Protein AF-A0A7J3TZ33-F1 (afdb_monomer_lite)

Structure (mmCIF, N/CA/C/O backbone):
data_AF-A0A7J3TZ33-F1
#
_entry.id   AF-A0A7J3TZ33-F1
#
loop_
_atom_site.group_PDB
_atom_site.id
_atom_site.type_symbol
_atom_site.label_atom_id
_atom_site.label_alt_id
_atom_site.label_comp_id
_atom_site.label_asym_id
_atom_site.label_entity_id
_atom_site.label_seq_id
_atom_site.pdbx_PDB_ins_code
_atom_site.Cartn_x
_atom_site.Cartn_y
_atom_site.Cartn_z
_atom_site.occupancy
_atom_site.B_iso_or_equiv
_atom_site.auth_seq_id
_atom_site.auth_comp_id
_atom_site.auth_asym_id
_atom_site.auth_atom_id
_atom_site.pdbx_PDB_model_num
ATOM 1 N N . CYS A 1 1 ? 7.069 -10.954 -41.367 1.00 76.12 1 CYS A N 1
ATOM 2 C CA . CYS A 1 1 ? 6.094 -12.069 -41.362 1.00 76.12 1 CYS A CA 1
ATOM 3 C C . CYS A 1 1 ? 5.142 -12.076 -40.155 1.00 76.12 1 CYS A C 1
ATOM 5 O O . CYS A 1 1 ? 4.259 -12.917 -40.161 1.00 76.12 1 CYS A O 1
ATOM 7 N N . LYS A 1 2 ? 5.271 -11.183 -39.148 1.00 78.31 2 LYS A N 1
ATOM 8 C CA . LYS A 1 2 ? 4.417 -11.164 -37.933 1.00 78.31 2 LYS A CA 1
ATOM 9 C C . LYS A 1 2 ? 4.372 -12.495 -37.147 1.00 78.31 2 LYS A C 1
ATOM 11 O O . LYS A 1 2 ? 3.469 -12.707 -36.351 1.00 78.31 2 LYS A O 1
ATOM 16 N N . SER A 1 3 ? 5.336 -13.392 -37.360 1.00 86.69 3 SER A N 1
ATOM 17 C CA . SER A 1 3 ? 5.457 -14.635 -36.595 1.00 86.69 3 SER A CA 1
ATOM 18 C C . SER A 1 3 ? 6.171 -14.384 -35.269 1.00 86.69 3 SER A C 1
ATOM 20 O O . SER A 1 3 ? 7.001 -13.475 -35.183 1.00 86.69 3 SER A O 1
ATOM 22 N N . ALA A 1 4 ? 5.901 -15.226 -34.269 1.00 86.56 4 ALA A N 1
ATOM 23 C CA . ALA A 1 4 ? 6.617 -15.198 -32.999 1.00 86.56 4 ALA A CA 1
ATOM 24 C C . ALA A 1 4 ? 8.135 -15.276 -33.227 1.00 86.56 4 ALA A C 1
ATOM 26 O O . ALA A 1 4 ? 8.623 -16.086 -34.023 1.00 86.56 4 ALA A O 1
ATOM 27 N N . THR A 1 5 ? 8.876 -14.401 -32.553 1.00 88.81 5 THR A N 1
ATOM 28 C CA . THR A 1 5 ? 10.336 -14.420 -32.583 1.00 88.81 5 THR A CA 1
ATOM 29 C C . THR A 1 5 ? 10.857 -15.542 -31.690 1.00 88.81 5 THR A C 1
ATOM 31 O O . THR A 1 5 ? 10.235 -15.914 -30.697 1.00 88.81 5 THR A O 1
ATOM 34 N N . VAL A 1 6 ? 12.010 -16.102 -32.056 1.00 87.88 6 VAL A N 1
ATOM 35 C CA . VAL A 1 6 ? 12.703 -17.111 -31.248 1.00 87.88 6 VAL A CA 1
ATOM 36 C C . VAL A 1 6 ? 13.848 -16.458 -30.477 1.00 87.88 6 VAL A C 1
ATOM 38 O O . VAL A 1 6 ? 14.518 -15.578 -31.029 1.00 87.88 6 VAL A O 1
ATOM 41 N N . PRO A 1 7 ? 14.095 -16.861 -29.219 1.00 88.19 7 PRO A N 1
ATOM 42 C CA . PRO A 1 7 ? 15.221 -16.343 -28.460 1.00 88.19 7 PRO A CA 1
ATOM 43 C C . PRO A 1 7 ? 16.536 -16.706 -29.156 1.00 88.19 7 PRO A C 1
ATOM 45 O O . PRO A 1 7 ? 16.714 -17.815 -29.663 1.00 88.19 7 PRO A O 1
ATOM 48 N N . VAL A 1 8 ? 17.466 -15.754 -29.168 1.00 90.50 8 VAL A N 1
ATOM 49 C CA . VAL A 1 8 ? 18.818 -15.942 -29.694 1.00 90.50 8 VAL A CA 1
ATOM 50 C C . VAL A 1 8 ? 19.797 -15.730 -28.553 1.00 90.50 8 VAL A C 1
ATOM 52 O O . VAL A 1 8 ? 19.795 -14.687 -27.904 1.00 90.50 8 VAL A O 1
ATOM 55 N N . TYR A 1 9 ? 20.650 -16.720 -28.325 1.00 91.62 9 TYR A N 1
ATOM 56 C CA . TYR A 1 9 ? 21.665 -16.698 -27.287 1.00 91.62 9 TYR A CA 1
ATOM 57 C C . TYR A 1 9 ? 23.018 -16.299 -27.873 1.00 91.62 9 TYR A C 1
ATOM 59 O O . TYR A 1 9 ? 23.329 -16.579 -29.029 1.00 91.62 9 TYR A O 1
ATOM 67 N N . TYR A 1 10 ? 23.850 -15.653 -27.068 1.00 93.31 10 TYR A N 1
ATOM 68 C CA . TYR A 1 10 ? 25.165 -15.170 -27.461 1.00 93.31 10 TYR A CA 1
ATOM 69 C C . TYR A 1 10 ? 26.276 -15.945 -26.749 1.00 93.31 10 TYR A C 1
ATOM 71 O O . TYR A 1 10 ? 26.330 -16.010 -25.519 1.00 93.31 10 TYR A O 1
ATOM 79 N N . CYS A 1 11 ? 27.199 -16.514 -27.521 1.00 92.62 11 CYS A N 1
ATOM 80 C CA . CYS A 1 11 ? 28.381 -17.182 -26.996 1.00 92.62 11 CYS A CA 1
ATOM 81 C C . CYS A 1 11 ? 29.552 -16.199 -26.873 1.00 92.62 11 CYS A C 1
ATOM 83 O O . CYS A 1 11 ? 30.149 -15.808 -27.875 1.00 92.62 11 CYS A O 1
ATOM 85 N N . ALA A 1 12 ? 29.946 -15.867 -25.639 1.00 90.44 12 ALA A N 1
ATOM 86 C CA . ALA A 1 12 ? 31.067 -14.959 -25.375 1.00 90.44 12 ALA A CA 1
ATOM 87 C C . ALA A 1 12 ? 32.441 -15.538 -25.765 1.00 90.44 12 ALA A C 1
ATOM 89 O O . ALA A 1 12 ? 33.366 -14.782 -26.043 1.00 90.44 12 ALA A O 1
ATOM 90 N N . LYS A 1 13 ? 32.584 -16.871 -25.807 1.00 90.75 13 LYS A N 1
ATOM 91 C CA . LYS A 1 13 ? 33.843 -17.538 -26.183 1.00 90.75 13 LYS A CA 1
ATOM 92 C C . LYS A 1 13 ? 34.093 -17.488 -27.690 1.00 90.75 13 LYS A C 1
ATOM 94 O O . LYS A 1 13 ? 35.225 -17.329 -28.127 1.00 90.75 13 LYS A O 1
ATOM 99 N N . CYS A 1 14 ? 33.028 -17.657 -28.465 1.00 89.94 14 CYS A N 1
ATOM 100 C CA . CYS A 1 14 ? 33.084 -17.887 -29.909 1.00 89.94 14 CYS A CA 1
ATOM 101 C C . CYS A 1 14 ? 32.556 -16.679 -30.705 1.00 89.94 14 CYS A C 1
ATOM 103 O O . CYS A 1 14 ? 32.548 -16.707 -31.932 1.00 89.94 14 CYS A O 1
ATOM 105 N N . ASN A 1 15 ? 32.136 -15.625 -29.990 1.00 90.00 15 ASN A N 1
ATOM 106 C CA . ASN A 1 15 ? 31.544 -14.389 -30.500 1.00 90.00 15 ASN A CA 1
ATOM 107 C C . ASN A 1 15 ? 30.464 -14.648 -31.564 1.00 90.00 15 ASN A C 1
ATOM 109 O O . ASN A 1 15 ? 30.427 -14.010 -32.614 1.00 90.00 15 ASN A O 1
ATOM 113 N N . SER A 1 16 ? 29.617 -15.648 -31.309 1.00 88.81 16 SER A N 1
ATOM 114 C CA . SER A 1 16 ? 28.619 -16.141 -32.256 1.00 88.81 16 SER A CA 1
ATOM 115 C C . SER A 1 16 ? 27.260 -16.303 -31.591 1.00 88.81 16 SER A C 1
ATOM 117 O O . SER A 1 16 ? 27.166 -16.549 -30.386 1.00 88.81 16 SER A O 1
ATOM 119 N N . TYR A 1 17 ? 26.209 -16.222 -32.397 1.00 89.88 17 TYR A N 1
ATOM 120 C CA . TYR A 1 17 ? 24.844 -16.481 -31.961 1.00 89.88 17 TYR A CA 1
ATOM 121 C C . TYR A 1 17 ? 24.526 -17.979 -32.013 1.00 89.88 17 TYR A C 1
ATOM 123 O O . TYR A 1 17 ? 25.014 -18.687 -32.892 1.00 89.88 17 TYR A O 1
ATOM 131 N N . SER A 1 18 ? 23.723 -18.450 -31.064 1.00 87.81 18 SER A N 1
ATOM 132 C CA . SER A 1 18 ? 23.205 -19.815 -30.967 1.00 87.81 18 SER A CA 1
ATOM 133 C C . SER A 1 18 ? 21.698 -19.760 -30.742 1.00 87.81 18 SER A C 1
ATOM 135 O O . SER A 1 18 ? 21.190 -18.835 -30.107 1.00 87.81 18 SER A O 1
ATOM 137 N N . ARG A 1 19 ? 20.972 -20.763 -31.235 1.00 88.25 19 ARG A N 1
ATOM 138 C CA . ARG A 1 19 ? 19.548 -20.952 -30.905 1.00 88.25 19 ARG A CA 1
ATOM 139 C C . ARG A 1 19 ? 19.346 -21.649 -29.559 1.00 88.25 19 ARG A C 1
ATOM 141 O O . ARG A 1 19 ? 18.232 -21.675 -29.050 1.00 88.25 19 ARG A O 1
ATOM 148 N N . PHE A 1 20 ? 20.418 -22.189 -28.987 1.00 87.44 20 PHE A N 1
ATOM 149 C CA . PHE A 1 20 ? 20.400 -22.979 -27.762 1.00 87.44 20 PHE A CA 1
ATOM 150 C C . PHE A 1 20 ? 21.227 -22.314 -26.655 1.00 87.44 20 PHE A C 1
ATOM 152 O O . PHE A 1 20 ? 22.157 -21.545 -26.925 1.00 87.44 20 PHE A O 1
ATOM 159 N N . GLU A 1 21 ? 20.928 -22.666 -25.401 1.00 89.50 21 GLU A N 1
ATOM 160 C CA . GLU A 1 21 ? 21.710 -22.240 -24.229 1.00 89.50 21 GLU A CA 1
ATOM 161 C C . GLU A 1 21 ? 23.150 -22.764 -24.253 1.00 89.50 21 GLU A C 1
ATOM 163 O O . GLU A 1 21 ? 24.018 -22.214 -23.579 1.00 89.50 21 GLU A O 1
ATOM 168 N N . GLU A 1 22 ? 23.425 -23.794 -25.047 1.00 92.19 22 GLU A N 1
ATOM 169 C CA . GLU A 1 22 ? 24.765 -24.293 -25.312 1.00 92.19 22 GLU A CA 1
ATOM 170 C C . GLU A 1 22 ? 25.208 -23.895 -26.726 1.00 92.19 22 GLU A C 1
ATOM 172 O O . GLU A 1 22 ? 24.427 -23.882 -27.682 1.00 92.19 22 GLU A O 1
ATOM 177 N N . CYS A 1 23 ? 26.473 -23.505 -26.875 1.00 89.00 23 CYS A N 1
ATOM 178 C CA . CYS A 1 23 ? 27.002 -23.107 -28.171 1.00 89.00 23 CYS A CA 1
ATOM 179 C C . CYS A 1 23 ? 27.248 -24.330 -29.060 1.00 89.00 23 CYS A C 1
ATOM 181 O O . CYS A 1 23 ? 28.104 -25.154 -28.746 1.00 89.00 23 CYS A O 1
ATOM 183 N N . GLU A 1 24 ? 26.613 -24.375 -30.230 1.00 87.88 24 GLU A N 1
ATOM 184 C CA . GLU A 1 24 ? 26.772 -25.465 -31.208 1.00 87.88 24 GLU A CA 1
ATOM 185 C C . GLU A 1 24 ? 28.229 -25.675 -31.661 1.00 87.88 24 GLU A C 1
ATOM 187 O O . GLU A 1 24 ? 28.624 -26.782 -32.013 1.00 87.88 24 GLU A O 1
ATOM 192 N N . ARG A 1 25 ? 29.055 -24.619 -31.630 1.00 89.25 25 ARG A N 1
ATOM 193 C CA . ARG A 1 25 ? 30.458 -24.678 -32.075 1.00 89.25 25 ARG A CA 1
ATOM 194 C C . ARG A 1 25 ? 31.427 -25.123 -30.991 1.00 89.25 25 ARG A C 1
ATOM 196 O O . ARG A 1 25 ? 32.400 -25.807 -31.281 1.00 89.25 25 ARG A O 1
ATOM 203 N N . CYS A 1 26 ? 31.222 -24.661 -29.762 1.00 90.75 26 CYS A N 1
ATOM 204 C CA . CYS A 1 26 ? 32.241 -24.753 -28.718 1.00 90.75 26 CYS A CA 1
ATOM 205 C C . CYS A 1 26 ? 31.731 -25.259 -27.371 1.00 90.75 26 CYS A C 1
ATOM 207 O O . CYS A 1 26 ? 32.499 -25.254 -26.407 1.00 90.75 26 CYS A O 1
ATOM 209 N N . ARG A 1 27 ? 30.464 -25.696 -27.310 1.00 90.31 27 ARG A N 1
ATOM 210 C CA . ARG A 1 27 ? 29.812 -26.342 -26.159 1.00 90.31 27 ARG A CA 1
ATOM 211 C C . ARG A 1 27 ? 29.824 -25.537 -24.856 1.00 90.31 27 ARG A C 1
ATOM 213 O O . ARG A 1 27 ? 29.514 -26.032 -23.781 1.00 90.31 27 ARG A O 1
ATOM 220 N N . SER A 1 28 ? 30.201 -24.263 -24.925 1.00 90.25 28 SER A N 1
ATOM 221 C CA . SER A 1 28 ? 30.142 -23.355 -23.785 1.00 90.25 28 SER A CA 1
ATOM 222 C C . SER A 1 28 ? 28.728 -22.825 -23.601 1.00 90.25 28 SER A C 1
ATOM 224 O O . SER A 1 28 ? 28.017 -22.601 -24.582 1.00 90.25 28 SER A O 1
ATOM 226 N N . LYS A 1 29 ? 28.370 -22.529 -22.352 1.00 91.88 29 LYS A N 1
ATOM 227 C CA . LYS A 1 29 ? 27.116 -21.860 -22.011 1.00 91.88 29 LYS A CA 1
ATOM 228 C C . LYS A 1 29 ? 27.022 -20.487 -22.690 1.00 91.88 29 LYS A C 1
ATOM 230 O O . LYS A 1 29 ? 27.936 -19.667 -22.580 1.00 91.88 29 LYS A O 1
ATOM 235 N N . CYS A 1 30 ? 25.923 -20.251 -23.390 1.00 92.19 30 CYS A N 1
ATOM 236 C CA . CYS A 1 30 ? 25.575 -18.988 -24.017 1.00 92.19 30 CYS A CA 1
ATOM 237 C C . CYS A 1 30 ? 24.790 -18.103 -23.043 1.00 92.19 30 CYS A C 1
ATOM 239 O O . CYS A 1 30 ? 24.064 -18.582 -22.172 1.00 92.19 30 CYS A O 1
ATOM 241 N N . ASN A 1 31 ? 24.907 -16.792 -23.225 1.00 91.94 31 ASN A N 1
ATOM 242 C CA . ASN A 1 31 ? 24.143 -15.808 -22.475 1.00 91.94 31 ASN A CA 1
ATOM 243 C C . ASN A 1 31 ? 22.873 -15.431 -23.250 1.00 91.94 31 ASN A C 1
ATOM 245 O O . ASN A 1 31 ? 22.946 -15.239 -24.464 1.00 91.94 31 ASN A O 1
ATOM 249 N N . PRO A 1 32 ? 21.725 -15.252 -22.580 1.00 91.25 32 PRO A N 1
ATOM 250 C CA . PRO A 1 32 ? 20.488 -14.808 -23.231 1.00 91.25 32 PRO A CA 1
ATOM 251 C C . PRO A 1 32 ? 20.525 -13.335 -23.674 1.00 91.25 32 PRO A C 1
ATOM 253 O O . PRO A 1 32 ? 19.590 -12.850 -24.296 1.00 91.25 32 PRO A O 1
ATOM 256 N N . PHE A 1 33 ? 21.602 -12.614 -23.358 1.00 91.12 33 PHE A N 1
ATOM 257 C CA . PHE A 1 33 ? 21.797 -11.215 -23.711 1.00 91.12 33 PHE A CA 1
ATOM 258 C C . PHE A 1 33 ? 23.273 -10.921 -23.979 1.00 91.12 33 PHE A C 1
ATOM 260 O O . PHE A 1 33 ? 24.169 -11.637 -23.524 1.00 91.12 33 PHE A O 1
ATOM 267 N N . HIS A 1 34 ? 23.527 -9.822 -24.681 1.00 89.81 34 HIS A N 1
ATOM 268 C CA . HIS A 1 34 ? 24.853 -9.236 -24.841 1.00 89.81 34 HIS A CA 1
ATOM 269 C C . HIS A 1 34 ? 24.728 -7.709 -24.904 1.00 89.81 34 HIS A C 1
ATOM 271 O O . HIS A 1 34 ? 23.631 -7.179 -25.069 1.00 89.81 34 HIS A O 1
ATOM 277 N N . ALA A 1 35 ? 25.834 -6.990 -24.710 1.00 89.06 35 ALA A N 1
ATOM 278 C CA . ALA A 1 35 ? 25.821 -5.535 -24.811 1.00 89.06 35 ALA A CA 1
ATOM 279 C C . ALA A 1 35 ? 25.653 -5.122 -26.280 1.00 89.06 35 ALA A C 1
ATOM 281 O O . ALA A 1 35 ? 26.503 -5.435 -27.113 1.00 89.06 35 ALA A O 1
ATOM 282 N N . THR A 1 36 ? 24.572 -4.404 -26.578 1.00 87.25 36 THR A N 1
ATOM 283 C CA . THR A 1 36 ? 24.213 -3.999 -27.941 1.00 87.25 36 THR A CA 1
ATOM 284 C C . THR A 1 36 ? 23.823 -2.526 -27.957 1.00 87.25 36 THR A C 1
ATOM 286 O O . THR A 1 36 ? 23.148 -2.045 -27.046 1.00 87.25 36 THR A O 1
ATOM 289 N N . ASN A 1 37 ? 24.222 -1.808 -29.006 1.00 90.50 37 ASN A N 1
ATOM 290 C CA . ASN A 1 37 ? 23.741 -0.451 -29.249 1.00 90.50 37 ASN A CA 1
ATOM 291 C C . ASN A 1 37 ? 22.349 -0.520 -29.878 1.00 90.50 37 ASN A C 1
ATOM 293 O O . ASN A 1 37 ? 22.191 -1.057 -30.973 1.00 90.50 37 ASN A O 1
ATOM 297 N N . ILE A 1 38 ? 21.351 0.030 -29.189 1.00 89.12 38 ILE A N 1
ATOM 298 C CA . ILE A 1 38 ? 19.960 0.039 -29.644 1.00 89.12 38 ILE A CA 1
ATOM 299 C C . ILE A 1 38 ? 19.601 1.462 -30.100 1.00 89.12 38 ILE A C 1
ATOM 301 O O . ILE A 1 38 ? 19.714 2.393 -29.295 1.00 89.12 38 ILE A O 1
ATOM 305 N N . PRO A 1 39 ? 19.158 1.671 -31.355 1.00 90.31 39 PRO A N 1
ATOM 306 C CA . PRO A 1 39 ? 18.742 2.981 -31.850 1.00 90.31 39 PRO A CA 1
ATOM 307 C C . PRO A 1 39 ? 17.340 3.343 -31.327 1.00 90.31 39 PRO A C 1
ATOM 309 O O . PRO A 1 39 ? 16.362 3.343 -32.071 1.00 90.31 39 PRO A O 1
ATOM 312 N N . LEU A 1 40 ? 17.242 3.658 -30.031 1.00 86.81 40 LEU A N 1
ATOM 313 C CA . LEU A 1 40 ? 15.968 3.901 -29.337 1.00 86.81 40 LEU A CA 1
ATOM 314 C C . LEU A 1 40 ? 15.111 4.987 -29.996 1.00 86.81 40 LEU A C 1
ATOM 316 O O . LEU A 1 40 ? 13.901 4.834 -30.073 1.00 86.81 40 LEU A O 1
ATOM 320 N N . GLN A 1 41 ? 15.724 6.054 -30.517 1.00 86.31 41 GLN A N 1
ATOM 321 C CA . GLN A 1 41 ? 14.985 7.128 -31.190 1.00 86.31 41 GLN A CA 1
ATOM 322 C C . GLN A 1 41 ? 14.211 6.639 -32.418 1.00 86.31 41 GLN A C 1
ATOM 324 O O . GLN A 1 41 ? 13.108 7.115 -32.665 1.00 86.31 41 GLN A O 1
ATOM 329 N N . ASN A 1 42 ? 14.778 5.703 -33.183 1.00 89.88 42 ASN A N 1
ATOM 330 C CA . ASN A 1 42 ? 14.108 5.166 -34.364 1.00 89.88 42 ASN A CA 1
ATOM 331 C C . ASN A 1 42 ? 12.957 4.255 -33.941 1.00 89.88 42 ASN A C 1
ATOM 333 O O . ASN A 1 42 ? 11.849 4.423 -34.430 1.00 89.88 42 ASN A O 1
ATOM 337 N N . ILE A 1 43 ? 13.201 3.383 -32.955 1.00 89.38 43 ILE A N 1
ATOM 338 C CA . ILE A 1 43 ? 12.175 2.490 -32.400 1.00 89.38 43 ILE A CA 1
ATOM 339 C C . ILE A 1 43 ? 10.985 3.299 -31.877 1.00 89.38 43 ILE A C 1
ATOM 341 O O . ILE A 1 43 ? 9.849 2.991 -32.213 1.00 89.38 43 ILE A O 1
ATOM 345 N N . LEU A 1 44 ? 11.237 4.361 -31.105 1.00 87.50 44 LEU A N 1
ATOM 346 C CA . LEU A 1 44 ? 10.176 5.219 -30.578 1.00 87.50 44 LEU A CA 1
ATOM 347 C C . LEU A 1 44 ? 9.356 5.857 -31.706 1.00 87.50 44 LEU A C 1
ATOM 349 O O . LEU A 1 44 ? 8.137 5.745 -31.688 1.00 87.50 44 LEU A O 1
ATOM 353 N N . LYS A 1 45 ? 10.007 6.441 -32.722 1.00 86.81 45 LYS A N 1
ATOM 354 C CA . LYS A 1 45 ? 9.310 7.054 -33.868 1.00 86.81 45 LYS A CA 1
ATOM 355 C C . LYS A 1 45 ? 8.495 6.050 -34.680 1.00 86.81 45 LYS A C 1
ATOM 357 O O . LYS A 1 45 ? 7.435 6.395 -35.197 1.00 86.81 45 LYS A O 1
ATOM 362 N N . ASP A 1 46 ? 9.003 4.834 -34.843 1.00 89.38 46 ASP A N 1
ATOM 363 C CA . ASP A 1 46 ? 8.307 3.784 -35.583 1.00 89.38 46 ASP A CA 1
ATOM 364 C C . ASP A 1 46 ? 7.077 3.299 -34.809 1.00 89.38 46 ASP A C 1
ATOM 366 O O . ASP A 1 46 ? 6.010 3.126 -35.397 1.00 89.38 46 ASP A O 1
ATOM 370 N N . VAL A 1 47 ? 7.193 3.169 -33.484 1.00 89.06 47 VAL A N 1
ATOM 371 C CA . VAL A 1 47 ? 6.072 2.816 -32.607 1.00 89.06 47 VAL A CA 1
ATOM 372 C C . VAL A 1 47 ? 5.026 3.933 -32.538 1.00 89.06 47 VAL A C 1
ATOM 374 O O . VAL A 1 47 ? 3.836 3.648 -32.622 1.00 89.06 47 VAL A O 1
ATOM 377 N N . GLU A 1 48 ? 5.430 5.202 -32.455 1.00 87.25 48 GLU A N 1
ATOM 378 C CA . GLU A 1 48 ? 4.509 6.349 -32.517 1.00 87.25 48 GLU A CA 1
ATOM 379 C C . GLU A 1 48 ? 3.657 6.323 -33.788 1.00 87.25 48 GLU A C 1
ATOM 381 O O . GLU A 1 48 ? 2.434 6.472 -33.736 1.00 87.25 48 GLU A O 1
ATOM 386 N N . LYS A 1 49 ? 4.295 6.069 -34.938 1.00 88.06 49 LYS A N 1
ATOM 387 C CA . LYS A 1 49 ? 3.598 5.925 -36.221 1.00 88.06 49 LYS A CA 1
ATOM 388 C C . LYS A 1 49 ? 2.670 4.716 -36.240 1.00 88.06 49 LYS A C 1
ATOM 390 O O . LYS A 1 49 ? 1.579 4.820 -36.788 1.00 88.06 49 LYS A O 1
ATOM 395 N N . LEU A 1 50 ? 3.103 3.591 -35.667 1.00 87.12 50 LEU A N 1
ATOM 396 C CA . LEU A 1 50 ? 2.310 2.365 -35.595 1.00 87.12 50 LEU A CA 1
ATOM 397 C C . LEU A 1 50 ? 1.035 2.570 -34.768 1.00 87.12 50 LEU A C 1
ATOM 399 O O . LEU A 1 50 ? -0.041 2.163 -35.193 1.00 87.12 50 LEU A O 1
ATOM 403 N N . LEU A 1 51 ? 1.161 3.207 -33.602 1.00 86.81 51 LEU A N 1
ATOM 404 C CA . LEU A 1 51 ? 0.048 3.454 -32.686 1.00 86.81 51 LEU A CA 1
ATOM 405 C C . LEU A 1 51 ? -0.801 4.668 -33.097 1.00 86.81 51 LEU A C 1
ATOM 407 O O . LEU A 1 51 ? -1.902 4.843 -32.581 1.00 86.81 51 LEU A O 1
ATOM 411 N N . GLY A 1 52 ? -0.300 5.517 -34.002 1.00 85.44 52 GLY A N 1
ATOM 412 C CA . GLY A 1 52 ? -0.950 6.772 -34.384 1.00 85.44 52 GLY A CA 1
ATOM 413 C C . GLY A 1 52 ? -0.968 7.804 -33.252 1.00 85.44 52 GLY A C 1
ATOM 414 O O . GLY A 1 52 ? -1.878 8.627 -33.182 1.00 85.44 52 GLY A O 1
ATOM 415 N N . ILE A 1 53 ? 0.013 7.748 -32.347 1.00 83.38 53 ILE A N 1
ATOM 416 C CA . ILE A 1 53 ? 0.116 8.609 -31.162 1.00 83.38 53 ILE A CA 1
ATOM 417 C C . ILE A 1 53 ? 1.368 9.471 -31.291 1.00 83.38 53 ILE A C 1
ATOM 419 O O . ILE A 1 53 ? 2.429 8.984 -31.662 1.00 83.38 53 ILE A O 1
ATOM 423 N N . THR A 1 54 ? 1.256 10.755 -30.954 1.00 76.69 54 THR A N 1
ATOM 424 C CA . THR A 1 54 ? 2.416 11.640 -30.784 1.00 76.69 54 THR A CA 1
ATOM 425 C C . THR A 1 54 ? 2.736 11.763 -29.301 1.00 76.69 54 THR A C 1
ATOM 427 O O . THR A 1 54 ? 1.874 12.157 -28.513 1.00 76.69 54 THR A O 1
ATOM 430 N N . ILE A 1 55 ? 3.964 11.430 -28.909 1.00 68.69 55 ILE A N 1
ATOM 431 C CA . ILE A 1 55 ? 4.412 11.536 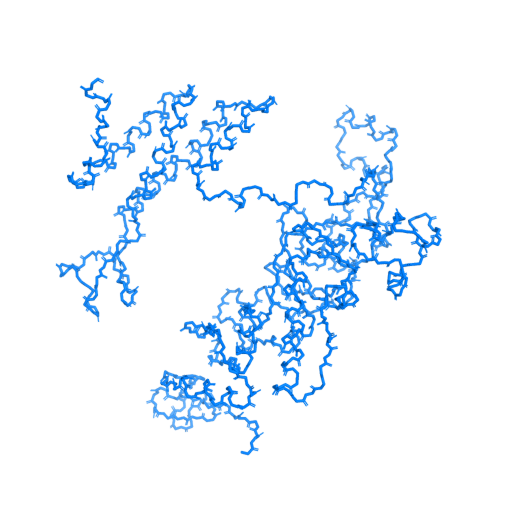-27.524 1.00 68.69 55 ILE A CA 1
ATOM 432 C C . ILE A 1 55 ? 4.604 13.020 -27.182 1.00 68.69 55 ILE A C 1
ATOM 434 O O . ILE A 1 55 ? 5.549 13.667 -27.627 1.00 68.69 55 ILE A O 1
ATOM 438 N N . GLY A 1 56 ? 3.696 13.569 -26.374 1.00 64.88 56 GLY A N 1
ATOM 439 C CA . GLY A 1 56 ? 3.841 14.908 -25.788 1.00 64.88 56 GLY A CA 1
ATOM 440 C C . GLY A 1 56 ? 4.636 14.931 -24.475 1.00 64.88 56 GLY A C 1
ATOM 441 O O . GLY A 1 56 ? 4.961 16.010 -23.981 1.00 64.88 56 GLY A O 1
ATOM 442 N N . SER A 1 57 ? 4.935 13.763 -23.894 1.00 70.06 57 SER A N 1
ATOM 443 C CA . SER A 1 57 ? 5.487 13.600 -22.543 1.00 70.06 57 SER A CA 1
ATOM 444 C C . SER A 1 57 ? 6.806 12.812 -22.518 1.00 70.06 57 SER A C 1
ATOM 446 O O . SER A 1 57 ? 7.169 12.100 -23.447 1.00 70.06 57 SER A O 1
ATOM 448 N N . GLU A 1 58 ? 7.578 12.943 -21.441 1.00 84.56 58 GLU A N 1
ATOM 449 C CA . GLU A 1 58 ? 8.814 12.173 -21.265 1.00 84.56 58 GLU A CA 1
ATOM 450 C C . GLU A 1 58 ? 8.504 10.687 -20.988 1.00 84.56 58 GLU A C 1
ATOM 452 O O . GLU A 1 58 ? 7.912 10.353 -19.961 1.00 84.56 58 GLU A O 1
ATOM 457 N N . VAL A 1 59 ? 8.965 9.779 -21.857 1.00 87.12 59 VAL A N 1
ATOM 458 C CA . VAL A 1 59 ? 8.906 8.326 -21.610 1.00 87.12 59 VAL A CA 1
ATOM 459 C C . VAL A 1 59 ? 10.097 7.904 -20.751 1.00 87.12 59 VAL A C 1
ATOM 461 O O . VAL A 1 59 ? 11.243 7.867 -21.209 1.00 87.12 59 VAL A O 1
ATOM 464 N N . LYS A 1 60 ? 9.833 7.564 -19.488 1.00 89.00 60 LYS A N 1
ATOM 465 C CA . LYS A 1 60 ? 10.869 7.137 -18.539 1.00 89.00 60 LYS A CA 1
ATOM 466 C C . LYS A 1 60 ? 11.127 5.637 -18.656 1.00 89.00 60 LYS A C 1
ATOM 468 O O . LYS A 1 60 ? 10.248 4.825 -18.397 1.00 89.00 60 LYS A O 1
ATOM 473 N N . GLY A 1 61 ? 12.359 5.276 -19.007 1.00 90.06 61 GLY A N 1
ATOM 474 C CA . GLY A 1 61 ? 12.834 3.890 -19.019 1.00 90.06 61 GLY A CA 1
ATOM 475 C C . GLY A 1 61 ? 13.653 3.517 -17.780 1.00 90.06 61 GLY A C 1
ATOM 476 O O . GLY A 1 61 ? 13.998 4.356 -16.945 1.00 90.06 61 GLY A O 1
ATOM 477 N N . VAL A 1 62 ? 14.035 2.242 -17.690 1.00 91.12 62 VAL A N 1
ATOM 478 C CA . VAL A 1 62 ? 14.972 1.759 -16.666 1.00 91.12 62 VAL A CA 1
ATOM 479 C C . VAL A 1 62 ? 16.422 1.930 -17.117 1.00 91.12 62 VAL A C 1
ATOM 481 O O . VAL A 1 62 ? 16.758 1.755 -18.286 1.00 91.12 62 VAL A O 1
ATOM 484 N N . LYS A 1 63 ? 17.328 2.209 -16.171 1.00 88.44 63 LYS A N 1
ATOM 485 C CA . LYS A 1 63 ? 18.770 2.327 -16.458 1.00 88.44 63 LYS A CA 1
ATOM 486 C C . LYS A 1 63 ? 19.390 1.015 -16.967 1.00 88.44 63 LYS A C 1
ATOM 488 O O . LYS A 1 63 ? 20.403 1.035 -17.661 1.00 88.44 63 LYS A O 1
ATOM 493 N N . GLY A 1 64 ? 18.819 -0.118 -16.578 1.00 90.00 64 GLY A N 1
ATOM 494 C CA . GLY A 1 64 ? 19.229 -1.443 -17.018 1.00 90.00 64 GLY A CA 1
ATOM 495 C C . GLY A 1 64 ? 18.231 -2.488 -16.541 1.00 90.00 64 GLY A C 1
ATOM 496 O O . GLY A 1 64 ? 17.660 -2.354 -15.460 1.00 90.00 64 GLY A O 1
ATOM 497 N N . LEU A 1 65 ? 18.020 -3.520 -17.352 1.00 92.12 65 LEU A N 1
ATOM 498 C CA . LEU A 1 65 ? 17.093 -4.601 -17.032 1.00 92.12 65 LEU A CA 1
ATOM 499 C C . LEU A 1 65 ? 17.663 -5.441 -15.886 1.00 92.12 65 LEU A C 1
ATOM 501 O O . LEU A 1 65 ? 18.841 -5.805 -15.899 1.00 92.12 65 LEU A O 1
ATOM 505 N N . MET A 1 66 ? 16.844 -5.739 -14.880 1.00 90.06 66 MET A N 1
ATOM 506 C CA . MET A 1 66 ? 17.261 -6.482 -13.681 1.00 90.06 66 MET A CA 1
ATOM 507 C C . MET A 1 66 ? 16.850 -7.954 -13.710 1.00 90.06 66 MET A C 1
ATOM 509 O O . MET A 1 66 ? 17.379 -8.743 -12.932 1.00 90.06 66 MET A O 1
ATOM 513 N N . ASN A 1 67 ? 15.967 -8.338 -14.628 1.00 92.12 67 ASN A N 1
ATOM 514 C CA . ASN A 1 67 ? 15.581 -9.726 -14.839 1.00 92.12 67 ASN A CA 1
ATOM 515 C C . ASN A 1 67 ? 16.746 -10.596 -15.347 1.00 92.12 67 ASN A C 1
ATOM 517 O O . ASN A 1 67 ? 17.772 -10.103 -15.844 1.00 92.12 67 ASN A O 1
ATOM 521 N N . LYS A 1 68 ? 16.555 -11.913 -15.225 1.00 90.44 68 LYS A N 1
ATOM 522 C CA . LYS A 1 68 ? 17.540 -12.954 -15.554 1.00 90.44 68 LYS A CA 1
ATOM 523 C C . LYS A 1 68 ? 17.997 -12.893 -17.012 1.00 90.44 68 LYS A C 1
ATOM 525 O O . LYS A 1 68 ? 19.188 -12.963 -17.303 1.00 90.44 68 LYS A O 1
ATOM 530 N N . ASN A 1 69 ? 17.043 -12.708 -17.925 1.00 90.81 69 ASN A N 1
ATOM 531 C CA . ASN A 1 69 ? 17.283 -12.815 -19.365 1.00 90.81 69 ASN A CA 1
ATOM 532 C C . ASN A 1 69 ? 17.469 -11.465 -20.077 1.00 90.81 69 ASN A C 1
ATOM 534 O O . ASN A 1 69 ? 17.691 -11.463 -21.280 1.00 90.81 69 ASN A O 1
ATOM 538 N N . LYS A 1 70 ? 17.382 -10.326 -19.372 1.00 92.50 70 LYS A N 1
ATOM 539 C CA . LYS A 1 70 ? 17.398 -8.973 -19.974 1.00 92.50 70 LYS A CA 1
ATOM 540 C C . LYS A 1 70 ? 16.362 -8.813 -21.090 1.00 92.50 70 LYS A C 1
ATOM 542 O O . LYS A 1 70 ? 16.623 -8.144 -22.083 1.00 92.50 70 LYS A O 1
ATOM 547 N N . ILE A 1 71 ? 15.184 -9.411 -20.903 1.00 90.88 71 ILE A N 1
ATOM 548 C CA . ILE A 1 71 ? 14.046 -9.251 -21.814 1.00 90.88 71 ILE A CA 1
ATOM 549 C C . ILE A 1 71 ? 13.384 -7.903 -21.494 1.00 90.88 71 ILE A C 1
ATOM 551 O O . ILE A 1 71 ? 12.962 -7.719 -20.348 1.00 90.88 71 ILE A O 1
ATOM 555 N N . PRO A 1 72 ? 13.338 -6.945 -22.433 1.00 92.25 72 PRO A N 1
ATOM 556 C CA . PRO A 1 72 ? 12.600 -5.705 -22.238 1.00 92.25 72 PRO A CA 1
ATOM 557 C C . PRO A 1 72 ? 11.095 -5.939 -22.405 1.00 92.25 72 PRO A C 1
ATOM 559 O O . PRO A 1 72 ? 10.672 -6.830 -23.141 1.00 92.25 72 PRO A O 1
ATOM 562 N N . GLU A 1 73 ? 10.295 -5.103 -21.752 1.00 94.75 73 GLU A N 1
ATOM 563 C CA . GLU A 1 73 ? 8.879 -4.964 -22.087 1.00 94.75 73 GLU A CA 1
ATOM 564 C C . GLU A 1 73 ? 8.728 -4.291 -23.472 1.00 94.75 73 GLU A C 1
ATOM 566 O O . GLU A 1 73 ? 9.573 -3.456 -23.826 1.00 94.75 73 GLU A O 1
ATOM 571 N N . PRO A 1 74 ? 7.687 -4.627 -24.263 1.00 93.50 74 PRO A N 1
ATOM 572 C CA . PRO A 1 74 ? 7.358 -3.899 -25.488 1.00 93.50 74 PRO A CA 1
ATOM 573 C C . PRO A 1 74 ? 7.248 -2.384 -25.261 1.00 93.50 74 PRO A C 1
ATOM 575 O O . PRO A 1 74 ? 6.634 -1.918 -24.299 1.00 93.50 74 PRO A O 1
ATOM 578 N N . VAL A 1 75 ? 7.854 -1.605 -26.159 1.00 92.25 75 VAL A N 1
ATOM 579 C CA . VAL A 1 75 ? 7.970 -0.140 -26.030 1.00 92.25 75 VAL A CA 1
ATOM 580 C C . VAL A 1 75 ? 6.608 0.540 -26.189 1.00 92.25 75 VAL A C 1
ATOM 582 O O . VAL A 1 75 ? 6.360 1.575 -25.573 1.00 92.25 75 VAL A O 1
ATOM 585 N N . GLU A 1 76 ? 5.715 -0.080 -26.957 1.00 93.38 76 GLU A N 1
ATOM 586 C CA . GLU A 1 76 ? 4.320 0.298 -27.157 1.00 93.38 76 GLU A CA 1
ATOM 587 C C . GLU A 1 76 ? 3.614 0.532 -25.817 1.00 93.38 76 GLU A C 1
ATOM 589 O O . GLU A 1 76 ? 3.045 1.601 -25.593 1.00 93.38 76 GLU A O 1
ATOM 594 N N . LYS A 1 77 ? 3.737 -0.423 -24.885 1.00 95.06 77 LYS A N 1
ATOM 595 C CA . LYS A 1 77 ? 3.138 -0.336 -23.546 1.00 95.06 77 LYS A CA 1
ATOM 596 C C . LYS A 1 77 ? 3.701 0.848 -22.761 1.00 95.06 77 LYS A C 1
ATOM 598 O O . LYS A 1 77 ? 2.955 1.603 -22.145 1.00 95.06 77 LYS A O 1
ATOM 603 N N . GLY A 1 78 ? 5.017 1.061 -22.825 1.00 93.00 78 GLY A N 1
ATOM 604 C CA . GLY A 1 78 ? 5.681 2.193 -22.172 1.00 93.00 78 GLY A CA 1
ATOM 605 C C . GLY A 1 78 ? 5.198 3.559 -22.677 1.00 93.00 78 GLY A C 1
ATOM 606 O O . GLY A 1 78 ? 5.020 4.478 -21.878 1.00 93.00 78 GLY A O 1
ATOM 607 N N . ILE A 1 79 ? 4.941 3.684 -23.983 1.00 92.00 79 ILE A N 1
ATOM 608 C CA . ILE A 1 79 ? 4.401 4.907 -24.597 1.00 92.00 79 ILE A CA 1
ATOM 609 C C . ILE A 1 79 ? 2.963 5.159 -24.143 1.00 92.00 79 ILE A C 1
ATOM 611 O O . ILE A 1 79 ? 2.641 6.277 -23.738 1.00 92.00 79 ILE A O 1
ATOM 615 N N . LEU A 1 80 ? 2.119 4.125 -24.158 1.00 93.81 80 LEU A N 1
ATOM 616 C CA . LEU A 1 80 ? 0.735 4.231 -23.694 1.00 93.81 80 LEU A CA 1
ATOM 617 C C . LEU A 1 80 ? 0.677 4.645 -22.217 1.00 93.81 80 LEU A C 1
ATOM 619 O O . LEU A 1 80 ? -0.044 5.573 -21.865 1.00 93.81 80 LEU A O 1
ATOM 623 N N . ARG A 1 81 ? 1.516 4.066 -21.350 1.00 94.50 81 ARG A N 1
ATOM 624 C CA . ARG A 1 81 ? 1.582 4.486 -19.939 1.00 94.50 81 ARG A CA 1
ATOM 625 C C . ARG A 1 81 ? 2.035 5.932 -19.767 1.00 94.50 81 ARG A C 1
ATOM 627 O O . ARG A 1 81 ? 1.454 6.660 -18.968 1.00 94.50 81 ARG A O 1
ATOM 634 N N . ALA A 1 82 ? 3.034 6.374 -20.530 1.00 91.94 82 ALA A N 1
ATOM 635 C CA . ALA A 1 82 ? 3.515 7.754 -20.476 1.00 91.94 82 ALA A CA 1
ATOM 636 C C . ALA A 1 82 ? 2.461 8.772 -20.944 1.00 91.94 82 ALA A C 1
ATOM 638 O O . ALA A 1 82 ? 2.426 9.893 -20.429 1.00 91.94 82 ALA A O 1
ATOM 639 N N . LYS A 1 83 ? 1.593 8.388 -21.888 1.00 91.69 83 LYS A N 1
ATOM 640 C CA . LYS A 1 83 ? 0.443 9.195 -22.319 1.00 91.69 83 LYS A CA 1
ATOM 641 C C . LYS A 1 83 ? -0.551 9.425 -21.173 1.00 91.69 83 LYS A C 1
ATOM 643 O O . LYS A 1 83 ? -1.038 10.540 -21.032 1.00 91.69 83 LYS A O 1
ATOM 648 N N . HIS A 1 84 ? -0.776 8.412 -20.335 1.00 92.38 84 HIS A N 1
ATOM 649 C CA . HIS A 1 84 ? -1.651 8.476 -19.155 1.00 92.38 84 HIS A CA 1
ATOM 650 C C . HIS A 1 84 ? -0.941 8.938 -17.867 1.00 92.38 84 HIS A C 1
ATOM 652 O O . HIS A 1 84 ? -1.526 8.937 -16.790 1.00 92.38 84 HIS A O 1
ATOM 658 N N . GLY A 1 85 ? 0.342 9.318 -17.937 1.00 92.31 85 GLY A N 1
ATOM 659 C CA . GLY A 1 85 ? 1.110 9.735 -16.756 1.00 92.31 85 GLY A CA 1
ATOM 660 C C . GLY A 1 85 ? 1.351 8.618 -15.729 1.00 92.31 85 GLY A C 1
ATOM 661 O O . GLY A 1 85 ? 1.637 8.907 -14.568 1.00 92.31 85 GLY A O 1
ATOM 662 N N . LEU A 1 86 ? 1.255 7.353 -16.144 1.00 94.69 86 LEU A N 1
ATOM 663 C CA . LEU A 1 86 ? 1.341 6.184 -15.271 1.00 94.69 86 LEU A CA 1
ATOM 664 C C . LEU A 1 86 ? 2.785 5.704 -15.098 1.00 94.69 86 LEU A C 1
ATOM 666 O O . LEU A 1 86 ? 3.608 5.752 -16.017 1.00 94.69 86 LEU A O 1
ATOM 670 N N . THR A 1 87 ? 3.088 5.181 -13.911 1.00 93.31 87 THR A N 1
ATOM 671 C CA . THR A 1 87 ? 4.385 4.575 -13.583 1.00 93.31 87 THR A CA 1
ATOM 672 C C . THR A 1 87 ? 4.237 3.092 -13.292 1.00 93.31 87 THR A C 1
ATOM 674 O O . THR A 1 87 ? 3.272 2.682 -12.655 1.00 93.31 87 THR A O 1
ATOM 677 N N . ILE A 1 88 ? 5.222 2.299 -13.711 1.00 93.62 88 ILE A N 1
ATOM 678 C CA . ILE A 1 88 ? 5.213 0.843 -13.529 1.00 93.62 88 ILE A CA 1
ATOM 679 C C . ILE A 1 88 ? 5.989 0.406 -12.297 1.00 93.62 88 ILE A C 1
ATOM 681 O O . ILE A 1 88 ? 6.946 1.061 -11.870 1.00 93.62 88 ILE A O 1
ATOM 685 N N . TYR A 1 89 ? 5.630 -0.767 -11.793 1.00 93.94 89 TYR A N 1
ATOM 686 C CA . TYR A 1 89 ? 6.453 -1.512 -10.864 1.00 93.94 89 TYR A CA 1
ATOM 687 C C . TYR A 1 89 ? 7.355 -2.538 -11.573 1.00 93.94 89 TYR A C 1
ATOM 689 O O . TYR A 1 89 ? 7.269 -2.765 -12.779 1.00 93.94 89 TYR A O 1
ATOM 697 N N . LYS A 1 90 ? 8.268 -3.158 -10.814 1.00 92.25 90 LYS A N 1
ATOM 698 C CA . LYS A 1 90 ? 9.332 -4.053 -11.305 1.00 92.25 90 LYS A CA 1
ATOM 699 C C . LYS A 1 90 ? 8.839 -5.307 -12.044 1.00 92.25 90 LYS A C 1
ATOM 701 O O . LYS A 1 90 ? 9.645 -5.971 -12.684 1.00 92.25 90 LYS A O 1
ATOM 706 N N . ASP A 1 91 ? 7.563 -5.650 -11.923 1.00 93.12 91 ASP A N 1
ATOM 707 C CA . ASP A 1 91 ? 6.931 -6.830 -12.518 1.00 93.12 91 ASP A CA 1
ATOM 708 C C . ASP A 1 91 ? 6.029 -6.508 -13.724 1.00 93.12 91 ASP A C 1
ATOM 710 O O . ASP A 1 91 ? 5.451 -7.430 -14.296 1.00 93.12 91 ASP A O 1
ATOM 714 N N . GLY A 1 92 ? 5.956 -5.229 -14.119 1.00 94.56 92 GLY A N 1
ATOM 715 C CA . GLY A 1 92 ? 5.149 -4.722 -15.233 1.00 94.56 92 GLY A CA 1
ATOM 716 C C . GLY A 1 92 ? 3.780 -4.171 -14.826 1.00 94.56 92 GLY A C 1
ATOM 717 O O . GLY A 1 92 ? 3.168 -3.455 -15.614 1.00 94.56 92 GLY A O 1
ATOM 718 N N . THR A 1 93 ? 3.326 -4.437 -13.598 1.00 96.62 93 THR A N 1
ATOM 719 C CA . THR A 1 93 ? 2.022 -3.971 -13.098 1.00 96.62 93 THR A CA 1
ATOM 720 C C . THR A 1 93 ? 2.050 -2.507 -12.664 1.00 96.62 93 THR A C 1
ATOM 722 O O . THR A 1 93 ? 3.109 -1.938 -12.366 1.00 96.62 93 THR A O 1
ATOM 725 N N . ILE A 1 94 ? 0.870 -1.895 -12.599 1.00 97.19 94 ILE A N 1
ATOM 726 C CA . ILE A 1 94 ? 0.643 -0.561 -12.054 1.00 97.19 94 ILE A CA 1
ATOM 727 C C . ILE A 1 94 ? -0.039 -0.715 -10.697 1.00 97.19 94 ILE A C 1
ATOM 729 O O . ILE A 1 94 ? -1.134 -1.263 -10.588 1.00 97.19 94 ILE A O 1
ATOM 733 N N . ARG A 1 95 ? 0.629 -0.224 -9.651 1.00 94.00 95 ARG A N 1
ATOM 734 C CA . ARG A 1 95 ? 0.171 -0.331 -8.262 1.00 94.00 95 ARG A CA 1
ATOM 735 C C . ARG A 1 95 ? -0.069 1.043 -7.654 1.00 94.00 95 ARG A C 1
ATOM 737 O O . ARG A 1 95 ? 0.665 1.985 -7.961 1.00 94.00 95 ARG A O 1
ATOM 744 N N . PHE A 1 96 ? -0.974 1.097 -6.687 1.00 95.50 96 PHE A N 1
ATOM 745 C CA . PHE A 1 96 ? -1.119 2.238 -5.789 1.00 95.50 96 PHE A CA 1
ATOM 746 C C . PHE A 1 96 ? -1.109 1.772 -4.344 1.00 95.50 96 PHE A C 1
ATOM 748 O O . PHE A 1 96 ? -1.890 0.899 -3.976 1.00 95.50 96 PHE A O 1
ATOM 755 N N . ASP A 1 97 ? -0.230 2.366 -3.544 1.00 94.38 97 ASP A N 1
ATOM 756 C CA . ASP A 1 97 ? -0.052 2.007 -2.142 1.00 94.38 97 ASP A CA 1
ATOM 757 C C . ASP A 1 97 ? -0.858 2.956 -1.250 1.00 94.38 97 ASP A C 1
ATOM 759 O O . ASP A 1 97 ? -0.791 4.179 -1.410 1.00 94.38 97 ASP A O 1
ATOM 763 N N . ALA A 1 98 ? -1.590 2.407 -0.286 1.00 94.12 98 ALA A N 1
ATOM 764 C CA . ALA A 1 98 ? -2.242 3.171 0.773 1.00 94.12 98 ALA A CA 1
ATOM 765 C C . ALA A 1 98 ? -2.301 2.357 2.069 1.00 94.12 98 ALA A C 1
ATOM 767 O O . ALA A 1 98 ? -2.273 1.131 2.047 1.00 94.12 98 ALA A O 1
ATOM 768 N N . THR A 1 99 ? -2.358 3.042 3.209 1.00 94.25 99 THR A N 1
ATOM 769 C CA . THR A 1 99 ? -2.465 2.386 4.521 1.00 94.25 99 THR A CA 1
ATOM 770 C C . THR A 1 99 ? -3.781 1.617 4.617 1.00 94.25 99 THR A C 1
ATOM 772 O O . THR A 1 99 ? -4.809 2.094 4.137 1.00 94.25 99 THR A O 1
ATOM 775 N N . ASN A 1 100 ? -3.764 0.433 5.219 1.00 94.69 100 ASN A N 1
ATOM 776 C CA . ASN A 1 100 ? -4.970 -0.360 5.411 1.00 94.69 100 ASN A CA 1
ATOM 777 C C . ASN A 1 100 ? -5.756 0.102 6.654 1.00 94.69 100 ASN A C 1
ATOM 779 O O . ASN A 1 100 ? -5.206 0.641 7.614 1.00 94.69 100 ASN A O 1
ATOM 783 N N . ALA A 1 101 ? -7.077 -0.060 6.619 1.00 95.50 101 ALA A N 1
ATOM 784 C CA . ALA A 1 101 ? -7.942 0.161 7.771 1.00 95.50 101 ALA A CA 1
ATOM 785 C C . ALA A 1 101 ? -9.113 -0.839 7.758 1.00 95.50 101 ALA A C 1
ATOM 787 O O . ALA A 1 101 ? -9.723 -1.056 6.704 1.00 95.50 101 ALA A O 1
ATOM 788 N N . PRO A 1 102 ? -9.452 -1.459 8.900 1.00 95.81 102 PRO A N 1
ATOM 789 C CA . PRO A 1 102 ? -10.540 -2.417 8.975 1.00 95.81 102 PRO A CA 1
ATOM 790 C C . PRO A 1 102 ? -11.883 -1.687 8.972 1.00 95.81 102 PRO A C 1
ATOM 792 O O . PRO A 1 102 ? -12.053 -0.669 9.644 1.00 95.81 102 PRO A O 1
ATOM 795 N N . LEU A 1 103 ? -12.850 -2.229 8.237 1.00 96.88 103 LEU A N 1
ATOM 796 C CA . LEU A 1 103 ? -14.223 -1.742 8.197 1.00 96.88 103 LEU A CA 1
ATOM 797 C C . LEU A 1 103 ? -15.180 -2.931 8.149 1.00 96.88 103 LEU A C 1
ATOM 799 O O . LEU A 1 103 ? -15.041 -3.796 7.294 1.00 96.88 103 LEU A O 1
ATOM 803 N N . THR A 1 104 ? -16.149 -2.986 9.059 1.00 96.69 104 THR A N 1
ATOM 804 C CA . THR A 1 104 ? -17.133 -4.085 9.121 1.00 96.69 104 THR A CA 1
ATOM 805 C C . THR A 1 104 ? -18.521 -3.649 8.672 1.00 96.69 104 THR A C 1
ATOM 807 O O . THR A 1 104 ? -19.307 -4.472 8.209 1.00 96.69 104 THR A O 1
ATOM 810 N N . ALA A 1 105 ? -18.821 -2.355 8.771 1.00 96.88 105 ALA A N 1
ATOM 811 C CA . ALA A 1 105 ? -20.081 -1.775 8.345 1.00 96.88 105 ALA A CA 1
ATOM 812 C C . ALA A 1 105 ? -19.885 -0.340 7.848 1.00 96.88 105 ALA A C 1
ATOM 814 O O . ALA A 1 105 ? -18.959 0.348 8.274 1.00 96.88 105 ALA A O 1
ATOM 815 N N . PHE A 1 106 ? -20.755 0.108 6.949 1.00 97.56 106 PHE A N 1
ATOM 816 C CA . PHE A 1 106 ? -20.680 1.428 6.319 1.00 97.56 106 PHE A CA 1
ATOM 817 C C . PHE A 1 106 ? -22.074 1.954 5.983 1.00 97.56 106 PHE A C 1
ATOM 819 O O . PHE A 1 106 ? -23.027 1.182 5.864 1.00 97.56 106 PHE A O 1
ATOM 826 N N . LYS A 1 107 ? -22.198 3.269 5.800 1.00 97.25 107 LYS A N 1
ATOM 827 C CA . LYS A 1 107 ? -23.397 3.888 5.223 1.00 97.25 107 LYS A CA 1
ATOM 828 C C . LYS A 1 107 ? -23.150 4.229 3.753 1.00 97.25 107 LYS A C 1
ATOM 830 O O . LYS A 1 107 ? -22.073 4.742 3.434 1.00 97.25 107 LYS A O 1
ATOM 835 N N . PRO A 1 108 ? -24.122 4.025 2.846 1.00 97.12 108 PRO A N 1
ATOM 836 C CA . PRO A 1 108 ? -23.990 4.415 1.440 1.00 97.12 108 PRO A CA 1
ATOM 837 C C . PRO A 1 108 ? -23.501 5.858 1.231 1.00 97.12 108 PRO A C 1
ATOM 839 O O . PRO A 1 108 ? -22.649 6.115 0.377 1.00 97.12 108 PRO A O 1
ATOM 842 N N . GLU A 1 109 ? -23.989 6.798 2.049 1.00 95.88 109 GLU A N 1
ATOM 843 C CA . GLU A 1 109 ? -23.607 8.214 1.974 1.00 95.88 109 GLU A CA 1
ATOM 844 C C . GLU A 1 109 ? -22.121 8.470 2.280 1.00 95.88 109 GLU A C 1
ATOM 846 O O . GLU A 1 109 ? -21.535 9.419 1.759 1.00 95.88 109 GLU A O 1
ATOM 851 N N . GLU A 1 110 ? -21.486 7.616 3.087 1.00 96.25 110 GLU A N 1
ATOM 852 C CA . GLU A 1 110 ? -20.081 7.766 3.479 1.00 96.25 110 GLU A CA 1
ATOM 853 C C . GLU A 1 110 ? -19.123 7.403 2.346 1.00 96.25 110 GLU A C 1
ATOM 855 O O . GLU A 1 110 ? -18.030 7.966 2.256 1.00 96.25 110 GLU A O 1
ATOM 860 N N . ILE A 1 111 ? -19.539 6.469 1.489 1.00 96.88 111 ILE A N 1
ATOM 861 C CA . ILE A 1 111 ? -18.728 5.929 0.393 1.00 96.88 111 ILE A CA 1
ATOM 862 C C . ILE A 1 111 ? -19.094 6.534 -0.968 1.00 96.88 111 ILE A C 1
ATOM 864 O O . ILE A 1 111 ? -18.527 6.144 -1.989 1.00 96.88 111 ILE A O 1
ATOM 868 N N . GLY A 1 112 ? -20.042 7.477 -0.987 1.00 94.25 112 GLY A N 1
ATOM 869 C CA . GLY A 1 112 ? -20.421 8.238 -2.176 1.00 94.25 112 GLY A CA 1
ATOM 870 C C . GLY A 1 112 ? -21.147 7.429 -3.251 1.00 94.25 112 GLY A C 1
ATOM 871 O O . GLY A 1 112 ? -21.051 7.785 -4.423 1.00 94.25 112 GLY A O 1
ATOM 872 N N . VAL A 1 113 ? -21.860 6.358 -2.882 1.00 95.75 113 VAL A N 1
ATOM 873 C CA . VAL A 1 113 ? -22.556 5.476 -3.836 1.00 95.75 113 VAL A CA 1
ATOM 874 C C . VAL A 1 113 ? -24.056 5.446 -3.561 1.00 95.75 113 VAL A C 1
ATOM 876 O O . VAL A 1 113 ? -24.503 5.427 -2.416 1.00 95.75 113 VAL A O 1
ATOM 879 N N . SER A 1 114 ? -24.853 5.463 -4.633 1.00 96.06 114 SER A N 1
ATOM 880 C CA . SER A 1 114 ? -26.313 5.430 -4.527 1.00 96.06 114 SER A CA 1
ATOM 881 C C . SER A 1 114 ? -26.828 4.071 -4.046 1.00 96.06 114 SER A C 1
ATOM 883 O O . SER A 1 114 ? -26.256 3.018 -4.341 1.00 96.06 114 SER A O 1
ATOM 885 N N . VAL A 1 115 ? -27.970 4.095 -3.357 1.00 96.75 115 VAL A N 1
ATOM 886 C CA . VAL A 1 115 ? -28.669 2.891 -2.886 1.00 96.75 115 VAL A CA 1
ATOM 887 C C . VAL A 1 115 ? -28.961 1.917 -4.033 1.00 96.75 115 VAL A C 1
ATOM 889 O O . VAL A 1 115 ? -28.763 0.714 -3.880 1.00 96.75 115 VAL A O 1
ATOM 892 N N . ASP A 1 116 ? -29.373 2.416 -5.200 1.00 96.38 116 ASP A N 1
ATOM 893 C CA . ASP A 1 116 ? -29.710 1.569 -6.349 1.00 96.38 116 ASP A CA 1
ATOM 894 C C . ASP A 1 116 ? -28.501 0.806 -6.899 1.00 96.38 116 ASP A C 1
ATOM 896 O O . ASP A 1 116 ? -28.631 -0.337 -7.338 1.00 96.38 116 ASP A O 1
ATOM 900 N N . VAL A 1 117 ? -27.315 1.420 -6.871 1.00 96.50 117 VAL A N 1
ATOM 901 C CA . VAL A 1 117 ? -26.070 0.751 -7.269 1.00 96.50 117 VAL A CA 1
ATOM 902 C C . VAL A 1 117 ? -25.701 -0.324 -6.250 1.00 96.50 117 VAL A C 1
ATOM 904 O O . VAL A 1 117 ? -25.398 -1.447 -6.646 1.00 96.50 117 VAL A O 1
ATOM 907 N N . LEU A 1 118 ? -25.799 -0.036 -4.949 1.00 97.62 118 LEU A N 1
ATOM 908 C CA . LEU A 1 118 ? -25.506 -1.019 -3.901 1.00 97.62 118 LEU A CA 1
ATOM 909 C C . LEU A 1 118 ? -26.452 -2.226 -3.949 1.00 97.62 118 LEU A C 1
ATOM 911 O O . LEU A 1 118 ? -25.987 -3.360 -3.847 1.00 97.62 118 LEU A O 1
ATOM 915 N N . LYS A 1 119 ? -27.746 -2.015 -4.217 1.00 97.12 119 LYS A N 1
ATOM 916 C CA . LYS A 1 119 ? -28.702 -3.111 -4.453 1.00 97.12 119 LYS A CA 1
ATOM 917 C C . LYS A 1 119 ? -28.272 -4.018 -5.602 1.00 97.12 119 LYS A C 1
ATOM 919 O O . LYS A 1 119 ? -28.272 -5.235 -5.462 1.00 97.12 119 LYS A O 1
ATOM 924 N N . LYS A 1 120 ? -27.818 -3.447 -6.726 1.00 97.06 120 LYS A N 1
ATOM 925 C CA . LYS A 1 120 ? -27.290 -4.235 -7.861 1.00 97.06 120 LYS A CA 1
ATOM 926 C C . LYS A 1 120 ? -26.041 -5.041 -7.497 1.00 97.06 120 LYS A C 1
ATOM 928 O O . LYS A 1 120 ? -25.788 -6.071 -8.114 1.00 97.06 120 LYS A O 1
ATOM 933 N N . LEU A 1 121 ? -25.267 -4.584 -6.512 1.00 97.19 121 LEU A N 1
ATOM 934 C CA . LEU A 1 121 ? -24.093 -5.290 -5.995 1.00 97.19 121 LEU A CA 1
ATOM 935 C C . LEU A 1 121 ? -24.435 -6.378 -4.962 1.00 97.19 121 LEU A C 1
ATOM 937 O O . LEU A 1 121 ? -23.530 -7.126 -4.577 1.00 97.19 121 LEU A O 1
ATOM 941 N N . GLY A 1 122 ? -25.704 -6.482 -4.551 1.00 97.19 122 GLY A N 1
ATOM 942 C CA . GLY A 1 122 ? -26.231 -7.485 -3.620 1.00 97.19 122 GLY A CA 1
ATOM 943 C C . GLY A 1 122 ? -26.647 -6.942 -2.248 1.00 97.19 122 GLY A C 1
ATOM 944 O O . GLY A 1 122 ? -27.126 -7.707 -1.419 1.00 97.19 122 GLY A O 1
ATOM 945 N N . TYR A 1 123 ? -26.484 -5.642 -1.985 1.00 97.38 123 TYR A N 1
ATOM 946 C CA . TYR A 1 123 ? -26.838 -5.044 -0.695 1.00 97.38 123 TYR A CA 1
ATOM 947 C C . TYR A 1 123 ? -28.337 -4.732 -0.610 1.00 97.38 123 TYR A C 1
ATOM 949 O O . TYR A 1 123 ? -28.781 -3.637 -0.957 1.00 97.38 123 TYR A O 1
ATOM 957 N N . ASP A 1 124 ? -29.119 -5.692 -0.116 1.00 96.19 124 ASP A N 1
ATOM 958 C CA . ASP A 1 124 ? -30.583 -5.567 -0.048 1.00 96.19 124 ASP A CA 1
ATOM 959 C C . ASP A 1 124 ? -31.116 -5.132 1.321 1.00 96.19 124 ASP A C 1
ATOM 961 O O . ASP A 1 124 ? -32.222 -4.588 1.414 1.00 96.19 124 ASP A O 1
ATOM 965 N N . ARG A 1 125 ? -30.363 -5.401 2.393 1.00 96.50 125 ARG A N 1
ATOM 966 C CA . ARG A 1 125 ? -30.804 -5.208 3.778 1.00 96.50 125 ARG A CA 1
ATOM 967 C C . ARG A 1 125 ? -29.753 -4.514 4.625 1.00 96.50 125 ARG A C 1
ATOM 969 O O . ARG A 1 125 ? -28.562 -4.762 4.462 1.00 96.50 125 ARG A O 1
ATOM 976 N N . ASP A 1 126 ? -30.225 -3.686 5.547 1.00 96.44 126 ASP A N 1
ATOM 977 C CA . ASP A 1 126 ? -29.403 -3.068 6.578 1.00 96.44 126 ASP A CA 1
ATOM 978 C C . ASP A 1 126 ? -29.017 -4.059 7.687 1.00 96.44 126 ASP A C 1
ATOM 980 O O . ASP A 1 126 ? -29.461 -5.211 7.720 1.00 96.44 126 ASP A O 1
ATOM 984 N N . VAL A 1 127 ? -28.178 -3.600 8.613 1.00 95.25 127 VAL A N 1
ATOM 985 C CA . VAL A 1 127 ? -27.686 -4.390 9.757 1.00 95.25 127 VAL A CA 1
ATOM 986 C C . VAL A 1 127 ? -28.805 -4.889 10.682 1.00 95.25 127 VAL A C 1
ATOM 988 O O . VAL A 1 127 ? -28.608 -5.861 11.405 1.00 95.25 127 VAL A O 1
ATOM 991 N N . ASN A 1 128 ? -29.986 -4.261 10.646 1.00 94.38 128 ASN A N 1
ATOM 992 C CA . ASN A 1 128 ? -31.168 -4.660 11.414 1.00 94.38 128 ASN A CA 1
ATOM 993 C C . ASN A 1 128 ? -32.098 -5.594 10.614 1.00 94.38 128 ASN A C 1
ATOM 995 O O . ASN A 1 128 ? -33.137 -6.015 11.120 1.00 94.38 128 ASN A O 1
ATOM 999 N N . GLY A 1 129 ? -31.749 -5.910 9.364 1.00 95.12 129 GLY A N 1
ATOM 1000 C CA . GLY A 1 129 ? -32.536 -6.743 8.462 1.00 95.12 129 GLY A CA 1
ATOM 1001 C C . GLY A 1 129 ? -33.630 -5.996 7.693 1.00 95.12 129 GLY A C 1
ATOM 1002 O O . GLY A 1 129 ? -34.378 -6.639 6.947 1.00 95.12 129 GLY A O 1
ATOM 1003 N N . ASN A 1 130 ? -33.740 -4.671 7.820 1.00 97.19 130 ASN A N 1
ATOM 1004 C CA . ASN A 1 130 ? -34.726 -3.888 7.075 1.00 97.19 130 ASN A CA 1
ATOM 1005 C C . ASN A 1 130 ? -34.278 -3.693 5.620 1.00 97.19 130 ASN A C 1
ATOM 1007 O O . ASN A 1 130 ? -33.077 -3.625 5.364 1.00 97.19 130 ASN A O 1
ATOM 1011 N N . PRO A 1 131 ? -35.207 -3.565 4.653 1.00 97.44 131 PRO A N 1
ATOM 1012 C CA . PRO A 1 131 ? -34.852 -3.256 3.271 1.00 97.44 131 PRO A CA 1
ATOM 1013 C C . PRO A 1 131 ? -34.050 -1.954 3.157 1.00 97.44 131 PRO A C 1
ATOM 1015 O O . PRO A 1 131 ? -34.378 -0.959 3.806 1.00 97.44 131 PRO A O 1
ATOM 1018 N N . LEU A 1 132 ? -33.034 -1.948 2.294 1.00 96.94 132 LEU A N 1
ATOM 1019 C CA . LEU A 1 132 ? -32.263 -0.747 1.988 1.00 96.94 132 LEU A CA 1
ATOM 1020 C C . LEU A 1 132 ? -33.123 0.231 1.170 1.00 96.94 132 LEU A C 1
ATOM 1022 O O . LEU A 1 132 ? -33.563 -0.078 0.060 1.00 96.94 132 LEU A O 1
ATOM 1026 N N . ILE A 1 133 ? -33.372 1.416 1.708 1.00 96.56 133 ILE A N 1
ATOM 1027 C CA . ILE A 1 133 ? -34.196 2.469 1.102 1.00 96.56 133 ILE A CA 1
ATOM 1028 C C . ILE A 1 133 ? -33.510 3.837 1.126 1.00 96.56 133 ILE A C 1
ATOM 1030 O O . ILE A 1 133 ? -33.784 4.655 0.252 1.00 96.56 133 ILE A O 1
ATOM 1034 N N . GLU A 1 134 ? -32.599 4.080 2.070 1.00 95.50 134 GLU A N 1
ATOM 1035 C CA . GLU A 1 134 ? -31.959 5.381 2.272 1.00 95.50 134 GLU A CA 1
ATOM 1036 C C . GLU A 1 134 ? -30.442 5.272 2.483 1.00 95.50 134 GLU A C 1
ATOM 1038 O O . GLU A 1 134 ? -29.912 4.230 2.864 1.00 95.50 134 GLU A O 1
ATOM 1043 N N . GLY A 1 135 ? -29.727 6.371 2.224 1.00 95.31 135 GLY A N 1
ATOM 1044 C CA . GLY A 1 135 ? -28.262 6.411 2.282 1.00 95.31 135 GLY A CA 1
ATOM 1045 C C . GLY A 1 135 ? -27.659 6.466 3.689 1.00 95.31 135 GLY A C 1
ATOM 1046 O O . GLY A 1 135 ? -26.45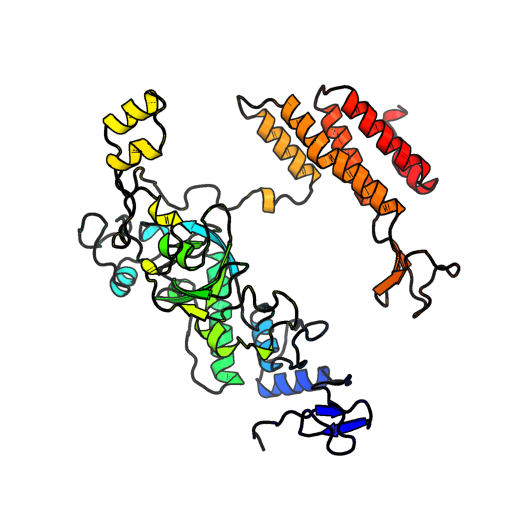6 6.261 3.828 1.00 95.31 135 GLY A O 1
ATOM 1047 N N . SER A 1 136 ? -28.478 6.726 4.711 1.00 95.81 136 SER A N 1
ATOM 1048 C CA . SER A 1 136 ? -28.108 6.765 6.133 1.00 95.81 136 SER A CA 1
ATOM 1049 C C . SER A 1 136 ? -28.154 5.397 6.814 1.00 95.81 136 SER A C 1
ATOM 1051 O O . SER A 1 136 ? -27.636 5.252 7.926 1.00 95.81 136 SER A O 1
ATOM 1053 N N . GLN A 1 137 ? -28.771 4.399 6.171 1.00 96.25 137 GLN A N 1
ATOM 1054 C CA . GLN A 1 137 ? -28.826 3.036 6.687 1.00 96.25 137 GLN A CA 1
ATOM 1055 C C . GLN A 1 137 ? -27.435 2.417 6.725 1.00 96.25 137 GLN A C 1
ATOM 1057 O O . GLN A 1 137 ? -26.634 2.563 5.803 1.00 96.25 137 GLN A O 1
ATOM 1062 N N . LEU A 1 138 ? -27.164 1.696 7.806 1.00 96.62 138 LEU A N 1
ATOM 1063 C CA . LEU A 1 138 ? -25.894 1.026 8.009 1.00 96.62 138 LEU A CA 1
ATOM 1064 C C . LEU A 1 138 ? -25.958 -0.393 7.436 1.00 96.62 138 LEU A C 1
ATOM 1066 O O . LEU A 1 138 ? -26.886 -1.142 7.735 1.00 96.62 138 LEU A O 1
ATOM 1070 N N . LEU A 1 139 ? -24.972 -0.756 6.624 1.00 97.38 139 LEU A N 1
ATOM 1071 C CA . LEU A 1 139 ? -24.867 -2.034 5.925 1.00 97.38 139 LEU A CA 1
ATOM 1072 C C . LEU A 1 139 ? -23.628 -2.786 6.418 1.00 97.38 139 LEU A C 1
ATOM 1074 O O . LEU A 1 139 ? -22.578 -2.168 6.582 1.00 97.38 139 LEU A O 1
ATOM 1078 N N . TYR A 1 140 ? -23.721 -4.105 6.612 1.00 97.69 140 TYR A N 1
ATOM 1079 C CA . TYR A 1 140 ? -22.532 -4.942 6.814 1.00 97.69 140 TYR A CA 1
ATOM 1080 C C . TYR A 1 140 ? -21.725 -5.015 5.520 1.00 97.69 140 TYR A C 1
ATOM 1082 O O . TYR A 1 140 ? -22.297 -5.276 4.468 1.00 97.69 140 TYR A O 1
ATOM 1090 N N . LEU A 1 141 ? -20.413 -4.801 5.595 1.00 98.00 141 LEU A N 1
ATOM 1091 C CA . LEU A 1 141 ? -19.513 -4.880 4.448 1.00 98.00 141 LEU A CA 1
ATOM 1092 C C . LEU A 1 141 ? -19.261 -6.339 4.061 1.00 98.00 141 LEU A C 1
ATOM 1094 O O . LEU A 1 141 ? -18.854 -7.136 4.906 1.00 98.00 141 LEU A O 1
ATOM 1098 N N . TYR A 1 142 ? -19.432 -6.688 2.784 1.00 97.56 142 TYR A N 1
ATOM 1099 C CA . TYR A 1 142 ? -19.101 -8.041 2.343 1.00 97.56 142 TYR A CA 1
ATOM 1100 C C . TYR A 1 142 ? -17.592 -8.330 2.408 1.00 97.56 142 TYR A C 1
ATOM 1102 O O . TYR A 1 142 ? -16.779 -7.433 2.181 1.00 97.56 142 TYR A O 1
ATOM 1110 N N . PRO A 1 143 ? -17.182 -9.593 2.642 1.00 96.69 143 PRO A N 1
ATOM 1111 C CA . PRO A 1 143 ? -15.796 -9.920 2.985 1.00 96.69 143 PRO A CA 1
ATOM 1112 C C . PRO A 1 143 ? -14.732 -9.575 1.942 1.00 96.69 143 PRO A C 1
ATOM 1114 O O . PRO A 1 143 ? -13.566 -9.502 2.299 1.00 96.69 143 PRO A O 1
ATOM 1117 N N . GLN A 1 144 ? -15.090 -9.408 0.667 1.00 97.94 144 GLN A N 1
ATOM 1118 C CA . GLN A 1 144 ? -14.160 -9.029 -0.408 1.00 97.94 144 GLN A CA 1
ATOM 1119 C C . GLN A 1 144 ? -14.504 -7.674 -1.035 1.00 97.94 144 GLN A C 1
ATOM 1121 O O . GLN A 1 144 ? -13.928 -7.305 -2.058 1.00 97.94 144 GLN A O 1
ATOM 1126 N N . ASP A 1 145 ? -15.428 -6.928 -0.438 1.00 98.56 145 ASP A N 1
ATOM 1127 C CA . ASP A 1 145 ? -15.755 -5.585 -0.890 1.00 98.56 145 ASP A CA 1
ATOM 1128 C C . ASP A 1 145 ? -14.822 -4.564 -0.230 1.00 98.56 145 ASP A C 1
ATOM 1130 O O . ASP A 1 145 ? -14.462 -4.668 0.946 1.00 98.56 145 ASP A O 1
ATOM 1134 N N . VAL A 1 146 ? -14.392 -3.586 -1.025 1.00 98.44 146 VAL A N 1
ATOM 1135 C CA . VAL A 1 146 ? -13.344 -2.631 -0.666 1.00 98.44 146 VAL A CA 1
ATOM 1136 C C . VAL A 1 146 ? -13.795 -1.215 -1.006 1.00 98.44 146 VAL A C 1
ATOM 1138 O O . VAL A 1 146 ? -14.372 -0.952 -2.065 1.00 98.44 146 VAL A O 1
ATOM 1141 N N . VAL A 1 147 ? -13.491 -0.287 -0.105 1.00 98.50 147 VAL A N 1
ATOM 1142 C CA . VAL A 1 147 ? -13.733 1.146 -0.255 1.00 98.50 147 VAL A CA 1
ATOM 1143 C C . VAL A 1 147 ? -12.382 1.855 -0.345 1.00 98.50 147 VAL A C 1
ATOM 1145 O O . VAL A 1 147 ? -11.547 1.757 0.556 1.00 98.50 147 VAL A O 1
ATOM 1148 N N . LEU A 1 148 ? -12.160 2.573 -1.446 1.00 98.19 148 LEU A N 1
ATOM 1149 C CA . LEU A 1 148 ? -10.847 3.125 -1.791 1.00 98.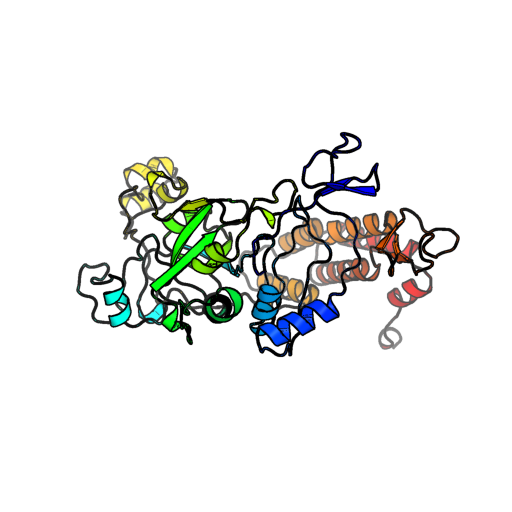19 148 LEU A CA 1
ATOM 1150 C C . LEU A 1 148 ? -10.738 4.643 -1.548 1.00 98.19 148 LEU A C 1
ATOM 1152 O O . LEU A 1 148 ? -11.742 5.359 -1.573 1.00 98.19 148 LEU A O 1
ATOM 1156 N N . PRO A 1 149 ? -9.523 5.188 -1.364 1.00 97.06 149 PRO A N 1
ATOM 1157 C CA . PRO A 1 149 ? -9.288 6.630 -1.418 1.00 97.06 149 PRO A CA 1
ATOM 1158 C C . PRO A 1 149 ? -9.664 7.225 -2.781 1.00 97.06 149 PRO A C 1
ATOM 1160 O O . PRO A 1 149 ? -9.273 6.691 -3.820 1.00 97.06 149 PRO A O 1
ATOM 1163 N N . LYS A 1 150 ? -10.329 8.387 -2.812 1.00 96.12 150 LYS A N 1
ATOM 1164 C CA . LYS A 1 150 ? -10.669 9.067 -4.081 1.00 96.12 150 LYS A CA 1
ATOM 1165 C C . LYS A 1 150 ? -9.449 9.372 -4.954 1.00 96.12 150 LYS A C 1
ATOM 1167 O O . LYS A 1 150 ? -9.519 9.172 -6.162 1.00 96.12 150 LYS A O 1
ATOM 1172 N N . GLU A 1 151 ? -8.342 9.811 -4.347 1.00 93.88 151 GLU A N 1
ATOM 1173 C CA . GLU A 1 151 ? -7.083 10.095 -5.062 1.00 93.88 151 GLU A CA 1
ATOM 1174 C C . GLU A 1 151 ? -6.516 8.833 -5.743 1.00 93.88 151 GLU A C 1
ATOM 1176 O O . GLU A 1 151 ? -5.955 8.897 -6.838 1.00 93.88 151 GLU A O 1
ATOM 1181 N N . MET A 1 152 ? -6.698 7.664 -5.119 1.00 96.38 152 MET A N 1
ATOM 1182 C CA . MET A 1 152 ? -6.321 6.384 -5.716 1.00 96.38 152 MET A CA 1
ATOM 1183 C C . MET A 1 152 ? -7.245 6.049 -6.890 1.00 96.38 152 MET A C 1
ATOM 1185 O O . MET A 1 152 ? -6.755 5.691 -7.958 1.00 96.38 152 MET A O 1
ATOM 1189 N N . CYS A 1 153 ? -8.560 6.220 -6.728 1.00 96.75 153 CYS A N 1
ATOM 1190 C CA . CYS A 1 153 ? -9.529 5.977 -7.797 1.00 96.75 153 CYS A CA 1
ATOM 1191 C C . CYS A 1 153 ? -9.271 6.841 -9.037 1.00 96.75 153 CYS A C 1
ATOM 1193 O O . CYS A 1 153 ? -9.377 6.323 -10.140 1.00 96.75 153 CYS A O 1
ATOM 1195 N N . ASP A 1 154 ? -8.875 8.111 -8.881 1.00 95.81 154 ASP A N 1
ATOM 1196 C CA . ASP A 1 154 ? -8.464 8.958 -10.018 1.00 95.81 154 ASP A CA 1
ATOM 1197 C C . ASP A 1 154 ? -7.373 8.299 -10.854 1.00 95.81 154 ASP A C 1
ATOM 1199 O O . ASP A 1 154 ? -7.428 8.271 -12.080 1.00 95.81 154 ASP A O 1
ATOM 1203 N N . SER A 1 155 ? -6.392 7.720 -10.170 1.00 96.62 155 SER A N 1
ATOM 1204 C CA . SER A 1 155 ? -5.285 7.057 -10.839 1.00 96.62 155 SER A CA 1
ATOM 1205 C C . SER A 1 155 ? -5.721 5.724 -11.458 1.00 96.62 155 SER A C 1
ATOM 1207 O O . SER A 1 155 ? -5.252 5.372 -12.535 1.00 96.62 155 SER A O 1
ATOM 1209 N N . LEU A 1 156 ? -6.657 4.997 -10.834 1.00 97.81 156 LEU A N 1
ATOM 1210 C CA . LEU A 1 156 ? -7.228 3.767 -11.399 1.00 97.81 156 LEU A CA 1
ATOM 1211 C C . LEU A 1 156 ? -8.071 4.025 -12.658 1.00 97.81 156 LEU A C 1
ATOM 1213 O O . LEU A 1 156 ? -8.068 3.178 -13.546 1.00 97.81 156 LEU A O 1
ATOM 1217 N N . VAL A 1 157 ? -8.744 5.177 -12.775 1.00 97.88 157 VAL A N 1
ATOM 1218 C CA . VAL A 1 157 ? -9.433 5.583 -14.018 1.00 97.88 157 VAL A CA 1
ATOM 1219 C C . VAL A 1 157 ? -8.432 5.726 -15.169 1.00 97.88 157 VAL A C 1
ATOM 1221 O O . VAL A 1 157 ? -8.677 5.233 -16.273 1.00 97.88 157 VAL A O 1
ATOM 1224 N N . GLU A 1 158 ? -7.269 6.328 -14.908 1.00 97.38 158 GLU A N 1
ATOM 1225 C CA . GLU A 1 158 ? -6.195 6.415 -15.903 1.00 97.38 158 GLU A CA 1
ATOM 1226 C C . GLU A 1 158 ? -5.630 5.034 -16.254 1.00 97.38 158 GLU A C 1
ATOM 1228 O O . GLU A 1 158 ? -5.378 4.755 -17.425 1.00 97.38 158 GLU A O 1
ATOM 1233 N N . VAL A 1 159 ? -5.489 4.130 -15.274 1.00 98.06 159 VAL A N 1
ATOM 1234 C CA . VAL A 1 159 ? -5.085 2.738 -15.545 1.00 98.06 159 VAL A CA 1
ATOM 1235 C C . VAL A 1 159 ? -6.118 2.013 -16.407 1.00 98.06 159 VAL A C 1
ATOM 1237 O O . VAL A 1 159 ? -5.734 1.341 -17.359 1.00 98.06 159 VAL A O 1
ATOM 1240 N N . ALA A 1 160 ? -7.412 2.156 -16.122 1.00 98.19 160 ALA A N 1
ATOM 1241 C CA . ALA A 1 160 ? -8.476 1.560 -16.929 1.00 98.19 160 ALA A CA 1
ATOM 1242 C C . ALA A 1 160 ? -8.440 2.072 -18.379 1.00 98.19 160 ALA A C 1
ATOM 1244 O O . ALA A 1 160 ? -8.481 1.274 -19.315 1.00 98.19 160 ALA A O 1
ATOM 1245 N N . SER A 1 161 ? -8.260 3.385 -18.559 1.00 97.38 161 SER A N 1
ATOM 1246 C CA . SER A 1 161 ? -8.110 4.013 -19.879 1.00 97.38 161 SER A CA 1
ATOM 1247 C C . SER A 1 161 ? -6.873 3.500 -20.624 1.00 97.38 161 SER A C 1
ATOM 1249 O O . SER A 1 161 ? -6.945 3.184 -21.811 1.00 97.38 161 SER A O 1
ATOM 1251 N N . PHE A 1 162 ? -5.749 3.351 -19.917 1.00 97.00 162 PHE A N 1
ATOM 1252 C CA . PHE A 1 162 ? -4.537 2.739 -20.455 1.00 97.00 162 PHE A CA 1
ATOM 1253 C C . PHE A 1 162 ? -4.784 1.298 -20.921 1.00 97.00 162 PHE A C 1
ATOM 1255 O O . PHE A 1 162 ? -4.373 0.954 -22.028 1.00 97.00 162 PHE A O 1
ATOM 1262 N N . ILE A 1 163 ? -5.462 0.471 -20.118 1.00 98.25 163 ILE A N 1
ATOM 1263 C CA . ILE A 1 163 ? -5.757 -0.926 -20.470 1.00 98.25 163 ILE A CA 1
ATOM 1264 C C . ILE A 1 163 ? -6.645 -0.992 -21.714 1.00 98.25 163 ILE A C 1
ATOM 1266 O O . ILE A 1 163 ? -6.390 -1.796 -22.605 1.00 98.25 163 ILE A O 1
ATOM 1270 N N . ASP A 1 164 ? -7.655 -0.133 -21.818 1.00 98.12 164 ASP A N 1
ATOM 1271 C CA . ASP A 1 164 ? -8.534 -0.087 -22.988 1.00 98.12 164 ASP A CA 1
ATOM 1272 C C . ASP A 1 164 ? -7.787 0.324 -24.264 1.00 98.12 164 ASP A C 1
ATOM 1274 O O . ASP A 1 164 ? -7.985 -0.260 -25.335 1.00 98.12 164 ASP A O 1
ATOM 1278 N N . GLU A 1 165 ? -6.884 1.303 -24.170 1.00 96.06 165 GLU A N 1
ATOM 1279 C CA . GLU A 1 165 ? -6.019 1.664 -25.291 1.00 96.06 165 GLU A CA 1
ATOM 1280 C C . GLU A 1 165 ? -5.013 0.566 -25.634 1.00 96.06 165 GLU A C 1
ATOM 1282 O O . GLU A 1 165 ? -4.759 0.323 -26.812 1.00 96.06 165 GLU A O 1
ATOM 1287 N N . GLU A 1 166 ? -4.468 -0.122 -24.637 1.00 96.88 166 GLU A N 1
ATOM 1288 C CA . GLU A 1 166 ? -3.589 -1.271 -24.815 1.00 96.88 166 GLU A CA 1
ATOM 1289 C C . GLU A 1 166 ? -4.311 -2.424 -25.528 1.00 96.88 166 GLU A C 1
ATOM 1291 O O . GLU A 1 166 ? -3.798 -2.965 -26.512 1.00 96.88 166 GLU A O 1
ATOM 1296 N N . LEU A 1 167 ? -5.533 -2.754 -25.112 1.00 97.88 167 LEU A N 1
ATOM 1297 C CA . LEU A 1 167 ?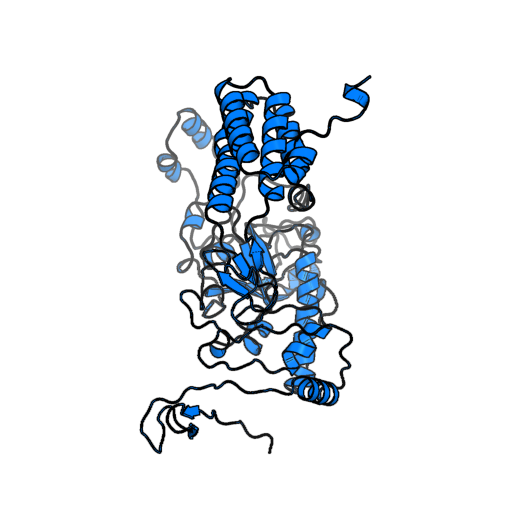 -6.379 -3.749 -25.767 1.00 97.88 167 LEU A CA 1
ATOM 1298 C C . LEU A 1 167 ? -6.629 -3.386 -27.237 1.00 97.88 167 LEU A C 1
ATOM 1300 O O . LEU A 1 167 ? -6.399 -4.207 -28.125 1.00 97.88 167 LEU A O 1
ATOM 1304 N N . ARG A 1 168 ? -7.000 -2.136 -27.517 1.00 96.31 168 ARG A N 1
ATOM 1305 C CA . ARG A 1 168 ? -7.344 -1.679 -28.870 1.00 96.31 168 ARG A CA 1
ATOM 1306 C C . ARG A 1 168 ? -6.134 -1.520 -29.793 1.00 96.31 168 ARG A C 1
ATOM 1308 O O . ARG A 1 168 ? -6.159 -1.958 -30.943 1.00 96.31 168 ARG A O 1
ATOM 1315 N N . LEU A 1 169 ? -5.087 -0.845 -29.325 1.00 94.50 169 LEU A N 1
ATOM 1316 C CA . LEU A 1 169 ? -3.962 -0.419 -30.162 1.00 94.50 169 LEU A CA 1
ATOM 1317 C C . LEU A 1 169 ? -2.845 -1.458 -30.228 1.00 94.50 169 LEU A C 1
ATOM 1319 O O . LEU A 1 169 ? -2.216 -1.585 -31.276 1.00 94.50 169 LEU A O 1
ATOM 1323 N N . PHE A 1 170 ? -2.602 -2.193 -29.140 1.00 94.00 170 PHE A N 1
ATOM 1324 C CA . PHE A 1 170 ? -1.536 -3.193 -29.083 1.00 94.00 170 PHE A CA 1
ATOM 1325 C C . PHE A 1 170 ? -2.058 -4.611 -29.332 1.00 94.00 170 PHE A C 1
ATOM 1327 O O . PHE A 1 170 ? -1.472 -5.346 -30.126 1.00 94.00 170 PHE A O 1
ATOM 1334 N N . TYR A 1 171 ? -3.166 -4.996 -28.692 1.00 94.81 171 TYR A N 1
ATOM 1335 C CA . TYR A 1 171 ? -3.735 -6.342 -28.843 1.00 94.81 171 TYR A CA 1
ATOM 1336 C C . TYR A 1 171 ? -4.782 -6.466 -29.957 1.00 94.81 171 TYR A C 1
ATOM 1338 O O . TYR A 1 171 ? -5.093 -7.585 -30.362 1.00 94.81 171 TYR A O 1
ATOM 1346 N N . HIS A 1 172 ? -5.281 -5.347 -30.490 1.00 94.31 172 HIS A N 1
ATOM 1347 C CA . HIS A 1 172 ? -6.317 -5.299 -31.528 1.00 94.31 172 HIS A CA 1
ATOM 1348 C C . HIS A 1 172 ? -7.621 -6.015 -31.138 1.00 94.31 172 HIS A C 1
ATOM 1350 O O . HIS A 1 172 ? -8.232 -6.701 -31.957 1.00 94.31 172 HIS A O 1
ATOM 1356 N N . VAL A 1 173 ? -8.040 -5.847 -29.884 1.00 96.94 173 VAL A N 1
ATOM 1357 C CA . VAL A 1 173 ? -9.310 -6.347 -29.341 1.00 96.94 173 VAL A CA 1
ATOM 1358 C C . VAL A 1 173 ? -10.136 -5.203 -28.753 1.00 96.94 173 VAL A C 1
ATOM 1360 O O . VAL A 1 173 ? -9.632 -4.096 -28.558 1.00 96.94 173 VAL A O 1
ATOM 1363 N N . GLU A 1 174 ? -11.418 -5.461 -28.498 1.00 96.88 174 GLU A N 1
ATOM 1364 C CA . GLU A 1 174 ? -12.326 -4.452 -27.951 1.00 96.88 174 GLU A CA 1
ATOM 1365 C C . GLU A 1 174 ? -11.906 -3.996 -26.537 1.00 96.88 174 GLU A C 1
ATOM 1367 O O . GLU A 1 174 ? -11.424 -4.817 -25.747 1.00 96.88 174 GLU A O 1
ATOM 1372 N N . PRO A 1 175 ? -12.105 -2.707 -26.199 1.00 97.00 175 PRO A N 1
ATOM 1373 C CA . PRO A 1 175 ? -11.963 -2.190 -24.839 1.00 97.00 175 PRO A CA 1
ATOM 1374 C C . PRO A 1 175 ? -12.811 -2.960 -23.821 1.00 97.00 175 PRO A C 1
ATOM 1376 O O . PRO A 1 175 ? -13.917 -3.407 -24.135 1.00 97.00 175 PRO A O 1
ATOM 1379 N N . TYR A 1 176 ? -12.326 -3.062 -22.584 1.00 97.38 176 TYR A N 1
ATOM 1380 C CA . TYR A 1 176 ? -13.002 -3.798 -21.515 1.00 97.38 176 TYR A CA 1
ATOM 1381 C C . TYR A 1 176 ? -13.696 -2.872 -20.512 1.00 97.38 176 TYR A C 1
ATOM 1383 O O . TYR A 1 176 ? -14.870 -3.074 -20.211 1.00 97.38 176 TYR A O 1
ATOM 1391 N N . TYR A 1 177 ? -12.987 -1.873 -19.980 1.00 96.88 177 TYR A N 1
ATOM 1392 C CA . TYR A 1 177 ? -13.471 -1.075 -18.853 1.00 96.88 177 TYR A CA 1
ATOM 1393 C C . TYR A 1 177 ? -14.455 0.010 -19.294 1.00 96.88 177 TYR A C 1
ATOM 1395 O O . TYR A 1 177 ? -15.536 0.123 -18.726 1.00 96.88 177 TYR A O 1
ATOM 1403 N N . ASN A 1 178 ? -14.099 0.802 -20.306 1.00 96.00 178 ASN A N 1
ATOM 1404 C CA . ASN A 1 178 ? -14.846 1.970 -20.781 1.00 96.00 178 ASN A CA 1
ATOM 1405 C C . ASN A 1 178 ? -15.217 2.969 -19.661 1.00 96.00 178 ASN A C 1
ATOM 1407 O O . ASN A 1 178 ? -16.243 3.647 -19.731 1.00 96.00 178 ASN A O 1
ATOM 1411 N N . ILE A 1 179 ? -14.363 3.064 -18.641 1.00 95.62 179 ILE A N 1
ATOM 1412 C CA . ILE A 1 179 ? -14.533 3.890 -17.438 1.00 95.62 179 ILE A CA 1
ATOM 1413 C C . ILE A 1 179 ? -14.153 5.338 -17.746 1.00 95.62 179 ILE A C 1
ATOM 1415 O O . ILE A 1 179 ? -13.108 5.595 -18.344 1.00 95.62 179 ILE A O 1
ATOM 1419 N N . ARG A 1 180 ? -14.977 6.299 -17.312 1.00 93.75 180 ARG A N 1
ATOM 1420 C CA . ARG A 1 180 ? -14.692 7.739 -17.456 1.00 93.75 180 ARG A CA 1
ATOM 1421 C C . ARG A 1 180 ? -14.636 8.465 -16.127 1.00 93.75 180 ARG A C 1
ATOM 1423 O O . ARG A 1 180 ? -13.933 9.469 -16.018 1.00 93.75 180 ARG A O 1
ATOM 1430 N N . THR A 1 181 ? -15.384 7.996 -15.137 1.00 95.25 181 THR A N 1
ATOM 1431 C CA . THR A 1 181 ? -15.423 8.606 -13.809 1.00 95.25 181 THR A CA 1
ATOM 1432 C C . THR A 1 181 ? -15.142 7.582 -12.715 1.00 95.25 181 THR A C 1
ATOM 1434 O O . THR A 1 181 ? -15.048 6.380 -12.959 1.00 95.25 181 THR A O 1
ATOM 1437 N N . ARG A 1 182 ? -14.973 8.059 -11.476 1.00 94.69 182 ARG A N 1
ATOM 1438 C CA . ARG A 1 182 ? -14.713 7.180 -10.324 1.00 94.69 182 ARG A CA 1
ATOM 1439 C C . ARG A 1 182 ? -15.899 6.268 -10.034 1.00 94.69 182 ARG A C 1
ATOM 1441 O O . ARG A 1 182 ? -15.714 5.156 -9.559 1.00 94.69 182 ARG A O 1
ATOM 1448 N N . GLU A 1 183 ? -17.106 6.750 -10.296 1.00 95.12 183 GLU A N 1
ATOM 1449 C CA . GLU A 1 183 ? -18.354 6.019 -10.098 1.00 95.12 183 GLU A CA 1
ATOM 1450 C C . GLU A 1 183 ? -18.423 4.788 -11.006 1.00 95.12 183 GLU A C 1
ATOM 1452 O O . GLU A 1 183 ? -18.914 3.750 -10.572 1.00 95.12 183 GLU A O 1
ATOM 1457 N N . ASP A 1 184 ? -17.847 4.865 -12.210 1.00 96.00 184 ASP A N 1
ATOM 1458 C CA . ASP A 1 184 ? -17.786 3.738 -13.143 1.00 96.00 184 ASP A CA 1
ATOM 1459 C C . ASP A 1 184 ? -16.853 2.613 -12.652 1.00 96.00 184 ASP A C 1
ATOM 1461 O O . ASP A 1 184 ? -16.980 1.483 -13.106 1.00 96.00 184 ASP A O 1
ATOM 1465 N N . LEU A 1 185 ? -15.934 2.872 -11.705 1.00 97.06 185 LEU A N 1
ATOM 1466 C CA . LEU A 1 185 ? -15.089 1.825 -11.101 1.00 97.06 185 LEU A CA 1
ATOM 1467 C C . LEU A 1 185 ? -15.877 0.894 -10.169 1.00 97.06 185 LEU A C 1
ATOM 1469 O O . LEU A 1 185 ? -15.403 -0.198 -9.847 1.00 97.06 185 LEU A O 1
ATOM 1473 N N . VAL A 1 186 ? -17.052 1.316 -9.699 1.00 97.94 186 VAL A N 1
ATOM 1474 C CA . VAL A 1 186 ? -17.856 0.545 -8.749 1.00 97.94 186 VAL A CA 1
ATOM 1475 C C . VAL A 1 186 ? -18.306 -0.770 -9.393 1.00 97.94 186 VAL A C 1
ATOM 1477 O O . VAL A 1 186 ? -18.918 -0.797 -10.455 1.00 97.94 186 VAL A O 1
ATOM 1480 N N . GLY A 1 187 ? -18.001 -1.884 -8.730 1.00 97.31 187 GLY A N 1
ATOM 1481 C CA . GLY A 1 187 ? -18.251 -3.243 -9.206 1.00 97.31 187 GLY A CA 1
ATOM 1482 C C . GLY A 1 187 ? -17.064 -3.892 -9.922 1.00 97.31 187 GLY A C 1
ATOM 1483 O O . GLY A 1 187 ? -17.051 -5.117 -10.055 1.00 97.31 187 GLY A O 1
ATOM 1484 N N . HIS A 1 188 ? -16.042 -3.129 -10.327 1.00 98.19 188 HIS A N 1
ATOM 1485 C CA . HIS A 1 188 ? -14.843 -3.705 -10.932 1.00 98.19 188 HIS A CA 1
ATOM 1486 C C . HIS A 1 188 ? -13.942 -4.385 -9.898 1.00 98.19 188 HIS A C 1
ATOM 1488 O O . HIS A 1 188 ? -13.886 -4.015 -8.720 1.00 98.19 188 HIS A O 1
ATOM 1494 N N . LEU A 1 189 ? -13.234 -5.412 -10.369 1.00 98.44 189 LEU A N 1
ATOM 1495 C CA . LEU A 1 189 ? -12.358 -6.232 -9.547 1.00 98.44 189 LEU A CA 1
ATOM 1496 C C . LEU A 1 189 ? -10.939 -5.669 -9.499 1.00 98.44 189 LEU A C 1
ATOM 1498 O O . LEU A 1 189 ? -10.356 -5.262 -10.508 1.00 98.44 189 LEU A O 1
ATOM 1502 N N . ILE A 1 190 ? -10.369 -5.735 -8.308 1.00 98.38 190 ILE A N 1
ATOM 1503 C CA . ILE A 1 190 ? -9.000 -5.358 -7.992 1.00 98.38 190 ILE A CA 1
ATOM 1504 C C . ILE A 1 190 ? -8.266 -6.537 -7.370 1.00 98.38 190 ILE A C 1
ATOM 1506 O O . ILE A 1 190 ? -8.868 -7.481 -6.861 1.00 98.38 190 ILE A O 1
ATOM 1510 N N . LEU A 1 191 ? -6.947 -6.453 -7.380 1.00 98.12 191 LEU A N 1
ATOM 1511 C CA . LEU A 1 191 ? -6.065 -7.254 -6.558 1.00 98.12 191 LEU A CA 1
ATOM 1512 C C . LEU A 1 191 ? -5.528 -6.380 -5.433 1.00 98.12 191 LEU A C 1
ATOM 1514 O O . LEU A 1 191 ? -4.924 -5.338 -5.690 1.00 98.12 191 LEU A O 1
ATOM 1518 N N . GLY A 1 192 ? -5.734 -6.825 -4.199 1.00 96.94 192 GLY A N 1
ATOM 1519 C CA . GLY A 1 192 ? -4.999 -6.331 -3.046 1.00 96.94 192 GLY A CA 1
ATOM 1520 C C . GLY A 1 192 ? -3.783 -7.205 -2.811 1.00 96.94 192 GLY A C 1
ATOM 1521 O O . GLY A 1 192 ? -3.922 -8.419 -2.653 1.00 96.94 192 GLY A O 1
ATOM 1522 N N . ILE A 1 193 ? -2.603 -6.601 -2.761 1.00 94.81 193 ILE A N 1
ATOM 1523 C CA . ILE A 1 193 ? -1.367 -7.275 -2.377 1.00 94.81 193 ILE A CA 1
ATOM 1524 C C . ILE A 1 193 ? -0.684 -6.490 -1.273 1.00 94.81 193 ILE A C 1
ATOM 1526 O O . ILE A 1 193 ? -0.632 -5.265 -1.303 1.00 94.81 193 ILE A O 1
ATOM 1530 N N . SER A 1 194 ? -0.133 -7.209 -0.310 1.00 91.25 194 SER A N 1
ATOM 1531 C CA . SER A 1 194 ? 0.597 -6.588 0.779 1.00 91.25 194 SER A CA 1
ATOM 1532 C C . SER A 1 194 ? 2.107 -6.715 0.584 1.00 91.25 194 SER A C 1
ATOM 1534 O O . SER A 1 194 ? 2.569 -7.688 -0.030 1.00 91.25 194 SER A O 1
ATOM 1536 N N . PRO A 1 195 ? 2.905 -5.780 1.128 1.00 86.12 195 PRO A N 1
ATOM 1537 C CA . PRO A 1 195 ? 4.355 -5.865 1.086 1.00 86.12 195 PRO A CA 1
ATOM 1538 C C . PRO A 1 195 ? 4.860 -7.209 1.612 1.00 86.12 195 PRO A C 1
ATOM 1540 O O . PRO A 1 195 ? 4.244 -7.843 2.463 1.00 86.12 195 PRO A O 1
ATOM 1543 N N . HIS A 1 196 ? 6.008 -7.645 1.129 1.00 87.12 196 HIS A N 1
ATOM 1544 C CA . HIS A 1 196 ? 6.700 -8.879 1.474 1.00 87.12 196 HIS A CA 1
ATOM 1545 C C . HIS A 1 196 ? 5.901 -10.174 1.251 1.00 87.12 196 HIS A C 1
ATOM 1547 O O . HIS A 1 196 ? 6.298 -11.222 1.758 1.00 87.12 196 HIS A O 1
ATOM 1553 N N . THR A 1 197 ? 4.822 -10.131 0.462 1.00 88.94 197 THR A N 1
ATOM 1554 C CA . THR A 1 197 ? 4.012 -11.310 0.117 1.00 88.94 197 THR A CA 1
ATOM 1555 C C . THR A 1 197 ? 4.041 -11.625 -1.381 1.00 88.94 197 THR A C 1
ATOM 1557 O O . THR A 1 197 ? 4.570 -10.862 -2.191 1.00 88.94 197 THR A O 1
ATOM 1560 N N . LEU A 1 198 ? 3.513 -12.798 -1.741 1.00 88.19 198 LEU A N 1
ATOM 1561 C CA . LEU A 1 198 ? 3.378 -13.294 -3.121 1.00 88.19 198 LEU A CA 1
ATOM 1562 C C . LEU A 1 198 ? 1.918 -13.589 -3.499 1.00 88.19 198 LEU A C 1
ATOM 1564 O O . LEU A 1 198 ? 1.639 -13.995 -4.627 1.00 88.19 198 LEU A O 1
ATOM 1568 N N . GLY A 1 199 ? 1.016 -13.466 -2.524 1.00 88.50 199 GLY A N 1
ATOM 1569 C CA . GLY A 1 199 ? -0.403 -13.745 -2.658 1.00 88.50 199 GLY A CA 1
ATOM 1570 C C . GLY A 1 199 ? -1.171 -12.438 -2.755 1.00 88.50 199 GLY A C 1
ATOM 1571 O O . GLY A 1 199 ? -1.076 -11.600 -1.864 1.00 88.50 199 GLY A O 1
ATOM 1572 N N . ALA A 1 200 ? -1.928 -12.282 -3.829 1.00 95.00 200 ALA A N 1
ATOM 1573 C CA . ALA A 1 200 ? -2.902 -11.221 -3.981 1.00 95.00 200 ALA A CA 1
ATOM 1574 C C . ALA A 1 200 ? -4.303 -11.792 -3.757 1.00 95.00 200 ALA A C 1
ATOM 1576 O O . ALA A 1 200 ? -4.598 -12.898 -4.208 1.00 95.00 200 ALA A O 1
ATOM 1577 N N . ILE A 1 201 ? -5.175 -11.044 -3.093 1.00 97.00 201 ILE A N 1
ATOM 1578 C CA . ILE A 1 201 ? -6.589 -11.397 -2.951 1.00 97.00 201 ILE A CA 1
ATOM 1579 C C . ILE A 1 201 ? -7.430 -10.529 -3.879 1.00 97.00 201 ILE A C 1
ATOM 1581 O O . ILE A 1 201 ? -7.187 -9.328 -4.019 1.00 97.00 201 ILE A O 1
ATOM 1585 N N . VAL A 1 202 ? -8.427 -11.138 -4.516 1.00 98.31 202 VAL A N 1
ATOM 1586 C CA . VAL A 1 202 ? -9.406 -10.390 -5.301 1.00 98.31 202 VAL A CA 1
ATOM 1587 C C . VAL A 1 202 ? -10.288 -9.571 -4.359 1.00 98.31 202 VAL A C 1
ATOM 1589 O O . VAL A 1 202 ? -10.768 -10.067 -3.340 1.00 98.31 202 VAL A O 1
ATOM 1592 N N . GLY A 1 203 ? -10.501 -8.308 -4.695 1.00 98.25 203 GLY A N 1
ATOM 1593 C CA . GLY A 1 203 ? -11.494 -7.447 -4.067 1.00 98.25 203 GLY A CA 1
ATOM 1594 C C . GLY A 1 203 ? -12.411 -6.832 -5.117 1.00 98.25 203 GLY A C 1
ATOM 1595 O O . GLY A 1 203 ? -12.065 -6.788 -6.298 1.00 98.25 203 GLY A O 1
ATOM 1596 N N . ARG A 1 204 ? -13.571 -6.341 -4.695 1.00 98.62 204 ARG A N 1
ATOM 1597 C CA . ARG A 1 204 ? -14.509 -5.593 -5.534 1.00 98.62 204 ARG A CA 1
ATOM 1598 C C . ARG A 1 204 ? -14.655 -4.180 -4.986 1.00 98.62 204 ARG A C 1
ATOM 1600 O O . ARG A 1 204 ? -14.897 -3.992 -3.798 1.00 98.62 204 ARG A O 1
ATOM 1607 N N . ILE A 1 205 ? -14.504 -3.183 -5.852 1.00 98.62 205 ILE A N 1
ATOM 1608 C CA . ILE A 1 205 ? -14.671 -1.781 -5.461 1.00 98.62 205 ILE A CA 1
ATOM 1609 C C . ILE A 1 205 ? -16.161 -1.519 -5.248 1.00 98.62 205 ILE A C 1
ATOM 1611 O O . ILE A 1 205 ? -16.952 -1.743 -6.161 1.00 98.62 205 ILE A O 1
ATOM 1615 N N . ILE A 1 206 ? -16.552 -1.016 -4.079 1.00 98.44 206 ILE A N 1
ATOM 1616 C CA . ILE A 1 206 ? -17.959 -0.668 -3.804 1.00 98.44 206 ILE A CA 1
ATOM 1617 C C . ILE A 1 206 ? -18.205 0.819 -3.590 1.00 98.44 206 ILE A C 1
ATOM 1619 O O . ILE A 1 206 ? -19.355 1.237 -3.521 1.00 98.44 206 ILE A O 1
ATOM 1623 N N . GLY A 1 207 ? -17.145 1.614 -3.488 1.00 97.81 207 GLY A N 1
ATOM 1624 C CA . GLY A 1 207 ? -17.235 3.051 -3.288 1.00 97.81 207 GLY A CA 1
ATOM 1625 C C . GLY A 1 207 ? -15.892 3.652 -2.917 1.00 97.81 207 GLY A C 1
ATOM 1626 O O . GLY A 1 207 ? -14.848 2.993 -2.973 1.00 97.81 207 GLY A O 1
ATOM 1627 N N . PHE A 1 208 ? -15.918 4.925 -2.548 1.00 97.19 208 PHE A N 1
ATOM 1628 C CA . PHE A 1 208 ? -14.705 5.689 -2.315 1.00 97.19 208 PHE A CA 1
ATOM 1629 C C . PHE A 1 208 ? -14.888 6.770 -1.255 1.00 97.19 208 PHE A C 1
ATOM 1631 O O . PHE A 1 208 ? -15.970 7.314 -1.057 1.00 97.19 208 PHE A O 1
ATOM 1638 N N . THR A 1 209 ? -13.799 7.126 -0.581 1.00 96.12 209 THR A N 1
ATOM 1639 C CA . THR A 1 209 ? -13.819 8.103 0.512 1.00 96.12 209 THR A CA 1
ATOM 1640 C C . THR A 1 209 ? -12.740 9.166 0.348 1.00 96.12 209 THR A C 1
ATOM 1642 O O . THR A 1 209 ? -11.753 8.975 -0.360 1.00 96.12 209 THR A O 1
ATOM 1645 N N . ASP A 1 210 ? -12.896 10.296 1.041 1.00 93.62 210 ASP A N 1
ATOM 1646 C CA . ASP A 1 210 ? -11.850 11.329 1.107 1.00 93.62 210 ASP A CA 1
ATOM 1647 C C . ASP A 1 210 ? -10.716 10.980 2.097 1.00 93.62 210 ASP A C 1
ATOM 1649 O O . ASP A 1 210 ? -9.953 11.861 2.496 1.00 93.62 210 ASP A O 1
ATOM 1653 N N . SER A 1 211 ? -10.645 9.733 2.570 1.00 92.31 211 SER A N 1
ATOM 1654 C CA . SER A 1 211 ? -9.564 9.272 3.442 1.00 92.31 211 SER A CA 1
ATOM 1655 C C . SER A 1 211 ? -8.301 8.938 2.637 1.00 92.31 211 SER A C 1
ATOM 1657 O O . SER A 1 211 ? -8.313 8.934 1.408 1.00 92.31 211 SER A O 1
ATOM 1659 N N . GLN A 1 212 ? -7.204 8.642 3.337 1.00 91.88 212 GLN A N 1
ATOM 1660 C CA . GLN A 1 212 ? -5.958 8.139 2.741 1.00 91.88 212 GLN A CA 1
ATOM 1661 C C . GLN A 1 212 ? -5.758 6.636 2.982 1.00 91.88 212 GLN A C 1
ATOM 1663 O O . GLN A 1 212 ? -4.632 6.149 2.884 1.00 91.88 212 GLN A O 1
ATOM 1668 N N . VAL A 1 213 ? -6.826 5.918 3.344 1.00 94.44 213 VAL A N 1
ATOM 1669 C CA . VAL A 1 213 ? -6.753 4.509 3.736 1.00 94.44 213 VAL A CA 1
ATOM 1670 C C . VAL A 1 213 ? -7.642 3.632 2.864 1.00 94.44 213 VAL A C 1
ATOM 1672 O O . VAL A 1 213 ? -8.683 4.067 2.371 1.00 94.44 213 VAL A O 1
ATOM 1675 N N . VAL A 1 214 ? -7.224 2.384 2.681 1.00 96.88 214 VAL A N 1
ATOM 1676 C CA . VAL A 1 214 ? -8.039 1.331 2.076 1.00 96.88 214 VAL A CA 1
ATOM 1677 C C . VAL A 1 214 ? -8.898 0.721 3.170 1.00 96.88 214 VAL A C 1
ATOM 1679 O O . VAL A 1 214 ? -8.394 0.008 4.040 1.00 96.88 214 VAL A O 1
ATOM 1682 N N . PHE A 1 215 ? -10.197 0.996 3.116 1.00 97.62 215 PHE A N 1
ATOM 1683 C CA . PHE A 1 215 ? -11.161 0.359 3.998 1.00 97.62 215 PHE A CA 1
ATOM 1684 C C . PHE A 1 215 ? -11.612 -0.965 3.391 1.00 97.62 215 PHE A C 1
ATOM 1686 O O . PHE A 1 215 ? -12.082 -1.009 2.253 1.00 97.62 215 PHE A O 1
ATOM 1693 N N . ALA A 1 216 ? -11.491 -2.045 4.151 1.00 97.56 216 ALA A N 1
ATOM 1694 C CA . ALA A 1 216 ? -11.966 -3.356 3.733 1.00 97.56 216 ALA A CA 1
ATOM 1695 C C . ALA A 1 216 ? -12.342 -4.203 4.945 1.00 97.56 216 ALA A C 1
ATOM 1697 O O . ALA A 1 216 ? -11.971 -3.890 6.082 1.00 97.56 216 ALA A O 1
ATOM 1698 N N . HIS A 1 217 ? -13.044 -5.302 4.680 1.00 97.19 217 HIS A N 1
ATOM 1699 C CA . HIS A 1 217 ? -13.386 -6.261 5.715 1.00 97.19 217 HIS A CA 1
ATOM 1700 C C . HIS A 1 217 ? -12.111 -6.791 6.399 1.00 97.19 217 HIS A C 1
ATOM 1702 O O . HIS A 1 217 ? -11.146 -7.120 5.702 1.00 97.19 217 HIS A O 1
ATOM 1708 N N . PRO A 1 218 ? -12.082 -6.940 7.737 1.00 95.75 218 PRO A N 1
ATOM 1709 C CA . PRO A 1 218 ? -10.917 -7.459 8.453 1.00 95.75 218 PRO A CA 1
ATOM 1710 C C . PRO A 1 218 ? -10.390 -8.800 7.902 1.00 95.75 218 PRO A C 1
ATOM 1712 O O . PRO A 1 218 ? -9.179 -8.982 7.778 1.00 95.75 218 PRO A O 1
ATOM 1715 N N . PHE A 1 219 ? -11.280 -9.705 7.464 1.00 96.06 219 PHE A N 1
ATOM 1716 C CA . PHE A 1 219 ? -10.872 -10.941 6.775 1.00 96.06 219 PHE A CA 1
ATOM 1717 C C . PHE A 1 219 ? -10.050 -10.668 5.505 1.00 96.06 219 PHE A C 1
ATOM 1719 O O . PHE A 1 219 ? -9.080 -11.375 5.246 1.00 96.06 219 PHE A O 1
ATOM 1726 N N . TRP A 1 220 ? -10.406 -9.655 4.708 1.00 96.31 220 TRP A N 1
ATOM 1727 C CA . TRP A 1 220 ? -9.691 -9.307 3.475 1.00 96.31 220 TRP A CA 1
ATOM 1728 C C . TRP A 1 220 ? -8.281 -8.785 3.751 1.00 96.31 220 TRP A C 1
ATOM 1730 O O . TRP A 1 220 ? -7.344 -9.059 2.998 1.00 96.31 220 TRP A O 1
ATOM 1740 N N . HIS A 1 221 ? -8.112 -8.041 4.846 1.00 95.06 221 HIS A N 1
ATOM 1741 C CA . HIS A 1 221 ? -6.797 -7.616 5.327 1.00 95.06 221 HIS A CA 1
ATOM 1742 C C . HIS A 1 221 ? -5.952 -8.813 5.746 1.00 95.06 221 HIS A C 1
ATOM 1744 O O . HIS A 1 221 ? -4.859 -8.998 5.204 1.00 95.06 221 HIS A O 1
ATOM 1750 N N . GLN A 1 222 ? -6.514 -9.714 6.553 1.00 93.44 222 GLN A N 1
ATOM 1751 C CA . GLN A 1 222 ? -5.778 -10.884 7.028 1.00 93.44 222 GLN A CA 1
ATOM 1752 C C . GLN A 1 222 ? -5.505 -11.954 5.973 1.00 93.44 222 GLN A C 1
ATOM 1754 O O . GLN A 1 222 ? -4.494 -12.651 6.051 1.00 93.44 222 GLN A O 1
ATOM 1759 N N . ALA A 1 223 ? -6.322 -12.053 4.925 1.00 93.50 223 ALA A N 1
ATOM 1760 C CA . ALA A 1 223 ? -6.034 -12.942 3.800 1.00 93.50 223 ALA A CA 1
ATOM 1761 C C . ALA A 1 223 ? -4.719 -12.590 3.086 1.00 93.50 223 ALA A C 1
ATOM 1763 O O . ALA A 1 223 ? -4.085 -13.448 2.471 1.00 93.50 223 ALA A O 1
ATOM 1764 N N . LYS A 1 224 ? -4.272 -11.336 3.200 1.00 91.38 224 LYS A N 1
ATOM 1765 C CA . LYS A 1 224 ? -2.980 -10.875 2.683 1.00 91.38 224 LYS A CA 1
ATOM 1766 C C . LYS A 1 224 ? -1.851 -10.975 3.714 1.00 91.38 224 LYS A C 1
ATOM 1768 O O . LYS A 1 224 ? -0.753 -10.492 3.449 1.00 91.38 224 LYS A O 1
ATOM 1773 N N . ARG A 1 225 ? -2.101 -11.624 4.860 1.00 87.12 225 ARG A N 1
ATOM 1774 C CA . ARG A 1 225 ? -1.180 -11.761 6.002 1.00 87.12 225 ARG A CA 1
ATOM 1775 C C . ARG A 1 225 ? -0.706 -10.407 6.527 1.00 87.12 225 ARG A C 1
ATOM 1777 O O . ARG A 1 225 ? 0.499 -10.181 6.665 1.00 87.12 225 ARG A O 1
ATOM 1784 N N . ARG A 1 226 ? -1.655 -9.490 6.728 1.00 84.56 226 ARG A N 1
ATOM 1785 C CA . ARG A 1 226 ? -1.385 -8.151 7.242 1.00 84.56 226 ARG A CA 1
ATOM 1786 C C . ARG A 1 226 ? -2.329 -7.758 8.345 1.00 84.56 226 ARG A C 1
ATOM 1788 O O . ARG A 1 226 ? -3.549 -7.876 8.218 1.00 84.56 226 ARG A O 1
ATOM 1795 N N . ASP A 1 227 ? -1.715 -7.138 9.335 1.00 84.44 227 ASP A N 1
ATOM 1796 C CA . ASP A 1 227 ? -2.411 -6.483 10.412 1.00 84.44 227 ASP A CA 1
ATOM 1797 C C . ASP A 1 227 ? -2.820 -5.074 10.005 1.00 84.44 227 ASP A C 1
ATOM 1799 O O . ASP A 1 227 ? -2.358 -4.499 9.018 1.00 84.44 227 ASP A O 1
ATOM 1803 N N . CYS A 1 228 ? -3.743 -4.519 10.775 1.00 89.69 228 CYS A N 1
ATOM 1804 C CA . CYS A 1 228 ? -4.170 -3.134 10.644 1.00 89.69 228 CYS A CA 1
ATOM 1805 C C . CYS A 1 228 ? -3.465 -2.246 11.683 1.00 89.69 228 CYS A C 1
ATOM 1807 O O . CYS A 1 228 ? -4.114 -1.474 12.386 1.00 89.69 228 CYS A O 1
ATOM 1809 N N . ASP A 1 229 ? -2.144 -2.384 11.821 1.00 89.62 229 ASP A N 1
ATOM 1810 C CA . ASP A 1 229 ? -1.299 -1.663 12.788 1.00 89.62 229 ASP A CA 1
ATOM 1811 C C . ASP A 1 229 ? -0.487 -0.510 12.154 1.00 89.62 229 ASP A C 1
ATOM 1813 O O . ASP A 1 229 ? 0.421 0.051 12.771 1.00 89.62 229 ASP A O 1
ATOM 1817 N N . GLY A 1 230 ? -0.856 -0.111 10.932 1.00 87.38 230 GLY A N 1
ATOM 1818 C CA . GLY A 1 230 ? -0.168 0.909 10.132 1.00 87.38 230 GLY A CA 1
ATOM 1819 C C . GLY A 1 230 ? 0.460 0.369 8.847 1.00 87.38 230 GLY A C 1
ATOM 1820 O O . GLY A 1 230 ? 1.104 1.134 8.120 1.00 87.38 230 GLY A O 1
ATOM 1821 N N . ASP A 1 231 ? 0.261 -0.916 8.560 1.00 89.75 231 ASP A N 1
ATOM 1822 C CA . ASP A 1 231 ? 0.653 -1.553 7.311 1.00 89.75 231 ASP A CA 1
ATOM 1823 C C . ASP A 1 231 ? -0.058 -0.955 6.079 1.00 89.75 231 ASP A C 1
ATOM 1825 O O . ASP A 1 231 ? -1.078 -0.263 6.148 1.00 89.75 231 ASP A O 1
ATOM 1829 N N . GLY A 1 232 ? 0.544 -1.175 4.911 1.00 89.94 232 GLY A N 1
ATOM 1830 C CA . GLY A 1 232 ? 0.034 -0.701 3.628 1.00 89.94 232 GLY A CA 1
ATOM 1831 C C . GLY A 1 232 ? -0.436 -1.837 2.736 1.00 89.94 232 GLY A C 1
ATOM 1832 O O . GLY A 1 232 ? 0.140 -2.923 2.748 1.00 89.94 232 GLY A O 1
ATOM 1833 N N . ASP A 1 233 ? -1.425 -1.538 1.906 1.00 92.69 233 ASP A N 1
ATOM 1834 C CA . ASP A 1 233 ? -1.877 -2.377 0.809 1.00 92.69 233 ASP A CA 1
ATOM 1835 C C . ASP A 1 233 ? -1.566 -1.709 -0.528 1.00 92.69 233 ASP A C 1
ATOM 1837 O O . ASP A 1 233 ? -1.746 -0.502 -0.705 1.00 92.69 233 ASP A O 1
ATOM 1841 N N . SER A 1 234 ? -1.125 -2.519 -1.484 1.00 94.69 234 SER A N 1
ATOM 1842 C CA . SER A 1 234 ? -1.006 -2.152 -2.887 1.00 94.69 234 SER A CA 1
ATOM 1843 C C . SER A 1 234 ? -2.244 -2.635 -3.641 1.00 94.69 234 SER A C 1
ATOM 1845 O O . SER A 1 234 ? -2.591 -3.818 -3.589 1.00 94.69 234 SER A O 1
ATOM 1847 N N . ILE A 1 235 ? -2.883 -1.737 -4.383 1.00 97.56 235 ILE A N 1
ATOM 1848 C CA . ILE A 1 235 ? -4.057 -2.029 -5.209 1.00 97.56 235 ILE A CA 1
ATOM 1849 C C . ILE A 1 235 ? -3.666 -2.036 -6.687 1.00 97.56 235 ILE A C 1
ATOM 1851 O O . ILE A 1 235 ? -2.994 -1.117 -7.159 1.00 97.56 235 ILE A O 1
ATOM 1855 N N . ILE A 1 236 ? -4.093 -3.074 -7.409 1.00 97.94 236 ILE A N 1
ATOM 1856 C CA . ILE A 1 236 ? -3.862 -3.273 -8.848 1.00 97.94 236 ILE A CA 1
ATOM 1857 C C . ILE A 1 236 ? -5.210 -3.603 -9.505 1.00 97.94 236 ILE A C 1
ATOM 1859 O O . ILE A 1 236 ? -5.969 -4.407 -8.966 1.00 97.94 236 ILE A O 1
ATOM 1863 N N . LEU A 1 237 ? -5.533 -3.027 -10.669 1.00 98.19 237 LEU A N 1
ATOM 1864 C CA . LEU A 1 237 ? -6.712 -3.470 -11.431 1.00 98.19 237 LEU A CA 1
ATOM 1865 C C . LEU A 1 237 ? -6.509 -4.908 -11.918 1.00 98.19 237 LEU A C 1
ATOM 1867 O O . LEU A 1 237 ? -5.456 -5.241 -12.456 1.00 98.19 237 LEU A O 1
ATOM 1871 N N . LEU A 1 238 ? -7.524 -5.763 -11.774 1.00 97.75 238 LEU A N 1
ATOM 1872 C CA . LEU A 1 238 ? -7.370 -7.198 -12.033 1.00 97.75 238 LEU A CA 1
ATOM 1873 C C . LEU A 1 238 ? -6.845 -7.497 -13.450 1.00 97.75 238 LEU A C 1
ATOM 1875 O O . LEU A 1 238 ? -5.944 -8.317 -13.621 1.00 97.75 238 LEU A O 1
ATOM 1879 N N . LEU A 1 239 ? -7.374 -6.807 -14.465 1.00 97.69 239 LEU A N 1
ATOM 1880 C CA . LEU A 1 239 ? -6.949 -7.014 -15.852 1.00 97.69 239 LEU A CA 1
ATOM 1881 C C . LEU A 1 239 ? -5.533 -6.486 -16.140 1.00 97.69 239 LEU A C 1
ATOM 1883 O O . LEU A 1 239 ? -4.849 -7.063 -16.982 1.00 97.69 239 LEU A O 1
ATOM 1887 N N . ASP A 1 240 ? -5.063 -5.458 -15.418 1.00 98.12 240 ASP A N 1
ATOM 1888 C CA . ASP A 1 240 ? -3.673 -4.989 -15.537 1.00 98.12 240 ASP A CA 1
ATOM 1889 C C . ASP A 1 240 ? -2.706 -6.108 -15.153 1.00 98.12 240 ASP A C 1
ATOM 1891 O O . ASP A 1 240 ? -1.779 -6.427 -15.895 1.00 98.12 240 ASP A O 1
ATOM 1895 N N . ALA A 1 241 ? -2.976 -6.774 -14.027 1.00 96.50 241 ALA A N 1
ATOM 1896 C CA . ALA A 1 241 ? -2.166 -7.898 -13.589 1.00 96.50 241 ALA A CA 1
ATOM 1897 C C . ALA A 1 241 ? -2.137 -9.013 -14.644 1.00 96.50 241 ALA A C 1
ATOM 1899 O O . ALA A 1 241 ? -1.072 -9.544 -14.928 1.00 96.50 241 ALA A O 1
ATOM 1900 N N . PHE A 1 242 ? -3.260 -9.342 -15.287 1.00 96.44 242 PHE A N 1
ATOM 1901 C CA . PHE A 1 242 ? -3.273 -10.395 -16.308 1.00 96.44 242 PHE A CA 1
ATOM 1902 C C . PHE A 1 242 ? -2.539 -10.031 -17.604 1.00 96.44 242 PHE A C 1
ATOM 1904 O O . PHE A 1 242 ? -1.914 -10.905 -18.205 1.00 96.44 242 PHE A O 1
ATOM 1911 N N . LEU A 1 243 ? -2.608 -8.775 -18.046 1.00 97.31 243 LEU A N 1
ATOM 1912 C CA . LEU A 1 243 ? -1.997 -8.345 -19.309 1.00 97.31 243 LEU A CA 1
ATOM 1913 C C . LEU A 1 243 ? -0.517 -7.979 -19.168 1.00 97.31 243 LEU A C 1
ATOM 1915 O O . LEU A 1 243 ? 0.258 -8.173 -20.111 1.00 97.31 243 LEU A O 1
ATOM 1919 N N . ASN A 1 244 ? -0.130 -7.429 -18.016 1.00 97.50 244 ASN A N 1
ATOM 1920 C CA . ASN A 1 244 ? 1.142 -6.727 -17.858 1.00 97.50 244 ASN A CA 1
ATOM 1921 C C . ASN A 1 244 ? 2.119 -7.399 -16.897 1.00 97.50 244 ASN A C 1
ATOM 1923 O O . ASN A 1 244 ? 3.326 -7.171 -17.009 1.00 97.50 244 ASN A O 1
ATOM 1927 N N . PHE A 1 245 ? 1.651 -8.282 -16.013 1.00 96.38 245 PHE A N 1
ATOM 1928 C CA . PHE A 1 245 ? 2.553 -9.071 -15.182 1.00 96.38 245 PHE A CA 1
ATOM 1929 C C . PHE A 1 245 ? 3.335 -10.096 -16.011 1.00 96.38 245 PHE A C 1
ATOM 1931 O O . PHE A 1 245 ? 2.783 -10.848 -16.817 1.00 96.38 245 PHE A O 1
ATOM 1938 N N . SER A 1 246 ? 4.633 -10.218 -15.734 1.00 94.06 246 SER A N 1
ATOM 1939 C CA . SER A 1 246 ? 5.413 -11.368 -16.186 1.00 94.06 246 SER A CA 1
ATOM 1940 C C . SER A 1 246 ? 6.522 -11.730 -15.211 1.00 94.06 246 SER A C 1
ATOM 1942 O O . SER A 1 246 ? 7.339 -10.892 -14.823 1.00 94.06 246 SER A O 1
ATOM 1944 N N . LYS A 1 247 ? 6.664 -13.032 -14.920 1.00 92.38 247 LYS A N 1
ATOM 1945 C CA . LYS A 1 247 ? 7.825 -13.563 -14.179 1.00 92.38 247 LYS A CA 1
ATOM 1946 C C . LYS A 1 247 ? 9.148 -13.241 -14.879 1.00 92.38 247 LYS A C 1
ATOM 1948 O O . LYS A 1 247 ? 10.189 -13.205 -14.231 1.00 92.38 247 LYS A O 1
ATOM 1953 N N . HIS A 1 248 ? 9.120 -12.997 -16.192 1.00 92.12 248 HIS A N 1
ATOM 1954 C CA . HIS A 1 248 ? 10.300 -12.595 -16.945 1.00 92.12 248 HIS A CA 1
ATOM 1955 C C . HIS A 1 248 ? 10.726 -11.152 -16.681 1.00 92.12 248 HIS A C 1
ATOM 1957 O O . HIS A 1 248 ? 11.858 -10.832 -17.020 1.00 92.12 248 HIS A O 1
ATOM 1963 N N . TYR A 1 249 ? 9.895 -10.293 -16.086 1.00 93.19 249 TYR A N 1
ATOM 1964 C CA . TYR A 1 249 ? 10.270 -8.921 -15.713 1.00 93.19 249 TYR A CA 1
ATOM 1965 C C . TYR A 1 249 ? 10.846 -8.831 -14.300 1.00 93.19 249 TYR A C 1
ATOM 1967 O O . TYR A 1 249 ? 11.689 -7.974 -14.027 1.00 93.19 249 TYR A O 1
ATOM 1975 N N . VAL A 1 250 ? 10.476 -9.781 -13.441 1.00 92.75 250 VAL A N 1
ATOM 1976 C CA . VAL A 1 250 ? 10.906 -9.837 -12.046 1.00 92.75 250 VAL A CA 1
ATOM 1977 C C . VAL A 1 250 ? 12.445 -9.856 -11.924 1.00 92.75 250 VAL A C 1
ATOM 1979 O O . VAL A 1 250 ? 13.116 -10.608 -12.642 1.00 92.75 250 VAL A O 1
ATOM 1982 N N . PRO A 1 251 ? 13.035 -9.050 -11.015 1.00 92.31 251 PRO A N 1
ATOM 1983 C CA . PRO A 1 251 ? 14.476 -9.032 -10.780 1.00 92.31 251 PRO A CA 1
ATOM 1984 C C . PRO A 1 251 ? 15.056 -10.397 -10.393 1.00 92.31 251 PRO A C 1
ATOM 1986 O O . PRO A 1 251 ? 14.517 -11.089 -9.532 1.00 92.31 251 PRO A O 1
ATOM 1989 N N . ASP A 1 252 ? 16.219 -10.732 -10.956 1.00 90.69 252 ASP A N 1
ATOM 1990 C CA . ASP A 1 252 ? 16.993 -11.928 -10.593 1.00 90.69 252 ASP A CA 1
ATOM 1991 C C . ASP A 1 252 ? 17.859 -11.645 -9.355 1.00 90.69 252 ASP A C 1
ATOM 1993 O O . ASP A 1 252 ? 19.079 -11.485 -9.424 1.00 90.69 252 ASP A O 1
ATOM 1997 N N . ALA A 1 253 ? 17.193 -11.445 -8.220 1.00 87.62 253 ALA A N 1
ATOM 1998 C CA . ALA A 1 253 ? 17.812 -11.159 -6.933 1.00 87.62 253 ALA A CA 1
ATOM 1999 C C . ALA A 1 253 ? 16.998 -11.782 -5.793 1.00 87.62 253 ALA A C 1
ATOM 2001 O O . ALA A 1 253 ? 15.802 -12.047 -5.935 1.00 87.62 253 ALA A O 1
ATOM 2002 N N . ALA A 1 254 ? 17.637 -11.981 -4.637 1.00 82.38 254 ALA A N 1
ATOM 2003 C CA . ALA A 1 254 ? 16.943 -12.422 -3.431 1.00 82.38 254 ALA A CA 1
ATOM 2004 C C . ALA A 1 254 ? 15.801 -11.448 -3.091 1.00 82.38 254 ALA A C 1
ATOM 2006 O O . ALA A 1 254 ? 16.008 -10.236 -3.037 1.00 82.38 254 ALA A O 1
ATOM 2007 N N . GLY A 1 255 ? 14.590 -11.980 -2.911 1.00 82.94 255 GLY A N 1
ATOM 2008 C CA . GLY A 1 255 ? 13.388 -11.176 -2.672 1.00 82.94 255 GLY A CA 1
ATOM 2009 C C . GLY A 1 255 ? 12.810 -10.487 -3.914 1.00 82.94 255 GLY A C 1
ATOM 2010 O O . GLY A 1 255 ? 11.835 -9.756 -3.788 1.00 82.94 255 GLY A O 1
ATOM 2011 N N . GLY A 1 256 ? 13.352 -10.726 -5.116 1.00 84.44 256 GLY A N 1
ATOM 2012 C CA . GLY A 1 256 ? 12.839 -10.139 -6.358 1.00 84.44 256 GLY A CA 1
ATOM 2013 C C . GLY A 1 256 ? 11.372 -10.480 -6.621 1.00 84.44 256 GLY A C 1
ATOM 2014 O O . GLY A 1 256 ? 10.631 -9.615 -7.070 1.00 84.44 256 GLY A O 1
ATOM 2015 N N . LEU A 1 257 ? 10.948 -11.700 -6.276 1.00 87.56 257 LEU A N 1
ATOM 2016 C CA . LEU A 1 257 ? 9.564 -12.163 -6.421 1.00 87.56 257 LEU A CA 1
ATOM 2017 C C . LEU A 1 257 ? 8.593 -11.513 -5.432 1.00 87.56 257 LEU A C 1
ATOM 2019 O O . LEU A 1 257 ? 7.408 -11.458 -5.734 1.00 87.56 257 LEU A O 1
ATOM 2023 N N . MET A 1 258 ? 9.062 -11.037 -4.276 1.00 87.94 258 MET A N 1
ATOM 2024 C CA . MET A 1 258 ? 8.179 -10.439 -3.269 1.00 87.94 258 MET A CA 1
ATOM 2025 C C . MET A 1 258 ? 7.480 -9.201 -3.832 1.00 87.94 258 MET A C 1
ATOM 2027 O O . MET A 1 258 ? 8.047 -8.493 -4.672 1.00 87.94 258 MET A O 1
ATOM 2031 N N . ASP A 1 259 ? 6.278 -8.924 -3.340 1.00 87.81 259 ASP A N 1
ATOM 2032 C CA . ASP A 1 259 ? 5.417 -7.814 -3.765 1.00 87.81 259 ASP A CA 1
ATOM 2033 C C . ASP A 1 259 ? 4.902 -7.958 -5.201 1.00 87.81 259 ASP A C 1
ATOM 2035 O O . ASP A 1 259 ? 4.636 -6.945 -5.852 1.00 87.81 259 ASP A O 1
ATOM 2039 N N . THR A 1 260 ? 4.814 -9.186 -5.717 1.00 91.81 260 THR A N 1
ATOM 2040 C CA . THR A 1 260 ? 4.265 -9.464 -7.050 1.00 91.81 260 THR A CA 1
ATOM 2041 C C . THR A 1 260 ? 3.044 -10.380 -6.945 1.00 91.81 260 THR A C 1
ATOM 2043 O O . THR A 1 260 ? 3.037 -11.263 -6.079 1.00 91.81 260 THR A O 1
ATOM 2046 N N . PRO A 1 261 ? 2.012 -10.207 -7.795 1.00 93.00 261 PRO A N 1
ATOM 2047 C CA . PRO A 1 261 ? 0.776 -10.991 -7.750 1.00 93.00 261 PRO A CA 1
ATOM 2048 C C . PRO A 1 261 ? 0.983 -12.386 -8.365 1.00 93.00 261 PRO A C 1
ATOM 2050 O O . PRO A 1 261 ? 0.364 -12.762 -9.357 1.00 93.00 261 PRO A O 1
ATOM 2053 N N . LEU A 1 262 ? 1.911 -13.160 -7.796 1.00 92.62 262 LEU A N 1
ATOM 2054 C CA . LEU A 1 262 ? 2.306 -14.471 -8.303 1.00 92.62 262 LEU A CA 1
ATOM 2055 C C . LEU A 1 262 ? 1.207 -15.522 -8.105 1.00 92.62 262 LEU A C 1
ATOM 2057 O O . LEU A 1 262 ? 1.056 -16.421 -8.933 1.00 92.62 262 LEU A O 1
ATOM 2061 N N . ILE A 1 263 ? 0.489 -15.419 -6.989 1.00 92.75 263 ILE A N 1
ATOM 2062 C CA . ILE A 1 263 ? -0.650 -16.256 -6.623 1.00 92.75 263 ILE A CA 1
ATOM 2063 C C . ILE A 1 263 ? -1.843 -15.322 -6.440 1.00 92.75 263 ILE A C 1
ATOM 2065 O O . ILE A 1 263 ? -1.736 -14.329 -5.727 1.00 92.75 263 ILE A O 1
ATOM 2069 N N . ILE A 1 264 ? -2.972 -15.641 -7.069 1.00 95.19 264 ILE A N 1
ATOM 2070 C CA . ILE A 1 264 ? -4.220 -14.887 -6.924 1.00 95.19 264 ILE A CA 1
ATOM 2071 C C . ILE A 1 264 ? -5.225 -15.769 -6.186 1.00 95.19 264 ILE A C 1
ATOM 2073 O O . ILE A 1 264 ? -5.503 -16.886 -6.617 1.00 95.19 264 ILE A O 1
ATOM 2077 N N . MET A 1 265 ? -5.764 -15.257 -5.084 1.00 95.50 265 MET A N 1
ATOM 2078 C CA . MET A 1 265 ? -6.823 -15.867 -4.287 1.00 95.50 265 MET A CA 1
ATOM 2079 C C . MET A 1 265 ? -8.157 -15.247 -4.716 1.00 95.50 265 MET A C 1
ATOM 2081 O O . MET A 1 265 ? -8.439 -14.099 -4.360 1.00 95.50 265 MET A O 1
ATOM 2085 N N . PRO A 1 266 ? -8.967 -15.953 -5.524 1.00 95.81 266 PRO A N 1
ATOM 2086 C CA . PRO A 1 266 ? -10.206 -15.391 -6.052 1.00 95.81 266 PRO A CA 1
ATOM 2087 C C . PRO A 1 266 ? -11.304 -15.303 -4.993 1.00 95.81 266 PRO A C 1
ATOM 2089 O O . PRO A 1 266 ? -12.117 -14.385 -5.029 1.00 95.81 266 PRO A O 1
ATOM 2092 N N . ILE A 1 267 ? -11.325 -16.255 -4.060 1.00 95.75 267 ILE A N 1
ATOM 2093 C CA . ILE A 1 267 ? -12.359 -16.393 -3.040 1.00 95.75 267 ILE A CA 1
ATOM 2094 C C . ILE A 1 267 ? -11.677 -16.387 -1.682 1.00 95.75 267 ILE A C 1
ATOM 2096 O O . ILE A 1 267 ? -10.751 -17.166 -1.449 1.00 95.75 267 ILE A O 1
ATOM 2100 N N . LEU A 1 268 ? -12.157 -15.520 -0.799 1.00 94.69 268 LEU A N 1
ATOM 2101 C CA . LEU A 1 268 ? -11.734 -15.498 0.588 1.00 94.69 268 LEU A CA 1
ATOM 2102 C C . LEU A 1 268 ? -12.282 -16.725 1.313 1.00 94.69 268 LEU A C 1
ATOM 2104 O O . LEU A 1 268 ? -13.487 -16.971 1.303 1.00 94.69 268 LEU A O 1
ATOM 2108 N N . LYS A 1 269 ? -11.403 -17.454 1.997 1.00 93.56 269 LYS A N 1
ATOM 2109 C CA . LYS A 1 269 ? -11.788 -18.540 2.896 1.00 93.56 269 LYS A CA 1
ATOM 2110 C C . LYS A 1 269 ? -11.245 -18.264 4.293 1.00 93.56 269 LYS A C 1
ATOM 2112 O O . LYS A 1 269 ? -10.026 -18.190 4.433 1.00 93.56 269 LYS A O 1
ATOM 2117 N N . PRO A 1 270 ? -12.104 -18.163 5.319 1.00 92.38 270 PRO A N 1
ATOM 2118 C CA . PRO A 1 270 ? -11.663 -17.953 6.699 1.00 92.38 270 PRO A CA 1
ATOM 2119 C C . PRO A 1 270 ? -10.659 -19.013 7.186 1.00 92.38 270 PRO A C 1
ATOM 2121 O O . PRO A 1 270 ? -9.744 -18.714 7.939 1.00 92.38 270 PRO A O 1
ATOM 2124 N N . ASP A 1 271 ? -10.719 -20.252 6.701 1.00 91.00 271 ASP A N 1
ATOM 2125 C CA . ASP A 1 271 ? -9.727 -21.272 7.075 1.00 91.00 271 ASP A CA 1
ATOM 2126 C C . ASP A 1 271 ? -8.293 -21.001 6.585 1.00 91.00 271 ASP A C 1
ATOM 2128 O O . ASP A 1 271 ? -7.358 -21.628 7.077 1.00 91.00 271 ASP A O 1
ATOM 2132 N N . GLU A 1 272 ? -8.113 -20.111 5.606 1.00 89.25 272 GLU A N 1
ATOM 2133 C CA . GLU A 1 272 ? -6.831 -19.862 4.932 1.00 89.25 272 GLU A CA 1
ATOM 2134 C C . GLU A 1 272 ? -6.186 -18.515 5.330 1.00 89.25 272 GLU A C 1
ATOM 2136 O O . GLU A 1 272 ? -5.104 -18.187 4.835 1.00 89.25 272 GLU A O 1
ATOM 2141 N N . ILE A 1 273 ? -6.830 -17.732 6.206 1.00 90.94 273 ILE A N 1
ATOM 2142 C CA . ILE A 1 273 ? -6.338 -16.420 6.666 1.00 90.94 273 ILE A CA 1
ATOM 2143 C C . ILE A 1 273 ? -5.584 -16.521 7.998 1.00 90.94 273 ILE A C 1
ATOM 2145 O O . ILE A 1 273 ? -5.616 -17.553 8.662 1.00 90.94 273 ILE A O 1
ATOM 2149 N N . ASP A 1 274 ? -4.903 -15.440 8.382 1.00 89.88 274 ASP A N 1
ATOM 2150 C CA . ASP A 1 274 ? -4.214 -15.348 9.673 1.00 89.88 274 ASP A CA 1
ATOM 2151 C C . ASP A 1 274 ? -5.184 -15.343 10.871 1.00 89.88 274 ASP A C 1
ATOM 2153 O O . ASP A 1 274 ? -6.287 -14.795 10.790 1.00 89.88 274 ASP A O 1
ATOM 2157 N N . ASP A 1 275 ? -4.759 -15.926 11.995 1.00 89.56 275 ASP A N 1
ATOM 2158 C CA . ASP A 1 275 ? -5.602 -16.162 13.168 1.00 89.56 275 ASP A CA 1
ATOM 2159 C C . ASP A 1 275 ? -5.890 -14.901 13.998 1.00 89.56 275 ASP A C 1
ATOM 2161 O O . ASP A 1 275 ? -6.780 -14.914 14.852 1.00 89.56 275 ASP A O 1
ATOM 2165 N N . GLN A 1 276 ? -5.168 -13.796 13.782 1.00 91.06 276 GLN A N 1
ATOM 2166 C CA . GLN A 1 276 ? -5.303 -12.596 14.614 1.00 91.06 276 GLN A CA 1
ATOM 2167 C C . GLN A 1 276 ? -6.723 -12.008 14.613 1.00 91.06 276 GLN A C 1
ATOM 2169 O O . GLN A 1 276 ? -7.164 -11.457 15.624 1.00 91.06 276 GLN A O 1
ATOM 2174 N N . ILE A 1 277 ? -7.478 -12.188 13.529 1.00 92.00 277 ILE A N 1
ATOM 2175 C CA . ILE A 1 277 ? -8.886 -11.787 13.457 1.00 92.00 277 ILE A CA 1
ATOM 2176 C C . ILE A 1 277 ? -9.793 -12.524 14.439 1.00 92.00 277 ILE A C 1
ATOM 2178 O O . ILE A 1 277 ? -10.745 -11.934 14.940 1.00 92.00 277 ILE A O 1
ATOM 2182 N N . TYR A 1 278 ? -9.486 -13.777 14.773 1.00 93.12 278 TYR A N 1
ATOM 2183 C CA . TYR A 1 278 ? -10.288 -14.570 15.707 1.00 93.12 278 TYR A CA 1
ATOM 2184 C C . TYR A 1 278 ? -10.134 -14.106 17.156 1.00 93.12 278 TYR A C 1
ATOM 2186 O O . TYR A 1 278 ? -10.857 -14.571 18.028 1.00 93.12 278 TYR A O 1
ATOM 2194 N N . ASN A 1 279 ? -9.229 -13.157 17.414 1.00 92.25 279 ASN A N 1
ATOM 2195 C CA . ASN A 1 279 ? -9.126 -12.459 18.692 1.00 92.25 279 ASN A CA 1
ATOM 2196 C C . ASN A 1 279 ? -9.947 -11.156 18.728 1.00 92.25 279 ASN A C 1
ATOM 2198 O O . ASN A 1 279 ? -9.963 -10.485 19.759 1.00 92.25 279 ASN A O 1
ATOM 2202 N N . MET A 1 280 ? -10.603 -10.768 17.628 1.00 93.19 280 MET A N 1
ATOM 2203 C CA . MET A 1 280 ? -11.517 -9.626 17.618 1.00 93.19 280 MET A CA 1
ATOM 2204 C C . MET A 1 280 ? -12.824 -9.988 18.321 1.00 93.19 280 MET A C 1
ATOM 2206 O O . MET A 1 280 ? -13.352 -11.088 18.167 1.00 93.19 280 MET A O 1
ATOM 2210 N N . GLU A 1 281 ? -13.371 -9.040 19.068 1.00 93.12 281 GLU A N 1
ATOM 2211 C CA . GLU A 1 281 ? -14.700 -9.160 19.659 1.00 93.12 281 GLU A CA 1
ATOM 2212 C C . GLU A 1 281 ? -15.805 -9.002 18.607 1.00 93.12 281 GLU A C 1
ATOM 2214 O O . GLU A 1 281 ? -15.688 -8.230 17.657 1.00 93.12 281 GLU A O 1
ATOM 2219 N N . ASN A 1 282 ? -16.908 -9.712 18.812 1.00 94.81 282 ASN A N 1
ATOM 2220 C CA . ASN A 1 282 ? -18.115 -9.636 18.000 1.00 94.81 282 ASN A CA 1
ATOM 2221 C C . ASN A 1 282 ? -19.322 -9.344 18.908 1.00 94.81 282 ASN A C 1
ATOM 2223 O O . ASN A 1 282 ? -20.209 -10.181 19.098 1.00 94.81 282 ASN A O 1
ATOM 2227 N N . MET A 1 283 ? -19.318 -8.167 19.545 1.00 93.00 283 MET A N 1
ATOM 2228 C CA . MET A 1 283 ? -20.320 -7.762 20.539 1.00 93.00 283 MET A CA 1
ATOM 2229 C C . MET A 1 283 ? -20.743 -6.301 20.355 1.00 93.00 283 MET A C 1
ATOM 2231 O O . MET A 1 283 ? -19.915 -5.425 20.121 1.00 93.00 283 MET A O 1
ATOM 2235 N N . THR A 1 284 ? -22.040 -6.019 20.519 1.00 93.12 284 THR A N 1
ATOM 2236 C CA . THR A 1 284 ? -22.577 -4.645 20.455 1.00 93.12 284 THR A CA 1
ATOM 2237 C C . THR A 1 284 ? -22.483 -3.887 21.778 1.00 93.12 284 THR A C 1
ATOM 2239 O O . THR A 1 284 ? -22.624 -2.670 21.818 1.00 93.12 284 THR A O 1
ATOM 2242 N N . LYS A 1 285 ? -22.317 -4.609 22.885 1.00 93.75 285 LYS A N 1
ATOM 2243 C CA . LYS A 1 285 ? -22.142 -4.077 24.238 1.00 93.75 285 LYS A CA 1
ATOM 2244 C C . LYS A 1 285 ? -21.432 -5.128 25.080 1.00 93.75 285 LYS A C 1
ATOM 2246 O O . LYS A 1 285 ? -21.627 -6.318 24.837 1.00 93.75 285 LYS A O 1
ATOM 2251 N N . TYR A 1 286 ? -20.672 -4.697 26.076 1.00 92.75 286 TYR A N 1
ATOM 2252 C CA . TYR A 1 286 ? -20.171 -5.606 27.100 1.00 92.75 286 TYR A CA 1
ATOM 2253 C C . TYR A 1 286 ? -21.173 -5.718 28.243 1.00 92.75 286 TYR A C 1
ATOM 2255 O O . TYR A 1 286 ? -21.871 -4.754 28.576 1.00 92.75 286 TYR A O 1
ATOM 2263 N N . ASP A 1 287 ? -21.222 -6.894 28.856 1.00 91.56 287 ASP A N 1
ATOM 2264 C CA . ASP A 1 287 ? -22.049 -7.126 30.031 1.00 91.56 287 ASP A CA 1
ATOM 2265 C C . ASP A 1 287 ? -21.405 -6.550 31.296 1.00 91.56 287 ASP A C 1
ATOM 2267 O O . ASP A 1 287 ? -20.203 -6.297 31.363 1.00 91.56 287 ASP A O 1
ATOM 2271 N N . LYS A 1 288 ? -22.222 -6.340 32.334 1.00 94.19 288 LYS A N 1
ATOM 2272 C CA . LYS A 1 288 ? -21.777 -5.770 33.617 1.00 94.19 288 LYS A CA 1
ATOM 2273 C C . LYS A 1 288 ? -20.595 -6.540 34.217 1.00 94.19 288 LYS A C 1
ATOM 2275 O O . LYS A 1 288 ? -19.684 -5.921 34.764 1.00 94.19 288 LYS A O 1
ATOM 2280 N N . ASP A 1 289 ? -20.619 -7.864 34.105 1.00 93.19 289 ASP A N 1
ATOM 2281 C CA . ASP A 1 289 ? -19.611 -8.744 34.698 1.00 93.19 289 ASP A CA 1
ATOM 2282 C C . ASP A 1 289 ? -18.221 -8.498 34.103 1.00 93.19 289 ASP A C 1
ATOM 2284 O O . ASP A 1 289 ? -17.240 -8.500 34.843 1.00 93.19 289 ASP A O 1
ATOM 2288 N N . PHE A 1 290 ? -18.136 -8.165 32.809 1.00 94.31 290 PHE A N 1
ATOM 2289 C CA . PHE A 1 290 ? -16.879 -7.768 32.172 1.00 94.31 290 PHE A CA 1
ATOM 2290 C C . PHE A 1 290 ? -16.247 -6.570 32.891 1.00 94.31 290 PHE A C 1
ATOM 2292 O O . PHE A 1 290 ? -15.085 -6.625 33.288 1.00 94.31 290 PHE A O 1
ATOM 2299 N N . TYR A 1 291 ? -17.023 -5.510 33.129 1.00 94.56 291 TYR A N 1
ATOM 2300 C CA . TYR A 1 291 ? -16.519 -4.304 33.790 1.00 94.56 291 TYR A CA 1
ATOM 2301 C C . TYR A 1 291 ? -16.068 -4.567 35.234 1.00 94.56 291 TYR A C 1
ATOM 2303 O O . TYR A 1 291 ? -15.031 -4.053 35.648 1.00 94.56 291 TYR A O 1
ATOM 2311 N N . LEU A 1 292 ? -16.807 -5.396 35.981 1.00 95.19 292 LEU A N 1
ATOM 2312 C CA . LEU A 1 292 ? -16.458 -5.758 37.360 1.00 95.19 292 LEU A CA 1
ATOM 2313 C C . LEU A 1 292 ? -15.173 -6.592 37.443 1.00 95.19 292 LEU A C 1
ATOM 2315 O O . LEU A 1 292 ? -14.361 -6.386 38.342 1.00 95.19 292 LEU A O 1
ATOM 2319 N N . LEU A 1 293 ? -14.973 -7.529 36.515 1.00 94.50 293 LEU A N 1
ATOM 2320 C CA . LEU A 1 293 ? -13.762 -8.352 36.472 1.00 94.50 293 LEU A CA 1
ATOM 2321 C C . LEU A 1 293 ? -12.538 -7.529 36.049 1.00 94.50 293 LEU A C 1
ATOM 2323 O O . LEU A 1 293 ? -11.454 -7.695 36.611 1.00 94.50 293 LEU A O 1
ATOM 2327 N N . VAL A 1 294 ? -12.704 -6.597 35.106 1.00 94.25 294 VAL A N 1
ATOM 2328 C CA . VAL A 1 294 ? -11.628 -5.680 34.698 1.00 94.25 294 VAL A CA 1
ATOM 2329 C C . VAL A 1 294 ? -11.201 -4.774 35.858 1.00 94.25 294 VAL A C 1
ATOM 2331 O O . VAL A 1 294 ? -10.003 -4.574 36.054 1.00 94.25 294 VAL A O 1
ATOM 2334 N N . GLU A 1 295 ? -12.141 -4.286 36.67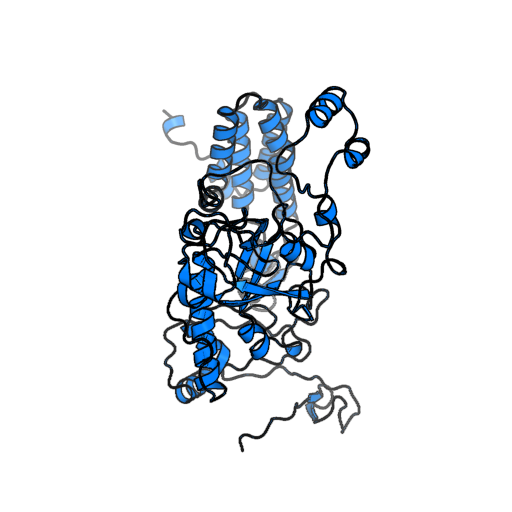6 1.00 95.56 295 GLU A N 1
ATOM 2335 C CA . GLU A 1 295 ? -11.837 -3.499 37.885 1.00 95.56 295 GLU A CA 1
ATOM 2336 C C . GLU A 1 295 ? -10.980 -4.282 38.897 1.00 95.56 295 GLU A C 1
ATOM 2338 O O . GLU A 1 295 ? -10.126 -3.711 39.573 1.00 95.56 295 GLU A O 1
ATOM 2343 N N . GLN A 1 296 ? -11.142 -5.605 38.951 1.00 95.56 296 GLN A N 1
ATOM 2344 C CA . GLN A 1 296 ? -10.350 -6.496 39.805 1.00 95.56 296 GLN A CA 1
ATOM 2345 C C . GLN A 1 296 ? -8.959 -6.822 39.231 1.00 95.56 296 GLN A C 1
ATOM 2347 O O . GLN A 1 296 ? -8.174 -7.514 39.880 1.00 95.56 296 GLN A O 1
ATOM 2352 N N . GLY A 1 297 ? -8.628 -6.338 38.029 1.00 94.38 297 GLY A N 1
ATOM 2353 C CA . GLY A 1 297 ? -7.346 -6.609 37.376 1.00 94.38 297 GLY A CA 1
ATOM 2354 C C . GLY A 1 297 ? -7.221 -8.033 36.826 1.00 94.38 297 GLY A C 1
ATOM 2355 O O . GLY A 1 297 ? -6.106 -8.548 36.700 1.00 94.38 297 GLY A O 1
ATOM 2356 N N . VAL A 1 298 ? -8.350 -8.676 36.510 1.00 94.81 298 VAL A N 1
ATOM 2357 C CA . VAL A 1 298 ? -8.389 -10.010 35.895 1.00 94.81 298 VAL A CA 1
ATOM 2358 C C . VAL A 1 298 ? -7.675 -9.992 34.540 1.00 94.81 298 VAL A C 1
ATOM 2360 O O . VAL A 1 298 ? -7.749 -9.027 33.776 1.00 94.81 298 VAL A O 1
ATOM 2363 N N . LYS A 1 299 ? -6.944 -11.068 34.229 1.00 93.94 299 LYS A N 1
ATOM 2364 C CA . LYS A 1 299 ? -6.190 -11.167 32.973 1.00 93.94 299 LYS A CA 1
ATOM 2365 C C . LYS A 1 299 ? -7.135 -11.409 31.789 1.00 93.94 299 LYS A C 1
ATOM 2367 O O . LYS A 1 299 ? -8.074 -12.186 31.929 1.00 93.94 299 LYS A O 1
ATOM 2372 N N . PRO A 1 300 ? -6.823 -10.900 30.579 1.00 91.94 300 PRO A N 1
ATOM 2373 C CA . PRO A 1 300 ? -7.679 -11.078 29.400 1.00 91.94 300 PRO A CA 1
ATOM 2374 C C . PRO A 1 300 ? -8.058 -12.531 29.079 1.00 91.94 300 PRO A C 1
ATOM 2376 O O . PRO A 1 300 ? -9.163 -12.788 28.624 1.00 91.94 300 PRO A O 1
ATOM 2379 N N . LYS A 1 301 ? -7.172 -13.500 29.359 1.00 92.19 301 LYS A N 1
ATOM 2380 C CA . LYS A 1 301 ? -7.442 -14.930 29.122 1.00 92.19 301 LYS A CA 1
ATOM 2381 C C . LYS A 1 301 ? -8.628 -15.472 29.922 1.00 92.19 301 LYS A C 1
ATOM 2383 O O . LYS A 1 301 ? -9.286 -16.387 29.455 1.00 92.19 301 LYS A O 1
ATOM 2388 N N . GLU A 1 302 ? -8.872 -14.927 31.108 1.00 89.88 302 GLU A N 1
ATOM 2389 C CA . GLU A 1 302 ? -9.971 -15.337 31.991 1.00 89.88 302 GLU A CA 1
ATOM 2390 C C . GLU A 1 302 ? -11.296 -14.657 31.600 1.00 89.88 302 GLU A C 1
ATOM 2392 O O . GLU A 1 302 ? -12.357 -15.065 32.053 1.00 89.88 302 GLU A O 1
ATOM 2397 N N . LEU A 1 303 ? -11.247 -13.641 30.728 1.00 89.38 303 LEU A N 1
ATOM 2398 C CA . LEU A 1 303 ? -12.428 -12.955 30.194 1.00 89.38 303 LEU A CA 1
ATOM 2399 C C . LEU A 1 303 ? -12.968 -13.619 28.917 1.00 89.38 303 LEU A C 1
ATOM 2401 O O . LEU A 1 303 ? -14.056 -13.272 28.467 1.00 89.38 303 LEU A O 1
ATOM 2405 N N . LEU A 1 304 ? -12.236 -14.576 28.336 1.00 88.69 304 LEU A N 1
ATOM 2406 C CA . LEU A 1 304 ? -12.614 -15.226 27.077 1.00 88.69 304 LEU A CA 1
ATOM 2407 C C . LEU A 1 304 ? -13.952 -15.970 27.170 1.00 88.69 304 LEU A C 1
ATOM 2409 O O . LEU A 1 304 ? -14.678 -16.015 26.185 1.00 88.69 304 LEU A O 1
ATOM 2413 N N . ASP A 1 305 ? -14.306 -16.490 28.347 1.00 87.75 305 ASP A N 1
ATOM 2414 C CA . ASP A 1 305 ? -15.547 -17.248 28.551 1.00 87.75 305 ASP A CA 1
ATOM 2415 C C . ASP A 1 305 ? -16.806 -16.366 28.515 1.00 87.75 305 ASP A C 1
ATOM 2417 O O . ASP A 1 305 ? -17.897 -16.847 28.211 1.00 87.75 305 ASP A O 1
ATOM 2421 N N . ILE A 1 306 ? -16.665 -15.072 28.824 1.00 89.81 306 ILE A N 1
ATOM 2422 C CA . ILE A 1 306 ? -17.775 -14.104 28.835 1.00 89.81 306 ILE A CA 1
ATOM 2423 C C . ILE A 1 306 ? -17.797 -13.212 27.589 1.00 89.81 306 ILE A C 1
ATOM 2425 O O . ILE A 1 306 ? -18.736 -12.440 27.396 1.00 89.81 306 ILE A O 1
ATOM 2429 N N . MET A 1 307 ? -16.765 -13.292 26.747 1.00 91.06 307 MET A N 1
ATOM 2430 C CA . MET A 1 307 ? -16.655 -12.524 25.512 1.00 91.06 307 MET A CA 1
ATOM 2431 C C . MET A 1 307 ? -17.029 -13.386 24.308 1.00 91.06 307 MET A C 1
ATOM 2433 O O . MET A 1 307 ? -16.581 -14.520 24.164 1.00 91.06 307 MET A O 1
ATOM 2437 N N . ARG A 1 308 ? -17.799 -12.818 23.377 1.00 92.94 308 ARG A N 1
ATOM 2438 C CA . ARG A 1 308 ? -17.985 -13.417 22.054 1.00 92.94 308 ARG A CA 1
ATOM 2439 C C . ARG A 1 308 ? -16.897 -12.906 21.120 1.00 92.94 308 ARG A C 1
ATOM 2441 O O . ARG A 1 308 ? -16.880 -11.721 20.791 1.00 92.94 308 ARG A O 1
ATOM 2448 N N . LEU A 1 309 ? -16.028 -13.804 20.674 1.00 93.75 309 LEU A N 1
ATOM 2449 C CA . LEU A 1 309 ? -15.033 -13.522 19.643 1.00 93.75 309 LEU A CA 1
ATOM 2450 C C . LEU A 1 309 ? -15.570 -13.831 18.241 1.00 93.75 309 LEU A C 1
ATOM 2452 O O . LEU A 1 309 ? -16.561 -14.549 18.087 1.00 93.75 309 LEU A O 1
ATOM 2456 N N . VAL A 1 310 ? -14.917 -13.273 17.223 1.00 94.81 310 VAL A N 1
ATOM 2457 C CA . VAL A 1 310 ? -15.180 -13.582 15.815 1.00 94.81 310 VAL A CA 1
ATOM 2458 C C . VAL A 1 310 ? -14.872 -15.055 15.556 1.00 94.81 310 VAL A C 1
ATOM 2460 O O . VAL A 1 310 ? -13.767 -15.527 15.818 1.00 94.81 310 VAL A O 1
ATOM 2463 N N . SER A 1 311 ? -15.846 -15.779 15.012 1.00 93.56 311 SER A N 1
ATOM 2464 C CA . SER A 1 311 ? -15.654 -17.131 14.494 1.00 93.56 311 SER A CA 1
ATOM 2465 C C . SER A 1 311 ? -15.472 -17.129 12.974 1.00 93.56 311 SER A C 1
ATOM 2467 O O . SER A 1 311 ? -15.682 -16.125 12.294 1.00 93.56 311 SER A O 1
ATOM 2469 N N . LYS A 1 312 ? -15.097 -18.284 12.420 1.00 92.12 312 LYS A N 1
ATOM 2470 C CA . LYS A 1 312 ? -14.916 -18.476 10.972 1.00 92.12 312 LYS A CA 1
ATOM 2471 C C . LYS A 1 312 ? -16.194 -18.256 10.162 1.00 92.12 312 LYS A C 1
ATOM 2473 O O . LYS A 1 312 ? -16.107 -17.913 8.989 1.00 92.12 312 LYS A O 1
ATOM 2478 N N . ASP A 1 313 ? -17.354 -18.418 10.790 1.00 90.06 313 ASP A N 1
ATOM 2479 C CA . ASP A 1 313 ? -18.661 -18.249 10.154 1.00 90.06 313 ASP A CA 1
ATOM 2480 C C . ASP A 1 313 ? -19.216 -16.817 10.315 1.00 90.06 313 ASP A C 1
ATOM 2482 O O . ASP A 1 313 ? -20.207 -16.448 9.679 1.00 90.06 313 ASP A O 1
ATOM 2486 N N . ASP A 1 314 ? -18.579 -15.980 11.144 1.00 90.38 314 ASP A N 1
ATOM 2487 C CA . ASP A 1 314 ? -19.038 -14.624 11.452 1.00 90.38 314 ASP A CA 1
ATOM 2488 C C . ASP A 1 314 ? -18.523 -13.599 10.424 1.00 90.38 314 ASP A C 1
ATOM 2490 O O . ASP A 1 314 ? -17.592 -12.837 10.679 1.00 90.38 314 ASP A O 1
ATOM 2494 N N . PHE A 1 315 ? -19.171 -13.525 9.259 1.00 91.50 315 PHE A N 1
ATOM 2495 C CA . PHE A 1 315 ? -18.916 -12.443 8.291 1.00 91.50 315 PHE A CA 1
ATOM 2496 C C . PHE A 1 315 ? -19.500 -11.090 8.721 1.00 91.50 315 PHE A C 1
ATOM 2498 O O . PHE A 1 315 ? -19.009 -10.043 8.313 1.00 91.50 315 PHE A O 1
ATOM 2505 N N . ASN A 1 316 ? -20.537 -11.097 9.560 1.00 94.50 316 ASN A N 1
ATOM 2506 C CA . ASN A 1 316 ? -21.151 -9.884 10.092 1.00 94.50 316 ASN A CA 1
ATOM 2507 C C . ASN A 1 316 ? -20.592 -9.605 11.489 1.00 94.50 316 ASN A C 1
ATOM 2509 O O . ASN A 1 316 ? -21.120 -10.094 12.490 1.00 94.50 316 ASN A O 1
ATOM 2513 N N . ILE A 1 317 ? -19.512 -8.828 11.545 1.00 95.00 317 ILE A N 1
ATOM 2514 C CA . ILE A 1 317 ? -18.827 -8.488 12.796 1.00 95.00 317 ILE A CA 1
ATOM 2515 C C . ILE A 1 317 ? -19.478 -7.247 13.421 1.00 95.00 317 ILE A C 1
ATOM 2517 O O . ILE A 1 317 ? -19.496 -6.164 12.829 1.00 95.00 317 ILE A O 1
ATOM 2521 N N . ALA A 1 318 ? -20.021 -7.408 14.626 1.00 93.50 318 ALA A N 1
ATOM 2522 C CA . ALA A 1 318 ? -20.615 -6.347 15.429 1.00 93.50 318 ALA A CA 1
ATOM 2523 C C . ALA A 1 318 ? -19.560 -5.400 16.028 1.00 93.50 318 ALA A C 1
ATOM 2525 O O . ALA A 1 318 ? -18.377 -5.718 16.106 1.00 93.50 318 ALA A O 1
ATOM 2526 N N . TRP A 1 319 ? -20.009 -4.230 16.478 1.00 93.88 319 TRP A N 1
ATOM 2527 C CA . TRP A 1 319 ? -19.172 -3.194 17.083 1.00 93.88 319 TRP A CA 1
ATOM 2528 C C . TRP A 1 319 ? -19.874 -2.583 18.298 1.00 93.88 319 TRP A C 1
ATOM 2530 O O . TRP A 1 319 ? -21.102 -2.496 18.344 1.00 93.88 319 TRP A O 1
ATOM 2540 N N . SER A 1 320 ? -19.091 -2.105 19.263 1.00 93.19 320 SER A N 1
ATOM 2541 C CA . SER A 1 320 ? -19.600 -1.550 20.522 1.00 93.19 320 SER A CA 1
ATOM 2542 C C . SER A 1 320 ? -19.959 -0.060 20.456 1.00 93.19 320 SER A C 1
ATOM 2544 O O . SER A 1 320 ? -20.831 0.404 21.189 1.00 93.19 320 SER A O 1
ATOM 2546 N N . HIS A 1 321 ? -19.311 0.709 19.576 1.00 94.06 321 HIS A N 1
ATOM 2547 C CA . HIS A 1 321 ? -19.450 2.166 19.518 1.00 94.06 321 HIS A CA 1
ATOM 2548 C C . HIS A 1 321 ? -19.789 2.649 18.110 1.00 94.06 321 HIS A C 1
ATOM 2550 O O . HIS A 1 321 ? -19.081 2.357 17.149 1.00 94.06 321 HIS A O 1
ATOM 2556 N N . ASN A 1 322 ? -20.855 3.440 17.997 1.00 92.31 322 ASN A N 1
ATOM 2557 C CA . ASN A 1 322 ? -21.252 4.046 16.731 1.00 92.31 322 ASN A CA 1
ATOM 2558 C C . ASN A 1 322 ? -20.413 5.287 16.415 1.00 92.31 322 ASN A C 1
ATOM 2560 O O . ASN A 1 322 ? -20.096 6.088 17.297 1.00 92.31 322 ASN A O 1
ATOM 2564 N N . THR A 1 323 ? -20.139 5.498 15.130 1.00 92.50 323 THR A N 1
ATOM 2565 C CA . THR A 1 323 ? -19.537 6.730 14.618 1.00 92.50 323 THR A CA 1
ATOM 2566 C C . THR A 1 323 ? -20.557 7.519 13.797 1.00 92.50 323 THR A C 1
ATOM 2568 O O . THR A 1 323 ? -21.525 6.985 13.255 1.00 92.50 323 THR A O 1
ATOM 2571 N N . SER A 1 324 ? -20.369 8.841 13.735 1.00 91.75 324 SER A N 1
ATOM 2572 C CA . SER A 1 324 ? -21.212 9.688 12.876 1.00 91.75 324 SER A CA 1
ATOM 2573 C C . SER A 1 324 ? -20.859 9.519 11.398 1.00 91.75 324 SER A C 1
ATOM 2575 O O . SER A 1 324 ? -21.765 9.430 10.575 1.00 91.75 324 SER A O 1
ATOM 2577 N N . SER A 1 325 ? -19.559 9.453 11.090 1.00 93.00 325 SER A N 1
ATOM 2578 C CA . SER A 1 325 ? -19.036 9.084 9.779 1.00 93.00 325 SER A CA 1
ATOM 2579 C C . SER A 1 325 ? -17.648 8.457 9.901 1.00 93.00 325 SER A C 1
ATOM 2581 O O . SER A 1 325 ? -16.836 8.931 10.702 1.00 93.00 325 SER A O 1
ATOM 2583 N N . ILE A 1 326 ? -17.357 7.459 9.062 1.00 94.19 326 ILE A N 1
ATOM 2584 C CA . ILE A 1 326 ? -16.037 6.804 8.962 1.00 94.19 326 ILE A CA 1
ATOM 2585 C C . ILE A 1 326 ? -14.907 7.737 8.493 1.00 94.19 326 ILE A C 1
ATOM 2587 O O . ILE A 1 326 ? -13.733 7.433 8.677 1.00 94.19 326 ILE A O 1
ATOM 2591 N N . VAL A 1 327 ? -15.242 8.891 7.904 1.00 92.06 327 VAL A N 1
ATOM 2592 C CA . VAL A 1 327 ? -14.267 9.863 7.367 1.00 92.06 327 VAL A CA 1
ATOM 2593 C C . VAL A 1 327 ? -14.371 11.250 7.994 1.00 92.06 327 VAL A C 1
ATOM 2595 O O . VAL A 1 327 ? -13.822 12.229 7.476 1.00 92.06 327 VAL A O 1
ATOM 2598 N N . LYS A 1 328 ? -15.061 11.368 9.132 1.00 91.31 328 LYS A N 1
ATOM 2599 C CA . LYS A 1 328 ? -15.129 12.634 9.862 1.00 91.31 328 LYS A CA 1
ATOM 2600 C C . LYS A 1 328 ? -13.797 12.915 10.554 1.00 91.31 328 LYS A C 1
ATOM 2602 O O . LYS A 1 328 ? -13.415 12.208 11.478 1.00 91.31 328 LYS A O 1
ATOM 2607 N N . GLY A 1 329 ? -13.123 13.994 10.160 1.00 88.56 329 GLY A N 1
ATOM 2608 C CA . GLY A 1 329 ? -11.903 14.454 10.824 1.00 88.56 329 GLY A CA 1
ATOM 2609 C C . GLY A 1 329 ? -10.865 15.025 9.866 1.00 88.56 329 GLY A C 1
ATOM 2610 O O . GLY A 1 329 ? -11.175 15.436 8.746 1.00 88.56 329 GLY A O 1
ATOM 2611 N N . VAL A 1 330 ? -9.614 15.073 10.330 1.00 87.00 330 VAL A N 1
ATOM 2612 C CA . VAL A 1 330 ? -8.470 15.520 9.529 1.00 87.00 330 VAL A CA 1
ATOM 2613 C C . VAL A 1 330 ? -8.096 14.420 8.540 1.00 87.00 330 VAL A C 1
ATOM 2615 O O . VAL A 1 330 ? -7.596 13.369 8.922 1.00 87.00 330 VAL A O 1
ATOM 2618 N N . LYS A 1 331 ? -8.322 14.688 7.254 1.00 86.44 331 LYS A N 1
ATOM 2619 C CA . LYS A 1 331 ? -8.178 13.703 6.172 1.00 86.44 331 LYS A CA 1
ATOM 2620 C C . LYS A 1 331 ? -6.730 13.407 5.788 1.00 86.44 331 LYS A C 1
ATOM 2622 O O . LYS A 1 331 ? -6.448 12.347 5.250 1.00 86.44 331 LYS A O 1
ATOM 2627 N N . ARG A 1 332 ? -5.812 14.343 6.045 1.00 84.56 332 ARG A N 1
ATOM 2628 C CA . ARG A 1 332 ? -4.402 14.227 5.663 1.00 84.56 332 ARG A CA 1
ATOM 2629 C C . ARG A 1 332 ? -3.485 14.614 6.804 1.00 84.56 332 ARG A C 1
ATOM 2631 O O . ARG A 1 332 ? -3.626 15.686 7.391 1.00 84.56 332 ARG A O 1
ATOM 2638 N N . ASN A 1 333 ? -2.497 13.766 7.069 1.00 84.62 333 ASN A N 1
ATOM 2639 C CA . ASN A 1 333 ? -1.506 14.033 8.101 1.00 84.62 333 ASN A CA 1
ATOM 2640 C C . ASN A 1 333 ? -0.661 15.271 7.739 1.00 84.62 333 ASN A C 1
ATOM 2642 O O . ASN A 1 333 ? 0.015 15.302 6.703 1.00 84.62 333 ASN A O 1
ATOM 2646 N N . VAL A 1 334 ? -0.649 16.265 8.634 1.00 86.75 334 VAL A N 1
ATOM 2647 C CA . VAL A 1 334 ? 0.141 17.501 8.512 1.00 86.75 334 VAL A CA 1
ATOM 2648 C C . VAL A 1 334 ? 1.635 17.195 8.382 1.00 86.75 334 VAL A C 1
ATOM 2650 O O . VAL A 1 334 ? 2.336 17.866 7.636 1.00 86.75 334 VAL A O 1
ATOM 2653 N N . TYR A 1 335 ? 2.141 16.136 9.016 1.00 86.19 335 TYR A N 1
ATOM 2654 C CA . TYR A 1 335 ? 3.550 15.740 8.939 1.00 86.19 335 TYR A CA 1
ATOM 2655 C C . TYR A 1 335 ? 4.059 15.568 7.499 1.00 86.19 335 TYR A C 1
ATOM 2657 O O . TYR A 1 335 ? 5.216 15.893 7.211 1.00 86.19 335 TYR A O 1
ATOM 2665 N N . SER A 1 336 ? 3.196 15.092 6.593 1.00 82.50 336 SER A N 1
ATOM 2666 C CA . SER A 1 336 ? 3.520 14.897 5.173 1.00 82.50 336 SER A CA 1
ATOM 2667 C C . SER A 1 336 ? 3.662 16.213 4.399 1.00 82.50 336 SER A C 1
ATOM 2669 O O . SER A 1 336 ? 4.415 16.277 3.431 1.00 82.50 336 SER A O 1
ATOM 2671 N N . THR A 1 337 ? 2.985 17.278 4.837 1.00 84.19 337 THR A N 1
ATOM 2672 C CA . THR A 1 337 ? 3.003 18.598 4.186 1.00 84.19 337 THR A CA 1
ATOM 2673 C C . THR A 1 337 ? 4.062 19.529 4.781 1.00 84.19 337 THR A C 1
ATOM 2675 O O . THR A 1 337 ? 4.425 20.545 4.185 1.00 84.19 337 THR A O 1
ATOM 2678 N N . LEU A 1 338 ? 4.620 19.176 5.943 1.00 85.62 338 LEU A N 1
ATOM 2679 C CA . LEU A 1 338 ? 5.731 19.898 6.551 1.00 85.62 338 LEU A CA 1
ATOM 2680 C C . LEU A 1 338 ? 7.030 19.628 5.778 1.00 85.62 338 LEU A C 1
ATOM 2682 O O . LEU A 1 338 ? 7.596 18.542 5.843 1.00 85.62 338 LEU A O 1
ATOM 2686 N N . GLY A 1 339 ? 7.542 20.640 5.075 1.00 82.56 339 GLY A N 1
ATOM 2687 C CA . GLY A 1 339 ? 8.776 20.504 4.292 1.00 82.56 339 GLY A CA 1
ATOM 2688 C C . GLY A 1 339 ? 10.044 20.359 5.143 1.00 82.56 339 GLY A C 1
ATOM 2689 O O . GLY A 1 339 ? 10.794 19.393 5.009 1.00 82.56 339 GLY A O 1
ATOM 2690 N N . SER A 1 340 ? 10.332 21.325 6.023 1.00 84.56 340 SER A N 1
ATOM 2691 C CA . SER A 1 340 ? 11.610 21.352 6.745 1.00 84.56 340 SER A CA 1
ATOM 2692 C C . SER A 1 340 ? 11.567 20.562 8.056 1.00 84.56 340 SER A C 1
ATOM 2694 O O . SER A 1 340 ? 10.647 20.700 8.859 1.00 84.56 340 SER A O 1
ATOM 2696 N N . MET A 1 341 ? 12.619 19.776 8.309 1.00 80.50 341 MET A N 1
ATOM 2697 C CA . MET A 1 341 ? 12.777 19.045 9.573 1.00 80.50 341 MET A CA 1
ATOM 2698 C C . MET A 1 341 ? 12.769 19.983 10.791 1.00 80.50 341 MET A C 1
ATOM 2700 O O . MET A 1 341 ? 12.144 19.693 11.799 1.00 80.50 341 MET A O 1
ATOM 2704 N N . GLU A 1 342 ? 13.367 21.168 10.677 1.00 81.12 342 GLU A N 1
ATOM 2705 C CA . GLU A 1 342 ? 13.290 22.175 11.740 1.00 81.12 342 GLU A CA 1
ATOM 2706 C C . GLU A 1 342 ? 11.842 22.528 12.110 1.00 81.12 342 GLU A C 1
ATOM 2708 O O . GLU A 1 342 ? 11.503 22.574 13.290 1.00 81.12 342 GLU A O 1
ATOM 2713 N N . ARG A 1 343 ? 10.975 22.727 11.108 1.00 84.19 343 ARG A N 1
ATOM 2714 C CA . ARG A 1 343 ? 9.558 23.015 11.338 1.00 84.19 343 ARG A CA 1
ATOM 2715 C C . ARG A 1 343 ? 8.840 21.824 11.967 1.00 84.19 343 ARG A C 1
ATOM 2717 O O . ARG A 1 343 ? 8.024 22.036 12.856 1.00 84.19 343 ARG A O 1
ATOM 2724 N N . LYS A 1 344 ? 9.157 20.598 11.536 1.00 87.56 344 LYS A N 1
ATOM 2725 C CA . LYS A 1 344 ? 8.610 19.366 12.127 1.00 87.56 344 LYS A CA 1
ATOM 2726 C C . LYS A 1 344 ? 8.945 19.267 13.610 1.00 87.56 344 LYS A C 1
ATOM 2728 O O . LYS A 1 344 ? 8.035 19.082 14.406 1.00 87.56 344 LYS A O 1
ATOM 2733 N N . LEU A 1 345 ? 10.214 19.465 13.979 1.00 83.94 345 LEU A N 1
ATOM 2734 C CA . LEU A 1 345 ? 10.604 19.415 15.386 1.00 83.94 345 LEU A CA 1
ATOM 2735 C C . LEU A 1 345 ? 9.945 20.527 16.195 1.00 83.94 345 LEU A C 1
ATOM 2737 O O . LEU A 1 345 ? 9.449 20.273 17.285 1.00 83.94 345 LEU A O 1
ATOM 2741 N N . LYS A 1 346 ? 9.935 21.753 15.667 1.00 84.38 346 LYS A N 1
ATOM 2742 C CA . LYS A 1 346 ? 9.310 22.885 16.349 1.00 84.38 346 LYS A CA 1
ATOM 2743 C C . LYS A 1 346 ? 7.840 22.592 16.667 1.00 84.38 346 LYS A C 1
ATOM 2745 O O . LYS A 1 346 ? 7.444 22.727 17.814 1.00 84.38 346 LYS A O 1
ATOM 2750 N N . LEU A 1 347 ? 7.069 22.143 15.674 1.00 88.31 347 LEU A N 1
ATOM 2751 C CA . LEU A 1 347 ? 5.658 21.802 15.865 1.00 88.31 347 LEU A CA 1
ATOM 2752 C C . LEU A 1 347 ? 5.474 20.618 16.816 1.00 88.31 347 LEU A C 1
ATOM 2754 O O . LEU A 1 347 ? 4.546 20.629 17.612 1.00 88.31 347 LEU A O 1
ATOM 2758 N N . GLN A 1 348 ? 6.357 19.618 16.766 1.00 87.88 348 GLN A N 1
ATOM 2759 C CA . GLN A 1 348 ? 6.325 18.502 17.709 1.00 87.88 348 GLN A CA 1
ATOM 2760 C C . GLN A 1 348 ? 6.514 18.984 19.155 1.00 87.88 348 GLN A C 1
ATOM 2762 O O . GLN A 1 348 ? 5.750 18.581 20.021 1.00 87.88 348 GLN A O 1
ATOM 2767 N N . LEU A 1 349 ? 7.475 19.880 19.407 1.00 85.00 349 LEU A N 1
ATOM 2768 C CA . LEU A 1 349 ? 7.702 20.469 20.733 1.00 85.00 349 LEU A CA 1
ATOM 2769 C C . LEU A 1 349 ? 6.537 21.362 21.182 1.00 85.00 349 LEU A C 1
ATOM 2771 O O . LEU A 1 349 ? 6.127 21.289 22.335 1.00 85.00 349 LEU A O 1
ATOM 2775 N N . GLU A 1 350 ? 5.974 22.165 20.273 1.00 87.88 350 GLU A N 1
ATOM 2776 C CA . GLU A 1 350 ? 4.788 22.985 20.555 1.00 87.88 350 GLU A CA 1
ATOM 2777 C C . GLU A 1 350 ? 3.590 22.110 20.940 1.00 87.88 350 GLU A C 1
ATOM 2779 O O . GLU A 1 350 ? 2.954 22.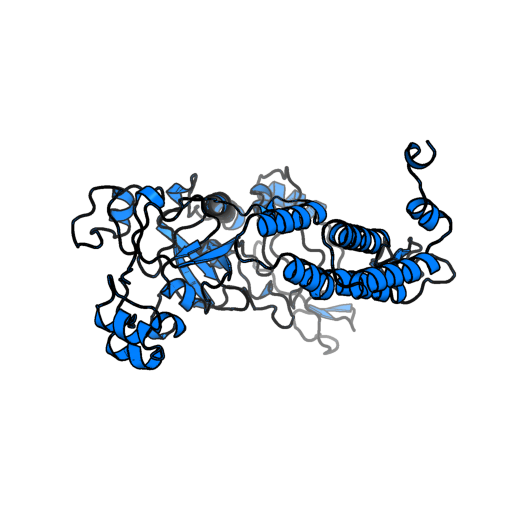366 21.957 1.00 87.88 350 GLU A O 1
ATOM 2784 N N . VAL A 1 351 ? 3.317 21.036 20.192 1.00 89.81 351 VAL A N 1
ATOM 2785 C CA . VAL A 1 351 ? 2.249 20.083 20.534 1.00 89.81 351 VAL A CA 1
ATOM 2786 C C . VAL A 1 351 ? 2.507 19.442 21.893 1.00 89.81 351 VAL A C 1
ATOM 2788 O O . VAL A 1 351 ? 1.592 19.395 22.707 1.00 89.81 351 VAL A O 1
ATOM 2791 N N . THR A 1 352 ? 3.740 19.014 22.175 1.00 87.94 352 THR A N 1
ATOM 2792 C CA . THR A 1 352 ? 4.102 18.468 23.488 1.00 87.94 352 THR A CA 1
ATOM 2793 C C . THR A 1 352 ? 3.794 19.452 24.619 1.00 87.94 352 THR A C 1
ATOM 2795 O O . THR A 1 352 ? 3.231 19.036 25.624 1.00 87.94 352 THR A O 1
ATOM 2798 N N . SER A 1 353 ? 4.068 20.749 24.431 1.00 85.50 353 SER A N 1
ATOM 2799 C CA . SER A 1 353 ? 3.782 21.778 25.445 1.00 85.50 353 SER A CA 1
ATOM 2800 C C . SER A 1 353 ? 2.295 22.088 25.654 1.00 85.50 353 SER A C 1
ATOM 2802 O O . SER A 1 353 ? 1.908 22.670 26.664 1.00 85.50 353 SER A O 1
ATOM 2804 N N . LEU A 1 354 ? 1.439 21.711 24.700 1.00 90.50 354 LEU A N 1
ATOM 2805 C CA . LEU A 1 354 ? -0.013 21.875 24.811 1.00 90.50 354 LEU A CA 1
ATOM 2806 C C . LEU A 1 354 ? -0.684 20.698 25.531 1.00 90.50 354 LEU A C 1
ATOM 2808 O O . LEU A 1 354 ? -1.826 20.826 25.975 1.00 90.50 354 LEU A O 1
ATOM 2812 N N . LEU A 1 355 ? -0.013 19.548 25.623 1.00 92.00 355 LEU A N 1
ATOM 2813 C CA . LEU A 1 355 ? -0.580 18.319 26.168 1.00 92.00 355 LEU A CA 1
ATOM 2814 C C . LEU A 1 355 ? -0.323 18.216 27.673 1.00 92.00 355 LEU A C 1
ATOM 2816 O O . LEU A 1 355 ? 0.809 18.257 28.147 1.00 92.00 355 LEU A O 1
ATOM 2820 N N . THR A 1 356 ? -1.393 18.029 28.443 1.00 90.31 356 THR A N 1
ATOM 2821 C CA . THR A 1 356 ? -1.297 17.815 29.890 1.00 90.31 356 THR A CA 1
ATOM 2822 C C . THR A 1 356 ? -0.785 16.403 30.185 1.00 90.31 356 THR A C 1
ATOM 2824 O O . THR A 1 356 ? -1.250 15.437 29.587 1.00 90.31 356 THR A O 1
ATOM 2827 N N . GLY A 1 357 ? 0.153 16.266 31.126 1.00 86.75 357 GLY A N 1
ATOM 2828 C CA . GLY A 1 357 ? 0.670 14.960 31.559 1.00 86.75 357 GLY A CA 1
ATOM 2829 C C . GLY A 1 357 ? 1.885 14.441 30.782 1.00 86.75 357 GLY A C 1
ATOM 2830 O O . GLY A 1 357 ? 2.302 13.310 31.020 1.00 86.75 357 GLY A O 1
ATOM 2831 N N . ILE A 1 358 ? 2.479 15.247 29.894 1.00 89.19 358 ILE A N 1
ATOM 2832 C CA . ILE A 1 358 ? 3.768 14.922 29.271 1.00 89.19 358 ILE A CA 1
ATOM 2833 C C . ILE A 1 358 ? 4.902 15.603 30.040 1.00 89.19 358 ILE A C 1
ATOM 2835 O O . ILE A 1 358 ? 4.885 16.812 30.254 1.00 89.19 358 ILE A O 1
ATOM 2839 N N . ASP A 1 359 ? 5.919 14.827 30.422 1.00 88.50 359 ASP A N 1
ATOM 2840 C CA . ASP A 1 359 ? 7.187 15.377 30.901 1.00 88.50 359 ASP A CA 1
ATOM 2841 C C . ASP A 1 359 ? 7.967 15.969 29.718 1.00 88.50 359 ASP A C 1
ATOM 2843 O O . ASP A 1 359 ? 8.681 15.267 28.996 1.00 88.50 359 ASP A O 1
ATOM 2847 N N . GLU A 1 360 ? 7.810 17.277 29.499 1.00 86.88 360 GLU A N 1
ATOM 2848 C CA . GLU A 1 360 ? 8.495 18.005 28.426 1.00 86.88 360 GLU A CA 1
ATOM 2849 C C . GLU A 1 360 ? 10.019 17.879 28.520 1.00 86.88 360 GLU A C 1
ATOM 2851 O O . GLU A 1 360 ? 10.703 17.766 27.497 1.00 86.88 360 GLU A O 1
ATOM 2856 N N . LYS A 1 361 ? 10.557 17.881 29.748 1.00 87.81 361 LYS A N 1
ATOM 2857 C CA . LYS A 1 361 ? 11.994 17.783 29.989 1.00 87.81 361 LYS A CA 1
ATOM 2858 C C . LYS A 1 361 ? 12.478 16.390 29.606 1.00 87.81 361 LYS A C 1
ATOM 2860 O O . LYS A 1 361 ? 13.375 16.279 28.773 1.00 87.81 361 LYS A O 1
ATOM 2865 N N . GLY A 1 362 ? 11.839 15.344 30.128 1.00 88.56 362 GLY A N 1
ATOM 2866 C CA . GLY A 1 362 ? 12.147 13.959 29.775 1.00 88.56 362 GLY A CA 1
ATOM 2867 C C . GLY A 1 362 ? 11.994 13.682 28.276 1.00 88.56 362 GLY A C 1
ATOM 2868 O O . GLY A 1 362 ? 12.833 13.006 27.677 1.00 88.56 362 GLY A O 1
ATOM 2869 N N . PHE A 1 363 ? 10.983 14.261 27.621 1.00 89.00 363 PHE A N 1
ATOM 2870 C CA . PHE A 1 363 ? 10.820 14.177 26.169 1.00 89.00 363 PHE A CA 1
ATOM 2871 C C . PHE A 1 363 ? 12.001 14.809 25.417 1.00 89.00 363 PHE A C 1
ATOM 2873 O O . PHE A 1 363 ? 12.573 14.182 24.521 1.00 89.00 363 PHE A O 1
ATOM 2880 N N . ALA A 1 364 ? 12.395 16.032 25.782 1.00 88.88 364 ALA A N 1
ATOM 2881 C CA . ALA A 1 364 ? 13.506 16.736 25.148 1.00 88.88 364 ALA A CA 1
ATOM 2882 C C . ALA A 1 364 ? 14.856 16.025 25.371 1.00 88.88 364 ALA A C 1
ATOM 2884 O O . ALA A 1 364 ? 15.662 15.930 24.440 1.00 88.88 364 ALA A O 1
ATOM 2885 N N . GLU A 1 365 ? 15.090 15.474 26.565 1.00 90.62 365 GLU A N 1
ATOM 2886 C CA . GLU A 1 365 ? 16.279 14.671 26.881 1.00 90.62 365 GLU A CA 1
ATOM 2887 C C . GLU A 1 365 ? 16.323 13.383 26.051 1.00 90.62 365 GLU A C 1
ATOM 2889 O O . GLU A 1 365 ? 17.345 13.079 25.427 1.00 90.62 365 GLU A O 1
ATOM 2894 N N . ASN A 1 366 ? 15.200 12.666 25.951 1.00 89.88 366 ASN A N 1
ATOM 2895 C CA . ASN A 1 366 ? 15.088 11.464 25.126 1.00 89.88 366 ASN A CA 1
ATOM 2896 C C . ASN A 1 366 ? 15.292 11.759 23.639 1.00 89.88 366 ASN A C 1
ATOM 2898 O O . ASN A 1 366 ? 16.002 11.020 22.955 1.00 89.88 366 ASN A O 1
ATOM 2902 N N . LEU A 1 367 ? 14.727 12.856 23.135 1.00 88.88 367 LEU A N 1
ATOM 2903 C CA . LEU A 1 367 ? 14.928 13.303 21.760 1.00 88.88 367 LEU A CA 1
ATOM 2904 C C . LEU A 1 367 ? 16.409 13.597 21.472 1.00 88.88 367 LEU A C 1
ATOM 2906 O O . LEU A 1 367 ? 16.938 13.180 20.434 1.00 88.88 367 LEU A O 1
ATOM 2910 N N . LEU A 1 368 ? 17.085 14.313 22.376 1.00 88.75 368 LEU A N 1
ATOM 2911 C CA . LEU A 1 368 ? 18.505 14.623 22.229 1.00 88.75 368 LEU A CA 1
ATOM 2912 C C . LEU A 1 368 ? 19.359 13.357 22.272 1.00 88.75 368 LEU A C 1
ATOM 2914 O O . LEU A 1 368 ? 20.210 13.183 21.403 1.00 88.75 368 LEU A O 1
ATOM 2918 N N . ASN A 1 369 ? 19.121 12.469 23.237 1.00 89.81 369 ASN A N 1
ATOM 2919 C CA . ASN A 1 369 ? 19.930 11.270 23.430 1.00 89.81 369 ASN A CA 1
ATOM 2920 C C . ASN A 1 369 ? 19.714 10.226 22.324 1.00 89.81 369 ASN A C 1
ATOM 2922 O O . ASN A 1 369 ? 20.666 9.675 21.771 1.00 89.81 369 ASN A O 1
ATOM 2926 N N . SER A 1 370 ? 18.456 9.942 21.984 1.00 86.56 370 SER A N 1
ATOM 2927 C CA . SER A 1 370 ? 18.108 8.827 21.100 1.00 86.56 370 SER A CA 1
ATOM 2928 C C . SER A 1 370 ? 18.195 9.169 19.622 1.00 86.56 370 SER A C 1
ATOM 2930 O O . SER A 1 370 ? 18.466 8.268 18.831 1.00 86.56 370 SER A O 1
ATOM 2932 N N . HIS A 1 371 ? 18.011 10.437 19.252 1.00 86.62 371 HIS A N 1
ATOM 2933 C CA . HIS A 1 371 ? 17.994 10.854 17.851 1.00 86.62 371 HIS A CA 1
ATOM 2934 C C . HIS A 1 371 ? 19.102 11.860 17.546 1.00 86.62 371 HIS A C 1
ATOM 2936 O O . HIS A 1 371 ? 20.042 11.534 16.828 1.00 86.62 371 HIS A O 1
ATOM 2942 N N . LEU A 1 372 ? 19.055 13.066 18.123 1.00 87.25 372 LEU A N 1
ATOM 2943 C CA . LEU A 1 372 ? 19.898 14.169 17.643 1.00 87.25 372 LEU A CA 1
ATOM 2944 C C . LEU A 1 372 ? 21.397 13.949 17.886 1.00 87.25 372 LEU A C 1
ATOM 2946 O O . LEU A 1 372 ? 22.184 14.096 16.954 1.00 87.25 372 LEU A O 1
ATOM 2950 N N . LEU A 1 373 ? 21.819 13.584 19.101 1.00 90.00 373 LEU A N 1
ATOM 2951 C CA . LEU A 1 373 ? 23.236 13.347 19.407 1.00 90.00 373 LEU A CA 1
ATOM 2952 C C . LEU A 1 373 ? 23.798 12.166 18.609 1.00 90.00 373 LEU A C 1
ATOM 2954 O O . LEU A 1 373 ? 24.908 12.258 18.077 1.00 90.00 373 LEU A O 1
ATOM 2958 N N . LYS A 1 374 ? 23.020 11.083 18.480 1.00 88.19 374 LYS A N 1
ATOM 2959 C CA . LYS A 1 374 ? 23.397 9.911 17.676 1.00 88.19 374 LYS A CA 1
ATOM 2960 C C . LYS A 1 374 ? 23.532 10.265 16.199 1.00 88.19 374 LYS A C 1
ATOM 2962 O O . LYS A 1 374 ? 24.530 9.887 15.590 1.00 88.19 374 LYS A O 1
ATOM 2967 N N . ASP A 1 375 ? 22.602 11.039 15.645 1.00 87.19 375 ASP A N 1
ATOM 2968 C CA . ASP A 1 375 ? 22.656 11.486 14.252 1.00 87.19 375 ASP A CA 1
ATOM 2969 C C . ASP A 1 375 ? 23.841 12.422 14.003 1.00 87.19 375 ASP A C 1
ATOM 2971 O O . ASP A 1 375 ? 24.541 12.280 13.001 1.00 87.19 375 ASP A O 1
ATOM 2975 N N . ILE A 1 376 ? 24.114 13.369 14.907 1.00 87.75 376 ILE A N 1
ATOM 2976 C CA . ILE A 1 376 ? 25.264 14.277 14.780 1.00 87.75 376 ILE A CA 1
ATOM 2977 C C . ILE A 1 376 ? 26.567 13.475 14.817 1.00 87.75 376 ILE A C 1
ATOM 2979 O O . ILE A 1 376 ? 27.369 13.578 13.889 1.00 87.75 376 ILE A O 1
ATOM 2983 N N . SER A 1 377 ? 26.759 12.639 15.841 1.00 88.38 377 SER A N 1
ATOM 2984 C CA . SER A 1 377 ? 27.965 11.817 15.993 1.00 88.38 377 SER A CA 1
ATOM 2985 C C . SER A 1 377 ? 28.139 10.836 14.825 1.00 88.38 377 SER A C 1
ATOM 2987 O O . SER A 1 377 ? 29.219 10.738 14.237 1.00 88.38 377 SER A O 1
ATOM 2989 N N . GLY A 1 378 ? 27.061 10.164 14.414 1.00 88.12 378 GLY A N 1
ATOM 2990 C CA . GLY A 1 378 ? 27.053 9.245 13.279 1.00 88.12 378 GLY A CA 1
ATOM 2991 C C . GLY A 1 378 ? 27.396 9.936 11.960 1.00 88.12 378 GLY A C 1
ATOM 2992 O O . GLY A 1 378 ? 28.200 9.416 11.178 1.00 88.12 378 GLY A O 1
ATOM 2993 N N . ASN A 1 379 ? 26.859 11.135 11.723 1.00 87.12 379 ASN A N 1
ATOM 2994 C CA . ASN A 1 379 ? 27.169 11.913 10.528 1.00 87.12 379 ASN A CA 1
ATOM 2995 C C . ASN A 1 379 ? 28.615 12.435 10.537 1.00 87.12 379 ASN A C 1
ATOM 2997 O O . ASN A 1 379 ? 29.268 12.361 9.496 1.00 87.12 379 ASN A O 1
ATOM 3001 N N . ILE A 1 380 ? 29.144 12.888 11.683 1.00 86.62 380 ILE A N 1
ATOM 3002 C CA . ILE A 1 380 ? 30.561 13.273 11.840 1.00 86.62 380 ILE A CA 1
ATOM 3003 C C . ILE A 1 380 ? 31.464 12.077 11.518 1.00 86.62 380 ILE A C 1
ATOM 3005 O O . ILE A 1 380 ? 32.314 12.152 10.629 1.00 86.62 380 ILE A O 1
ATOM 3009 N N . LYS A 1 381 ? 31.220 10.922 12.146 1.00 87.38 381 LYS A N 1
ATOM 3010 C CA . LYS A 1 381 ? 31.982 9.692 11.889 1.00 87.38 381 LYS A CA 1
ATOM 3011 C C . LYS A 1 381 ? 31.935 9.287 10.416 1.00 87.38 381 LYS A C 1
ATOM 3013 O O . LYS A 1 381 ? 32.968 8.956 9.834 1.00 87.38 381 LYS A O 1
ATOM 3018 N N . THR A 1 382 ? 30.755 9.340 9.798 1.00 87.12 382 THR A N 1
ATOM 3019 C CA . THR A 1 382 ? 30.575 8.998 8.379 1.00 87.12 382 THR A CA 1
ATOM 3020 C C . THR A 1 382 ? 31.302 9.984 7.470 1.00 87.12 382 THR A C 1
ATOM 3022 O O . THR A 1 382 ? 31.917 9.559 6.493 1.00 87.12 382 THR A O 1
ATOM 3025 N N . PHE A 1 383 ? 31.292 11.277 7.804 1.00 85.00 383 PHE A N 1
ATOM 3026 C CA . PHE A 1 383 ? 32.039 12.310 7.091 1.00 85.00 383 PHE A CA 1
ATOM 3027 C C . PHE A 1 383 ? 33.553 12.048 7.124 1.00 85.00 383 PHE A C 1
ATOM 3029 O O . PHE A 1 383 ? 34.217 12.218 6.101 1.00 85.00 383 PHE A O 1
ATOM 3036 N N . HIS A 1 384 ? 34.097 11.548 8.239 1.00 82.50 384 HIS A N 1
ATOM 3037 C CA . HIS A 1 384 ? 35.520 11.196 8.343 1.00 82.50 384 HIS A CA 1
ATOM 3038 C C . HIS A 1 384 ? 35.930 9.996 7.483 1.00 82.50 384 HIS A C 1
ATOM 3040 O O . HIS A 1 384 ? 37.006 10.003 6.886 1.00 82.50 384 HIS A O 1
ATOM 3046 N N . ILE A 1 385 ? 35.089 8.962 7.396 1.00 86.88 385 ILE A N 1
ATOM 3047 C CA . ILE A 1 385 ? 35.402 7.723 6.656 1.00 86.88 385 ILE A CA 1
ATOM 3048 C C . ILE A 1 385 ? 34.842 7.707 5.227 1.00 86.88 385 ILE A C 1
ATOM 3050 O O . ILE A 1 385 ? 34.831 6.657 4.572 1.00 86.88 385 ILE A O 1
ATOM 3054 N N . GLN A 1 386 ? 34.322 8.843 4.761 1.00 86.12 386 GLN A N 1
ATOM 3055 C CA . GLN A 1 386 ? 33.535 8.915 3.540 1.00 86.12 386 GLN A CA 1
ATOM 3056 C C . GLN A 1 386 ? 34.312 8.500 2.287 1.00 86.12 386 GLN A C 1
ATOM 3058 O O . GLN A 1 386 ? 35.539 8.566 2.209 1.00 86.12 386 GLN A O 1
ATOM 3063 N N . LYS A 1 387 ? 33.559 8.088 1.266 1.00 90.19 387 LYS A N 1
ATOM 3064 C CA . LYS A 1 387 ? 34.091 7.752 -0.057 1.00 90.19 387 LYS A CA 1
ATOM 3065 C C . LYS A 1 387 ? 33.844 8.922 -1.004 1.00 90.19 387 LYS A C 1
ATOM 3067 O O . LYS A 1 387 ? 32.945 9.729 -0.794 1.00 90.19 387 LYS A O 1
ATOM 3072 N N . PHE A 1 388 ? 34.595 8.971 -2.094 1.00 89.25 388 PHE A N 1
ATOM 3073 C CA . PHE A 1 388 ? 34.400 9.955 -3.154 1.00 89.25 388 PHE A CA 1
ATOM 3074 C C . PHE A 1 388 ? 33.743 9.299 -4.359 1.00 89.25 388 PHE A C 1
ATOM 3076 O O . PHE A 1 388 ? 34.128 8.200 -4.761 1.00 89.25 388 PHE A O 1
ATOM 3083 N N . ARG A 1 389 ? 32.746 9.951 -4.953 1.00 90.56 389 ARG A N 1
ATOM 3084 C CA . ARG A 1 389 ? 32.045 9.457 -6.141 1.00 90.56 389 ARG A CA 1
ATOM 3085 C C . ARG A 1 389 ? 32.321 10.378 -7.317 1.00 90.56 389 ARG A C 1
ATOM 3087 O O . ARG A 1 389 ? 32.153 11.587 -7.217 1.00 90.56 389 ARG A O 1
ATOM 3094 N N . CYS A 1 390 ? 32.680 9.807 -8.462 1.00 91.31 390 CYS A N 1
ATOM 3095 C CA . CYS A 1 390 ? 32.768 10.590 -9.687 1.00 91.31 390 CYS A CA 1
ATOM 3096 C C . CYS A 1 390 ? 31.377 11.024 -10.165 1.00 91.31 390 CYS A C 1
ATOM 3098 O O . CYS A 1 390 ? 30.499 10.176 -10.348 1.00 91.31 390 CYS A O 1
ATOM 3100 N N . LYS A 1 391 ? 31.205 12.322 -10.437 1.00 89.31 391 LYS A N 1
ATOM 3101 C CA . LYS A 1 391 ? 29.953 12.899 -10.953 1.00 89.31 391 LYS A CA 1
ATOM 3102 C C . LYS A 1 391 ? 29.548 12.315 -12.313 1.00 89.31 391 LYS A C 1
ATOM 3104 O O . LYS A 1 391 ? 28.368 12.100 -12.557 1.00 89.31 391 LYS A O 1
ATOM 3109 N N . LYS A 1 392 ? 30.528 12.010 -13.174 1.00 87.12 392 LYS A N 1
ATOM 3110 C CA . LYS A 1 392 ? 30.307 11.545 -14.554 1.00 87.12 392 LYS A CA 1
ATOM 3111 C C . LYS A 1 392 ? 30.045 10.038 -14.646 1.00 87.12 392 LYS A C 1
ATOM 3113 O O . LYS A 1 392 ? 29.024 9.627 -15.177 1.00 87.12 392 LYS A O 1
ATOM 3118 N N . CYS A 1 393 ? 30.948 9.204 -14.123 1.00 88.06 393 CYS A N 1
ATOM 3119 C CA . CYS A 1 393 ? 30.844 7.742 -14.269 1.00 88.06 393 CYS A CA 1
ATOM 3120 C C . CYS A 1 393 ? 30.301 7.016 -13.029 1.00 88.06 393 CYS A C 1
ATOM 3122 O O . CYS A 1 393 ? 30.063 5.813 -13.068 1.00 88.06 393 CYS A O 1
ATOM 3124 N N . GLY A 1 394 ? 30.140 7.707 -11.897 1.00 86.00 394 GLY A N 1
ATOM 3125 C CA . GLY A 1 394 ? 29.641 7.110 -10.657 1.00 86.00 394 GLY A CA 1
ATOM 3126 C C . GLY A 1 394 ? 30.619 6.184 -9.926 1.00 86.00 394 GLY A C 1
ATOM 3127 O O . GLY A 1 394 ? 30.256 5.662 -8.871 1.00 86.00 394 GLY A O 1
ATOM 3128 N N . LYS A 1 395 ? 31.848 5.998 -10.430 1.00 88.31 395 LYS A N 1
ATOM 3129 C CA . LYS A 1 395 ? 32.878 5.184 -9.767 1.00 88.31 395 LYS A CA 1
ATOM 3130 C C . LYS A 1 395 ? 33.180 5.740 -8.375 1.00 88.31 395 LYS A C 1
ATOM 3132 O O . LYS A 1 395 ? 33.336 6.952 -8.208 1.00 88.31 395 LYS A O 1
ATOM 3137 N N . LYS A 1 396 ? 33.237 4.842 -7.389 1.00 90.69 396 LYS A N 1
ATOM 3138 C CA . LYS A 1 396 ? 33.497 5.165 -5.982 1.00 90.69 396 LYS A CA 1
ATOM 3139 C C . LYS A 1 396 ? 34.969 4.924 -5.656 1.00 90.69 396 LYS A C 1
ATOM 3141 O O . LYS A 1 396 ? 35.517 3.880 -6.000 1.00 90.69 396 LYS A O 1
ATOM 3146 N N . PHE A 1 397 ? 35.579 5.866 -4.955 1.00 88.44 397 PHE A N 1
ATOM 3147 C CA . PHE A 1 397 ? 36.964 5.833 -4.511 1.00 88.44 397 PHE A CA 1
ATOM 3148 C C . PHE A 1 397 ? 36.998 5.899 -2.989 1.00 88.44 397 PHE A C 1
ATOM 3150 O O . PHE A 1 397 ? 36.350 6.750 -2.385 1.00 88.44 397 PHE A O 1
ATOM 3157 N N . ARG A 1 398 ? 37.752 4.995 -2.354 1.00 88.56 398 ARG A N 1
ATOM 3158 C CA . ARG A 1 398 ? 37.933 5.015 -0.893 1.00 88.56 398 ARG A CA 1
ATOM 3159 C C . ARG A 1 398 ? 38.730 6.238 -0.429 1.00 88.56 398 ARG A C 1
ATOM 3161 O O . ARG A 1 398 ? 38.499 6.722 0.666 1.00 88.56 398 ARG A O 1
ATOM 3168 N N . ARG A 1 399 ? 39.675 6.705 -1.243 1.00 86.00 399 ARG A N 1
ATOM 3169 C CA . ARG A 1 399 ? 40.513 7.883 -0.991 1.00 86.00 399 ARG A CA 1
ATOM 3170 C C . ARG A 1 399 ? 40.527 8.749 -2.239 1.00 86.00 399 ARG A C 1
ATOM 3172 O O . ARG A 1 399 ? 40.388 8.216 -3.341 1.00 86.00 399 ARG A O 1
ATOM 3179 N N . LEU A 1 400 ? 40.702 10.054 -2.064 1.00 86.00 400 LEU A N 1
ATOM 3180 C CA . LEU A 1 400 ? 40.856 10.962 -3.190 1.00 86.00 400 LEU A CA 1
ATOM 3181 C C . LEU A 1 400 ? 42.172 10.625 -3.926 1.00 86.00 400 LEU A C 1
ATOM 3183 O O . LEU A 1 400 ? 43.219 10.561 -3.278 1.00 86.00 400 LEU A O 1
ATOM 3187 N N . PRO A 1 401 ? 42.149 10.348 -5.242 1.00 87.44 401 PRO A N 1
ATOM 3188 C CA . PRO A 1 401 ? 43.369 10.197 -6.029 1.00 87.44 401 PRO A CA 1
ATOM 3189 C C . PRO A 1 401 ? 44.195 11.487 -5.988 1.00 87.44 401 PRO A C 1
ATOM 3191 O O . PRO A 1 401 ? 43.617 12.568 -6.005 1.00 87.44 401 PRO A O 1
ATOM 3194 N N . LEU A 1 402 ? 45.528 11.384 -6.026 1.00 89.50 402 LEU A N 1
ATOM 3195 C CA . LEU A 1 402 ? 46.431 12.551 -5.997 1.00 89.50 402 LEU A CA 1
ATOM 3196 C C . LEU A 1 402 ? 46.206 13.532 -7.161 1.00 89.50 402 LEU A C 1
ATOM 3198 O O . LEU A 1 402 ? 46.482 14.717 -7.040 1.00 89.50 402 LEU A O 1
ATOM 3202 N N . ILE A 1 403 ? 45.664 13.046 -8.279 1.00 88.06 403 ILE A N 1
ATOM 3203 C CA . ILE A 1 403 ? 45.321 13.854 -9.460 1.00 88.06 403 ILE A CA 1
ATOM 3204 C C . ILE A 1 403 ? 44.020 14.663 -9.228 1.00 88.06 403 ILE A C 1
ATOM 3206 O O . ILE A 1 403 ? 43.617 15.457 -10.073 1.00 88.06 403 ILE A O 1
ATOM 3210 N N . SER A 1 404 ? 43.316 14.443 -8.109 1.00 82.81 404 SER A N 1
ATOM 3211 C CA . SER A 1 404 ? 42.035 15.076 -7.738 1.00 82.81 404 SER A CA 1
ATOM 3212 C C . SER A 1 404 ? 40.917 14.934 -8.783 1.00 82.81 404 SER A C 1
ATOM 3214 O O . SER A 1 404 ? 39.895 15.614 -8.732 1.00 82.81 404 SER A O 1
ATOM 3216 N N . LYS A 1 405 ? 41.082 14.002 -9.727 1.00 89.81 405 LYS A N 1
ATOM 3217 C CA . LYS A 1 405 ? 40.133 13.671 -10.794 1.00 89.81 405 LYS A CA 1
ATOM 3218 C C . LYS A 1 405 ? 39.902 12.168 -10.842 1.00 89.81 405 LYS A C 1
ATOM 3220 O O . LYS A 1 405 ? 40.710 11.367 -10.368 1.00 89.81 405 LYS A O 1
ATOM 3225 N N . CYS A 1 406 ? 38.787 11.765 -11.440 1.00 90.19 406 CYS A N 1
ATOM 3226 C CA . CYS A 1 406 ? 38.486 10.359 -11.655 1.00 90.19 406 CYS A CA 1
ATOM 3227 C C . CYS A 1 406 ? 39.523 9.713 -12.580 1.00 90.19 406 CYS A C 1
ATOM 3229 O O . CYS A 1 406 ? 39.620 10.071 -13.753 1.00 90.19 406 CYS A O 1
ATOM 3231 N N . THR A 1 407 ? 40.204 8.676 -12.092 1.00 90.75 407 THR A N 1
ATOM 3232 C CA . THR A 1 407 ? 41.218 7.930 -12.857 1.00 90.75 407 THR A CA 1
ATOM 3233 C C . THR A 1 407 ? 40.663 7.163 -14.061 1.00 90.75 407 THR A C 1
ATOM 3235 O O . THR A 1 407 ? 41.433 6.640 -14.852 1.00 90.75 407 THR A O 1
ATOM 3238 N N . SER A 1 408 ? 39.338 7.064 -14.209 1.00 89.00 408 SER A N 1
ATOM 3239 C CA . SER A 1 408 ? 38.702 6.338 -15.318 1.00 89.00 408 SER A CA 1
ATOM 3240 C C . SER A 1 408 ? 38.063 7.239 -16.374 1.00 89.00 408 SER A C 1
ATOM 3242 O O . SER A 1 408 ? 37.892 6.797 -17.499 1.00 89.00 408 SER A O 1
ATOM 3244 N N . CYS A 1 409 ? 37.669 8.473 -16.042 1.00 89.88 409 CYS A N 1
ATOM 3245 C CA . CYS A 1 409 ? 36.976 9.350 -17.002 1.00 89.88 409 CYS A CA 1
ATOM 3246 C C . CYS A 1 409 ? 37.360 10.834 -16.914 1.00 89.88 409 CYS A C 1
ATOM 3248 O O . CYS A 1 409 ? 36.728 11.660 -17.571 1.00 89.88 409 CYS A O 1
ATOM 3250 N N . GLY A 1 410 ? 38.322 11.194 -16.057 1.00 89.44 410 GLY A N 1
ATOM 3251 C CA . GLY A 1 410 ? 38.768 12.575 -15.844 1.00 89.44 410 GLY A CA 1
ATOM 3252 C C . GLY A 1 410 ? 37.766 13.491 -15.131 1.00 89.44 410 GLY A C 1
ATOM 3253 O O . GLY A 1 410 ? 38.085 14.648 -14.880 1.00 89.44 410 GLY A O 1
ATOM 3254 N N . GLY A 1 411 ? 36.568 13.001 -14.795 1.00 89.12 411 GLY A N 1
ATOM 3255 C CA . GLY A 1 411 ? 35.520 13.795 -14.154 1.00 89.12 411 GLY A CA 1
ATOM 3256 C C . GLY A 1 411 ? 35.809 14.159 -12.694 1.00 89.12 411 GLY A C 1
ATOM 3257 O O . GLY A 1 411 ? 36.576 13.481 -12.008 1.00 89.12 411 GLY A O 1
ATOM 3258 N N . GLU A 1 412 ? 35.129 15.200 -12.219 1.00 91.06 412 GLU A N 1
ATOM 3259 C CA . GLU A 1 412 ? 35.174 15.682 -10.835 1.00 91.06 412 GLU A CA 1
ATOM 3260 C C . GLU A 1 412 ? 34.706 14.613 -9.831 1.00 91.06 412 GLU A C 1
ATOM 3262 O O . GLU A 1 412 ? 33.802 13.808 -10.114 1.00 91.06 412 GLU A O 1
ATOM 3267 N N . LEU A 1 413 ? 35.342 14.602 -8.658 1.00 88.62 413 LEU A N 1
ATOM 3268 C CA . LEU A 1 413 ? 35.040 13.710 -7.545 1.00 88.62 413 LEU A CA 1
ATOM 3269 C C . LEU A 1 413 ? 34.324 14.485 -6.441 1.00 88.62 413 LEU A C 1
ATOM 3271 O O . LEU A 1 413 ? 34.864 15.448 -5.912 1.00 88.62 413 LEU A O 1
ATOM 3275 N N . LEU A 1 414 ? 33.129 14.029 -6.074 1.00 87.19 414 LEU A N 1
ATOM 3276 C CA . LEU A 1 414 ? 32.319 14.637 -5.025 1.00 87.19 414 LEU A CA 1
ATOM 3277 C C . LEU A 1 414 ? 32.370 13.798 -3.740 1.00 87.19 414 LEU A C 1
ATOM 3279 O O . LEU A 1 414 ? 32.402 12.560 -3.827 1.00 87.19 414 LEU A O 1
ATOM 3283 N N . PRO A 1 415 ? 32.353 14.437 -2.557 1.00 85.69 415 PRO A N 1
ATOM 3284 C CA . PRO A 1 415 ? 32.148 13.744 -1.290 1.00 85.69 415 PRO A CA 1
ATOM 3285 C C . PRO A 1 415 ? 30.762 13.088 -1.252 1.00 85.69 415 PRO A C 1
ATOM 3287 O O . PRO A 1 415 ? 29.810 13.576 -1.862 1.00 85.69 415 PRO A O 1
ATOM 3290 N N . THR A 1 416 ? 30.631 11.967 -0.540 1.00 80.38 416 THR A N 1
ATOM 3291 C CA . THR A 1 416 ? 29.323 11.320 -0.338 1.00 80.38 416 THR A CA 1
ATOM 3292 C C . THR A 1 416 ? 28.509 11.962 0.779 1.00 80.38 416 THR A C 1
ATOM 3294 O O . THR A 1 416 ? 27.291 11.815 0.783 1.00 80.38 416 THR A O 1
ATOM 3297 N N . VAL A 1 417 ? 29.162 12.652 1.720 1.00 80.69 417 VAL A N 1
ATOM 3298 C CA . VAL A 1 417 ? 28.505 13.343 2.836 1.00 80.69 417 VAL A CA 1
ATOM 3299 C C . VAL A 1 417 ? 28.954 14.798 2.856 1.00 80.69 417 VAL A C 1
ATOM 3301 O O . VAL A 1 417 ? 30.146 15.094 2.900 1.00 80.69 417 VAL A O 1
ATOM 3304 N N . TYR A 1 418 ? 27.988 15.713 2.845 1.00 81.19 418 TYR A N 1
ATOM 3305 C CA . TYR A 1 418 ? 28.245 17.149 2.909 1.00 81.19 418 TYR A CA 1
ATOM 3306 C C . TYR A 1 418 ? 28.194 17.652 4.350 1.00 81.19 418 TYR A C 1
ATOM 3308 O O . TYR A 1 418 ? 27.304 17.292 5.122 1.00 81.19 418 TYR A O 1
ATOM 3316 N N . ILE A 1 419 ? 29.106 18.562 4.688 1.00 79.06 419 ILE A N 1
ATOM 3317 C CA . ILE A 1 419 ? 29.207 19.142 6.030 1.00 79.06 419 ILE A CA 1
ATOM 3318 C C . ILE A 1 419 ? 27.972 19.958 6.438 1.00 79.06 419 ILE A C 1
ATOM 3320 O O . ILE A 1 419 ? 27.625 20.043 7.615 1.00 79.06 419 ILE A O 1
ATOM 3324 N N . SER A 1 420 ? 27.265 20.525 5.459 1.00 77.25 420 SER A N 1
ATOM 3325 C CA . SER A 1 420 ? 26.015 21.260 5.668 1.00 77.25 420 SER A CA 1
ATOM 3326 C C . SER A 1 420 ? 24.934 20.395 6.324 1.00 77.25 420 SER A C 1
ATOM 3328 O O . SER A 1 420 ? 24.167 20.898 7.146 1.00 77.25 420 SER A O 1
ATOM 3330 N N . GLY A 1 421 ? 24.913 19.091 6.025 1.00 74.69 421 GLY A N 1
ATOM 3331 C CA . GLY A 1 421 ? 24.013 18.131 6.662 1.00 74.69 421 GLY A CA 1
ATOM 3332 C C . GLY A 1 421 ? 24.283 17.999 8.161 1.00 74.69 421 GLY A C 1
ATOM 3333 O O . GLY A 1 421 ? 23.352 18.092 8.956 1.00 74.69 421 GLY A O 1
ATOM 3334 N N . VAL A 1 422 ? 25.557 17.885 8.551 1.00 77.62 422 VAL A N 1
ATOM 3335 C CA . VAL A 1 422 ? 25.985 17.801 9.960 1.00 77.62 422 VAL A CA 1
ATOM 3336 C C . VAL A 1 422 ? 25.626 19.085 10.716 1.00 77.62 422 VAL A C 1
ATOM 3338 O O . VAL A 1 422 ? 25.023 19.036 11.789 1.00 77.62 422 VAL A O 1
ATOM 3341 N N . LYS A 1 423 ? 25.933 20.251 10.126 1.00 80.44 423 LYS A N 1
ATOM 3342 C CA . LYS A 1 423 ? 25.663 21.571 10.727 1.00 80.44 423 LYS A CA 1
ATOM 3343 C C . LYS A 1 423 ? 24.176 21.768 11.053 1.00 80.44 423 LYS A C 1
ATOM 3345 O O . LYS A 1 423 ? 23.848 22.312 12.107 1.00 80.44 423 LYS A O 1
ATOM 3350 N N . LYS A 1 424 ? 23.276 21.291 10.185 1.00 80.88 424 LYS A N 1
ATOM 3351 C CA . LYS A 1 424 ? 21.820 21.412 10.367 1.00 80.88 424 LYS A CA 1
ATOM 3352 C C . LYS A 1 424 ? 21.332 20.751 11.661 1.00 80.88 424 LYS A C 1
ATOM 3354 O O . LYS A 1 424 ? 20.563 21.367 12.396 1.00 80.88 424 LYS A O 1
ATOM 3359 N N . TYR A 1 425 ? 21.797 19.536 11.960 1.00 80.38 425 TYR A N 1
ATOM 3360 C CA . TYR A 1 425 ? 21.414 18.825 13.185 1.00 80.38 425 TYR A CA 1
ATOM 3361 C C . TYR A 1 425 ? 22.011 19.467 14.439 1.00 80.38 425 TYR A C 1
ATOM 3363 O O . TYR A 1 425 ? 21.322 19.585 15.448 1.00 80.38 425 TYR A O 1
ATOM 3371 N N . LEU A 1 426 ? 23.247 19.970 14.359 1.00 84.19 426 LEU A N 1
ATOM 3372 C CA . LEU A 1 426 ? 23.877 20.698 15.462 1.00 84.19 426 LEU A CA 1
ATOM 3373 C C . LEU A 1 426 ? 23.085 21.964 15.835 1.00 84.19 426 LEU A C 1
ATOM 3375 O O . LEU A 1 426 ? 22.808 22.208 17.008 1.00 84.19 426 LEU A O 1
ATOM 3379 N N . THR A 1 427 ? 22.670 22.755 14.836 1.00 84.44 427 THR A N 1
ATOM 3380 C CA . THR A 1 427 ? 21.817 23.937 15.066 1.00 84.44 427 THR A CA 1
ATOM 3381 C C . THR A 1 427 ? 20.485 23.551 15.706 1.00 84.44 427 THR A C 1
ATOM 3383 O O . THR A 1 427 ? 19.992 24.265 16.577 1.00 84.44 427 THR A O 1
ATOM 3386 N N . LEU A 1 428 ? 19.912 22.418 15.298 1.00 83.06 428 LEU A N 1
ATOM 3387 C CA . LEU A 1 428 ? 18.664 21.912 15.855 1.00 83.06 428 LEU A CA 1
ATOM 3388 C C . LEU A 1 428 ? 18.821 21.514 17.330 1.00 83.06 428 LEU A C 1
ATOM 3390 O O . LEU A 1 428 ? 18.039 21.964 18.160 1.00 83.06 428 LEU A O 1
ATOM 3394 N N . GLY A 1 429 ? 19.874 20.765 17.673 1.00 86.06 429 GLY A N 1
ATOM 3395 C CA . GLY A 1 429 ? 20.177 20.392 19.058 1.00 86.06 429 GLY A CA 1
ATOM 3396 C C . GLY A 1 429 ? 20.393 21.605 19.968 1.00 86.06 429 GLY A C 1
ATOM 3397 O O . GLY A 1 429 ? 19.854 21.659 21.070 1.00 86.06 429 GLY A O 1
ATOM 3398 N N . LYS A 1 430 ? 21.093 22.637 19.476 1.00 87.19 430 LYS A N 1
ATOM 3399 C CA . LYS A 1 430 ? 21.257 23.908 20.201 1.00 87.19 430 LYS A CA 1
ATOM 3400 C C . LYS A 1 430 ? 19.936 24.628 20.464 1.00 87.19 430 LYS A C 1
ATOM 3402 O O . LYS A 1 430 ? 19.778 25.218 21.527 1.00 87.19 430 LYS A O 1
ATOM 3407 N N . LYS A 1 431 ? 18.992 24.591 19.517 1.00 84.56 431 LYS A N 1
ATOM 3408 C CA . LYS A 1 431 ? 17.658 25.180 19.711 1.00 84.56 431 LYS A CA 1
ATOM 3409 C C . LYS A 1 431 ? 16.899 24.470 20.829 1.00 84.56 431 LYS A C 1
ATOM 3411 O O . LYS A 1 431 ? 16.345 25.150 21.679 1.00 84.56 431 LYS A O 1
ATOM 3416 N N . VAL A 1 432 ? 16.944 23.137 20.874 1.00 86.31 432 VAL A N 1
ATOM 3417 C CA . VAL A 1 432 ? 16.313 22.360 21.956 1.00 86.31 432 VAL A CA 1
ATOM 3418 C C . VAL A 1 432 ? 16.916 22.728 23.316 1.00 86.31 432 VAL A C 1
ATOM 3420 O O . VAL A 1 432 ? 16.175 23.031 24.244 1.00 86.31 432 VAL A O 1
ATOM 3423 N N . LEU A 1 433 ? 18.248 22.802 23.423 1.00 87.81 433 LEU A N 1
ATOM 3424 C CA . LEU A 1 433 ? 18.920 23.229 24.660 1.00 87.81 433 LEU A CA 1
ATOM 3425 C C . LEU A 1 433 ? 18.592 24.664 25.088 1.00 87.81 433 LEU A C 1
ATOM 3427 O O . LEU A 1 433 ? 18.627 24.970 26.273 1.00 87.81 433 LEU A O 1
ATOM 3431 N N . ALA A 1 434 ? 18.320 25.559 24.139 1.00 85.44 434 ALA A N 1
ATOM 3432 C CA . ALA A 1 434 ? 17.932 26.931 24.455 1.00 85.44 434 ALA A CA 1
ATOM 3433 C C . ALA A 1 434 ? 16.485 27.019 24.966 1.00 85.44 434 ALA A C 1
ATOM 3435 O O . ALA A 1 434 ? 16.169 27.907 25.754 1.00 85.44 434 ALA A O 1
ATOM 3436 N N . SER A 1 435 ? 15.616 26.115 24.509 1.00 82.75 435 SER A N 1
ATOM 3437 C CA . SER A 1 435 ? 14.204 26.073 24.892 1.00 82.75 435 SER A CA 1
ATOM 3438 C C . SER A 1 435 ? 13.964 25.393 26.241 1.00 82.75 435 SER A C 1
ATOM 3440 O O . SER A 1 435 ? 13.007 25.751 26.919 1.00 82.75 435 SER A O 1
ATOM 3442 N N . TYR A 1 436 ? 14.826 24.458 26.652 1.00 84.00 436 TYR A N 1
ATOM 3443 C CA . TYR A 1 436 ? 14.620 23.654 27.857 1.00 84.00 436 TYR A CA 1
ATOM 3444 C C . TYR A 1 436 ? 15.840 23.653 28.780 1.00 84.00 436 TYR A C 1
ATOM 3446 O O . TYR A 1 436 ? 16.984 23.562 28.340 1.00 84.00 436 TYR A O 1
ATOM 3454 N N . ARG A 1 437 ? 15.598 23.689 30.095 1.00 86.50 437 ARG A N 1
ATOM 3455 C CA . ARG A 1 437 ? 16.647 23.518 31.114 1.00 86.50 437 ARG A CA 1
ATOM 3456 C C . ARG A 1 437 ? 16.926 22.029 31.332 1.00 86.50 437 ARG A C 1
ATOM 3458 O O . ARG A 1 437 ? 16.331 21.401 32.207 1.00 86.50 437 ARG A O 1
ATOM 3465 N N . LEU A 1 438 ? 17.806 21.480 30.502 1.00 89.06 438 LEU A N 1
ATOM 3466 C CA . LEU A 1 438 ? 18.167 20.058 30.495 1.00 89.06 438 LEU A CA 1
ATOM 3467 C C . LEU A 1 438 ? 19.429 19.775 31.315 1.00 89.06 438 LEU A C 1
ATOM 3469 O O . LEU A 1 438 ? 20.129 20.702 31.727 1.00 89.06 438 LEU A O 1
ATOM 3473 N N . ASP A 1 439 ? 19.721 18.492 31.538 1.00 90.06 439 ASP A N 1
ATOM 3474 C CA . ASP A 1 439 ? 20.960 18.071 32.196 1.00 90.06 439 ASP A CA 1
ATOM 3475 C C . ASP A 1 439 ? 22.222 18.658 31.505 1.00 90.06 439 ASP A C 1
ATOM 3477 O O . ASP A 1 439 ? 22.326 18.631 30.266 1.00 90.06 439 ASP A O 1
ATOM 3481 N N . PRO A 1 440 ? 23.209 19.177 32.270 1.00 90.38 440 PRO A N 1
ATOM 3482 C CA . PRO A 1 440 ? 24.457 19.717 31.726 1.00 90.38 440 PRO A CA 1
ATOM 3483 C C . PRO A 1 440 ? 25.210 18.769 30.782 1.00 90.38 440 PRO A C 1
ATOM 3485 O O . PRO A 1 440 ? 25.924 19.246 29.890 1.00 90.38 440 PRO A O 1
ATOM 3488 N N . TYR A 1 441 ? 25.026 17.453 30.920 1.00 91.81 441 TYR A N 1
ATOM 3489 C CA . TYR A 1 441 ? 25.530 16.431 30.006 1.00 91.81 441 TYR A CA 1
ATOM 3490 C C . TYR A 1 441 ? 25.224 16.754 28.539 1.00 91.81 441 TYR A C 1
ATOM 3492 O O . TYR A 1 441 ? 26.121 16.694 27.692 1.00 91.81 441 TYR A O 1
ATOM 3500 N N . PHE A 1 442 ? 23.989 17.153 28.223 1.00 90.75 442 PHE A N 1
ATOM 3501 C CA . PHE A 1 442 ? 23.573 17.424 26.845 1.00 90.75 442 PHE A CA 1
ATOM 3502 C C . PHE A 1 442 ? 24.257 18.664 26.272 1.00 90.75 442 PHE A C 1
ATOM 3504 O O . PHE A 1 442 ? 24.699 18.657 25.119 1.00 90.75 442 PHE A O 1
ATOM 3511 N N . SER A 1 443 ? 24.395 19.712 27.089 1.00 89.50 443 SER A N 1
ATOM 3512 C CA . SER A 1 443 ? 25.104 20.935 26.700 1.00 89.50 443 SER A CA 1
ATOM 3513 C C . SER A 1 443 ? 26.586 20.666 26.430 1.00 89.50 443 SER A C 1
ATOM 3515 O O . SER A 1 443 ? 27.125 21.101 25.411 1.00 89.50 443 SER A O 1
ATOM 3517 N N . SER A 1 444 ? 27.209 19.851 27.282 1.00 91.62 444 SER A N 1
ATOM 3518 C CA . SER A 1 444 ? 28.617 19.468 27.179 1.00 91.62 444 SER A CA 1
ATOM 3519 C C . SER A 1 444 ? 28.867 18.560 25.972 1.00 91.62 444 SER A C 1
ATOM 3521 O O . SER A 1 444 ? 29.835 18.755 25.239 1.00 91.62 444 SER A O 1
ATOM 3523 N N . SER A 1 445 ? 27.960 17.615 25.712 1.00 90.81 445 SER A N 1
ATOM 3524 C CA . SER A 1 445 ? 28.027 16.696 24.569 1.00 90.81 445 SER A CA 1
ATOM 3525 C C . SER A 1 445 ? 27.908 17.431 23.237 1.00 90.81 445 SER A C 1
ATOM 3527 O O . SER A 1 445 ? 28.706 17.203 22.329 1.00 90.81 445 SER A O 1
ATOM 3529 N N . LEU A 1 446 ? 26.956 18.363 23.120 1.00 89.50 446 LEU A N 1
ATOM 3530 C CA . LEU A 1 446 ? 26.825 19.183 21.914 1.00 89.50 446 LEU A CA 1
ATOM 3531 C C . LEU A 1 446 ? 28.027 20.109 21.707 1.00 89.50 446 LEU A C 1
ATOM 3533 O O . LEU A 1 446 ? 28.489 20.243 20.575 1.00 89.50 446 LEU A O 1
ATOM 3537 N N . ALA A 1 447 ? 28.561 20.706 22.776 1.00 89.25 447 ALA A N 1
ATOM 3538 C CA . ALA A 1 447 ? 29.767 21.528 22.696 1.00 89.25 447 ALA A CA 1
ATOM 3539 C C . ALA A 1 447 ? 30.996 20.712 22.258 1.00 89.25 447 ALA A C 1
ATOM 3541 O O . ALA A 1 447 ? 31.804 21.192 21.461 1.00 89.25 447 ALA A O 1
ATOM 3542 N N . LEU A 1 448 ? 31.122 19.466 22.726 1.00 90.25 448 LEU A N 1
ATOM 3543 C CA . LEU A 1 448 ? 32.194 18.564 22.311 1.00 90.25 448 LEU A CA 1
ATOM 3544 C C . LEU A 1 448 ? 32.091 18.215 20.821 1.00 90.25 448 LEU A C 1
ATOM 3546 O O . LEU A 1 448 ? 33.081 18.345 20.106 1.00 90.25 448 LEU A O 1
ATOM 3550 N N . LEU A 1 449 ? 30.898 17.840 20.345 1.00 87.75 449 LEU A N 1
ATOM 3551 C CA . LEU A 1 449 ? 30.659 17.516 18.932 1.00 87.75 449 LEU A CA 1
ATOM 3552 C C . LEU A 1 449 ? 30.872 18.730 18.017 1.00 87.75 449 LEU A C 1
ATOM 3554 O O . LEU A 1 449 ? 31.396 18.601 16.912 1.00 87.75 449 LEU A O 1
ATOM 3558 N N . GLU A 1 450 ? 30.498 19.927 18.472 1.00 86.25 450 GLU A N 1
ATOM 3559 C CA . GLU A 1 450 ? 30.789 21.166 17.751 1.00 86.25 450 GLU A CA 1
ATOM 3560 C C . GLU A 1 450 ? 32.292 21.438 17.667 1.00 86.25 450 GLU A C 1
ATOM 3562 O O . GLU A 1 450 ? 32.803 21.783 16.598 1.00 86.25 450 GLU A O 1
ATOM 3567 N N . LYS A 1 451 ? 33.009 21.262 18.781 1.00 86.44 451 LYS A N 1
ATOM 3568 C CA . LYS A 1 451 ? 34.460 21.440 18.826 1.00 86.44 451 LYS A CA 1
ATOM 3569 C C . LYS A 1 451 ? 35.158 20.444 17.905 1.00 86.44 451 LYS A C 1
ATOM 3571 O O . LYS A 1 451 ? 36.024 20.854 17.135 1.00 86.44 451 LYS A O 1
ATOM 3576 N N . GLU A 1 452 ? 34.756 19.176 17.940 1.00 84.19 452 GLU A N 1
ATOM 3577 C CA . GLU A 1 452 ? 35.242 18.142 17.027 1.00 84.19 452 GLU A CA 1
ATOM 3578 C C . GLU A 1 452 ? 35.053 18.583 15.575 1.00 84.19 452 GLU A C 1
ATOM 3580 O O . GLU A 1 452 ? 36.028 18.647 14.835 1.00 84.19 452 GLU A O 1
ATOM 3585 N N . LEU A 1 453 ? 33.847 19.019 15.196 1.00 81.12 453 LEU A N 1
ATOM 3586 C CA . LEU A 1 453 ? 33.577 19.507 13.845 1.00 81.12 453 LEU A CA 1
ATOM 3587 C C . LEU A 1 453 ? 34.481 20.692 13.458 1.00 81.12 453 LEU A C 1
ATOM 3589 O O . LEU A 1 453 ? 35.008 20.717 12.348 1.00 81.12 453 LEU A O 1
ATOM 3593 N N . SER A 1 454 ? 34.691 21.652 14.365 1.00 78.56 454 SER A N 1
ATOM 3594 C CA . SER A 1 454 ? 35.468 22.875 14.103 1.00 78.56 454 SER A CA 1
ATOM 3595 C C . SER A 1 454 ? 36.938 22.618 13.747 1.00 78.56 454 SER A C 1
ATOM 3597 O O . SER A 1 454 ? 37.498 23.346 12.924 1.00 78.56 454 SER A O 1
ATOM 3599 N N . PHE A 1 455 ? 37.545 21.554 14.288 1.00 74.06 455 PHE A N 1
ATOM 3600 C CA . PHE A 1 455 ? 38.929 21.174 13.978 1.00 74.06 455 PHE A CA 1
ATOM 3601 C C . PHE A 1 455 ? 39.130 20.761 12.518 1.00 74.06 455 PHE A C 1
ATOM 3603 O O . PHE A 1 455 ? 40.243 20.852 12.004 1.00 74.06 455 PHE A O 1
ATOM 3610 N N . PHE A 1 456 ? 38.070 20.312 11.847 1.00 66.25 456 PHE A N 1
ATOM 3611 C CA . PHE A 1 456 ? 38.154 19.740 10.501 1.00 66.25 456 PHE A CA 1
ATOM 3612 C C . PHE A 1 456 ? 37.581 20.647 9.415 1.00 66.25 456 PHE A C 1
ATOM 3614 O O . PHE A 1 456 ? 37.600 20.293 8.236 1.00 66.25 456 PHE A O 1
ATOM 3621 N N . LEU A 1 457 ? 37.082 21.818 9.802 1.00 66.00 457 LEU A N 1
ATOM 3622 C CA . LEU A 1 457 ? 36.601 22.830 8.880 1.00 66.00 457 LEU A CA 1
ATOM 3623 C C . LEU A 1 457 ? 37.751 23.689 8.362 1.00 66.00 457 LEU A C 1
ATOM 3625 O O . LEU A 1 457 ? 38.634 24.109 9.111 1.00 66.00 457 LEU A O 1
ATOM 3629 N N . THR A 1 458 ? 37.721 23.990 7.065 1.00 60.66 458 THR A N 1
ATOM 3630 C CA . THR A 1 458 ? 38.627 24.980 6.475 1.00 60.66 458 THR A CA 1
ATOM 3631 C C . THR A 1 458 ? 38.378 26.366 7.094 1.00 60.66 458 THR A C 1
ATOM 3633 O O . THR A 1 458 ? 37.331 26.613 7.699 1.00 60.66 458 THR A O 1
ATOM 3636 N N . LYS A 1 459 ? 39.319 27.314 6.954 1.00 52.81 459 LYS A N 1
ATOM 3637 C CA . LYS A 1 459 ? 39.109 28.705 7.418 1.00 52.81 459 LYS A CA 1
ATOM 3638 C C . LYS A 1 459 ? 37.847 29.342 6.807 1.00 52.81 459 LYS A C 1
ATOM 3640 O O . LYS A 1 459 ? 37.175 30.106 7.493 1.00 52.81 459 LYS A O 1
ATOM 3645 N N . GLU A 1 460 ? 37.496 28.986 5.572 1.00 51.62 460 GLU A N 1
ATOM 3646 C CA . GLU A 1 460 ? 36.282 29.445 4.877 1.00 51.62 460 GLU A CA 1
ATOM 3647 C C . GLU A 1 460 ? 35.006 28.808 5.452 1.00 51.62 460 GLU A C 1
ATOM 3649 O O . GLU A 1 460 ? 34.020 29.501 5.703 1.00 51.62 460 GLU A O 1
ATOM 3654 N N . ASP A 1 461 ? 35.034 27.511 5.772 1.00 49.72 461 ASP A N 1
ATOM 3655 C CA . ASP A 1 461 ? 33.904 26.832 6.419 1.00 49.72 461 ASP A CA 1
ATOM 3656 C C . ASP A 1 461 ? 33.676 27.268 7.877 1.00 49.72 461 ASP A C 1
ATOM 3658 O O . ASP A 1 461 ? 32.546 27.182 8.383 1.00 49.72 461 ASP A O 1
ATOM 3662 N N . ASN A 1 462 ? 34.748 27.708 8.547 1.00 48.47 462 ASN A N 1
ATOM 3663 C CA . ASN A 1 462 ? 34.736 28.282 9.891 1.00 48.47 462 ASN A CA 1
ATOM 3664 C C . ASN A 1 462 ? 34.238 29.736 9.898 1.00 48.47 462 ASN A C 1
ATOM 3666 O O . ASN A 1 462 ? 33.539 30.118 10.835 1.00 48.47 462 ASN A O 1
ATOM 3670 N N . ALA A 1 463 ? 34.500 30.524 8.847 1.00 46.72 463 ALA A N 1
ATOM 3671 C CA . ALA A 1 463 ? 34.003 31.901 8.719 1.00 46.72 463 ALA A CA 1
ATOM 3672 C C . ALA A 1 463 ? 32.463 31.989 8.747 1.00 46.72 463 ALA A C 1
ATOM 3674 O O . ALA A 1 463 ? 31.898 32.947 9.269 1.00 46.72 463 ALA A O 1
ATOM 3675 N N . PHE A 1 464 ? 31.770 30.954 8.261 1.00 44.19 464 PHE A N 1
ATOM 3676 C CA . PHE A 1 464 ? 30.308 30.839 8.348 1.00 44.19 464 PHE A CA 1
ATOM 3677 C C . PHE A 1 464 ? 29.783 30.451 9.741 1.00 44.19 464 PHE A C 1
ATOM 3679 O O . PHE A 1 464 ? 28.619 30.708 10.040 1.00 44.19 464 PHE A O 1
ATOM 3686 N N . LEU A 1 465 ? 30.604 29.832 10.597 1.00 46.81 465 LEU A N 1
ATOM 3687 C CA . LEU A 1 465 ? 30.242 29.532 11.992 1.00 46.81 465 LEU A CA 1
ATOM 3688 C C . LEU A 1 465 ? 30.481 30.731 12.919 1.00 46.81 465 LEU A C 1
ATOM 3690 O O . LEU A 1 465 ? 29.815 30.862 13.942 1.00 46.81 465 LEU A O 1
ATOM 3694 N N . THR A 1 466 ? 31.407 31.616 12.550 1.00 45.25 466 THR A N 1
ATOM 3695 C CA . THR A 1 466 ? 31.788 32.808 13.318 1.00 45.25 466 THR A CA 1
ATOM 3696 C C . THR A 1 466 ? 31.181 34.105 12.787 1.00 45.25 466 THR A C 1
ATOM 3698 O O . THR A 1 466 ? 31.471 35.170 13.334 1.00 45.25 466 THR A O 1
ATOM 3701 N N . GLN A 1 467 ? 30.318 34.047 11.765 1.00 44.16 467 GLN A N 1
ATOM 3702 C CA . GLN A 1 467 ? 29.668 35.228 11.200 1.00 44.16 467 GLN A CA 1
ATOM 3703 C C . GLN A 1 467 ? 28.698 35.846 12.225 1.00 44.16 467 GLN A C 1
ATOM 3705 O O . GLN A 1 467 ? 27.517 35.504 12.322 1.00 44.16 467 GLN A O 1
ATOM 3710 N N . LYS A 1 468 ? 29.216 36.765 13.042 1.00 44.84 468 LYS A N 1
ATOM 3711 C CA . LYS A 1 468 ? 28.428 37.567 13.974 1.00 44.84 468 LYS A CA 1
ATOM 3712 C C . LYS A 1 468 ? 27.545 38.515 13.162 1.00 44.84 468 LYS A C 1
ATOM 3714 O O . LYS A 1 468 ? 28.038 39.302 12.359 1.00 44.84 468 LYS A O 1
ATOM 3719 N N . LYS A 1 469 ? 26.225 38.452 13.371 1.00 49.16 469 LYS A N 1
ATOM 3720 C CA . LYS A 1 469 ? 25.299 39.464 12.834 1.00 49.16 469 LYS A CA 1
ATOM 3721 C C . LYS A 1 469 ? 25.722 40.839 13.365 1.00 49.16 469 LYS A C 1
ATOM 3723 O O . LYS A 1 469 ? 26.046 40.937 14.544 1.00 49.16 469 LYS A O 1
ATOM 3728 N N . LEU A 1 470 ? 25.654 41.886 12.538 1.00 51.97 470 LEU A N 1
ATOM 3729 C CA . LEU A 1 470 ? 26.006 43.273 12.905 1.00 51.97 470 LEU A CA 1
ATOM 3730 C C . LEU A 1 470 ? 25.385 43.735 14.239 1.00 51.97 470 LEU A C 1
ATOM 3732 O O . LEU A 1 470 ? 26.043 44.420 15.005 1.00 51.97 470 LEU A O 1
ATOM 3736 N N . LYS A 1 471 ? 24.185 43.254 14.584 1.00 51.62 471 LYS A N 1
ATOM 3737 C CA . LYS A 1 471 ? 23.515 43.482 15.882 1.00 51.62 471 LYS A CA 1
ATOM 3738 C C . LYS A 1 471 ? 24.233 42.942 17.135 1.00 51.62 471 LYS A C 1
ATOM 3740 O O . LYS A 1 471 ? 23.711 43.067 18.227 1.00 51.62 471 LYS A O 1
ATOM 3745 N N . HIS A 1 472 ? 25.322 42.194 16.975 1.00 46.34 472 HIS A N 1
ATOM 3746 C CA . HIS A 1 472 ? 26.171 41.732 18.080 1.00 46.34 472 HIS A CA 1
ATOM 3747 C C . HIS A 1 472 ? 27.428 42.597 18.241 1.00 46.34 472 HIS A C 1
ATOM 3749 O O . HIS A 1 472 ? 28.236 42.323 19.125 1.00 46.34 472 HIS A O 1
ATOM 3755 N N . TYR A 1 473 ? 27.610 43.588 17.365 1.00 51.81 473 TYR A N 1
ATOM 3756 C CA . TYR A 1 473 ? 28.655 44.607 17.449 1.00 51.81 473 TYR A CA 1
ATOM 3757 C C . TYR A 1 473 ? 28.119 45.973 17.900 1.00 51.81 473 TYR A C 1
ATOM 3759 O O . TYR A 1 473 ? 28.929 46.841 18.212 1.00 51.81 473 TYR A O 1
ATOM 3767 N N . PHE A 1 474 ? 26.794 46.144 17.940 1.00 41.69 474 PHE A N 1
ATOM 3768 C CA . PHE A 1 474 ? 26.105 47.341 18.416 1.00 41.69 474 PHE A CA 1
ATOM 3769 C C . PHE A 1 474 ? 25.193 46.988 19.580 1.00 41.69 474 PHE A C 1
ATOM 3771 O O . PHE A 1 474 ? 24.477 45.966 19.446 1.00 41.69 474 PHE A O 1
#

Foldseek 3Di:
DPDDDQQWWADPVVRDIDSDLADPVPRDGTASDDDDDDPVVVLVVVLCVLLVHDQPFDQDDDPAFQFRNRDDDPVNLSSLCRVLVFDADLQQFGKDKFAADEDFKAFQVQQVHDQVLVVVVPFQAAPVRHGRDDRRGMHTAFQQEKAEAQVVLVSVLSVLVSQQSCCCRVVVHHRDQPDDHSNSQAQFWKWKAFFQDQETEIHGYHGYHNARYMYHHPLNQQLNVDDNPGGMIMITGPVSLVPGGDPRSFGPDVSSSTPHNNHYHHDRALVNGDCPQQAAFQDQAADPVVVVCVVVVHDVVVCVVRTHGDDRPCSNRHDNDDDPHPCPDDRDDVLVVDDDPLVVVVVVLVVQVVDPPDPSQVVLVCCLVVPLLCVLVVLLVCQVQWWKAFPPPRDIHRDQPPVCADPPPRGHIDTPHDVVSSVVSLVSLVVSVVVDVYDVVSVVSSVVSVVSSCVPDDPVRVCVVPPDDVVVVD

Sequence (474 aa):
CKSATVPVYYCAKCNSYSRFEECERCRSKCNPFHATNIPLQNILKDVEKLLGITIGSEVKGVKGLMNKNKIPEPVEKGILRAKHGLTIYKDGTIRFDATNAPLTAFKPEEIGVSVDVLKKLGYDRDVNGNPLIEGSQLLYLYPQDVVLPKEMCDSLVEVASFIDEELRLFYHVEPYYNIRTREDLVGHLILGISPHTLGAIVGRIIGFTDSQVVFAHPFWHQAKRRDCDGDGDSIILLLDAFLNFSKHYVPDAAGGLMDTPLIIMPILKPDEIDDQIYNMENMTKYDKDFYLLVEQGVKPKELLDIMRLVSKDDFNIAWSHNTSSIVKGVKRNVYSTLGSMERKLKLQLEVTSLLTGIDEKGFAENLLNSHLLKDISGNIKTFHIQKFRCKKCGKKFRRLPLISKCTSCGGELLPTVYISGVKKYLTLGKKVLASYRLDPYFSSSLALLEKELSFFLTKEDNAFLTQKKLKHYF

Radius of gyration: 29.86 Å; chains: 1; bounding box: 81×74×81 Å

Secondary structure (DSSP, 8-state):
--PPPPP-EEETTTTEEESSSB-TTT-PBPBS-------HHHHHHHHHHHHT----S-----SS--STT-PPPPHHHHHHHHHTT----TTS---EEEEEEE-SEE-GGGTT--HHHHHHTT--B-TTSPBP-STTS-EEPPTTEEEEEHHHHHHHHHHHHHHHHIIIIIS-S--S----SSGGGTT-EEEEE-TT-SEEEEEEEEEEESSSEEEE-HHHHHHTT--SSS-EEEEEEHHHHHHH--TTTS-SSTTTTTTS--EEE-S--GGGS-GGGGGSB--SS--HHHHHHHHTT--GGGSTTTS-BPPTT--S---SS--S-TT-S--S-HHHH---HHHHHHHHHHHHHHSTT--HHHHHHHHIIIIIHHHHHHHHHHHHT--EEETTT--EESS--TTSB-TTT--BEEESS-HHHHHHHHHHHHHHHHHS---HHHHHHHHHHHHHHHHTS-HHHHHTTS---GGGT-

pLDDT: mean 89.55, std 9.54, range [41.69, 98.62]